Protein AF-A0A8H7D2I1-F1 (afdb_monomer)

Mean predicted aligned error: 14.26 Å

Secondary structure (DSSP, 8-state):
--GGGHHHHHHH-GGG----SEEEEE-SB-SHHHHTTHHHHHH-TT---SEEEEEESTTHHHHHHHGGGT---TT-EEEEEEPP-S---SSSPPPSEE-SSEEEEEEEE---SS----------THHHHHHHHHHHHHHHHHHHHS-SS--SS--S--TTT-GGG----PPP--S-GGG--EEEEEEEEPPP-GGGGT-S----TT-TTSPPPPEEEEEEEEE-SGGGHHHHHHHHHH-HHHHHHTSSS-SEEEEEEEEEE-TTSTT-HHHHHHHHTS-TT-EEEEE-TTTS-B--SS--HHHHHHHHH-TTTSPPPP-BSS-SS-GGGSTT--TTEEE--TT---------------------TT-------HHHHHHHHHHHHHHHHHHHHHHHHHHHHHTT----TTGGGTGGGSTT-

Solvent-accessible surface area (backbone atoms only — not comparable to full-atom values): 25273 Å² total; per-residue (Å²): 132,66,22,65,53,48,36,61,56,46,69,73,35,67,90,73,67,67,78,39,62,66,44,78,46,78,42,40,36,74,44,62,52,57,45,52,13,50,61,55,52,70,58,38,81,89,64,55,45,46,33,36,40,41,37,24,37,72,58,42,58,58,55,56,42,67,39,50,72,84,40,70,41,54,70,29,49,68,46,74,45,66,45,72,81,60,78,63,63,46,75,74,60,77,62,74,44,72,62,90,51,41,37,32,35,73,41,44,29,41,53,64,74,84,63,73,74,78,73,83,69,86,71,67,76,66,56,58,54,51,56,48,51,53,47,54,53,41,54,53,42,43,43,68,26,25,28,95,60,68,67,91,62,78,62,94,58,49,63,86,66,40,75,90,65,69,81,91,73,88,73,77,77,87,52,62,90,92,53,58,64,27,29,25,41,42,37,39,41,48,73,79,69,59,68,79,70,73,56,92,74,67,77,72,94,75,60,94,84,62,81,82,77,48,36,38,27,40,36,40,41,55,37,72,34,58,51,26,49,66,33,41,53,52,49,48,68,60,17,49,61,52,50,45,46,57,45,98,81,30,69,37,41,59,53,37,37,39,38,43,33,27,70,64,27,78,76,32,65,70,48,35,53,56,58,54,63,49,61,86,82,30,35,36,35,35,39,30,83,46,54,40,57,43,61,79,86,72,88,50,69,63,55,62,53,44,22,72,76,37,51,82,86,30,60,76,86,87,64,36,81,66,35,84,40,61,74,86,72,57,78,72,65,49,92,46,58,42,75,62,53,92,87,73,79,84,88,84,69,68,77,68,74,83,77,81,73,71,72,72,80,78,80,56,90,77,72,62,79,84,75,64,50,76,67,55,48,52,52,52,53,50,50,51,52,52,50,56,55,51,53,54,51,52,54,52,53,52,60,58,48,69,75,63,77,73,84,81,86,79,61,81,73,66,68,74,72,67,81,78,116

pLDDT: mean 75.69, std 18.7, range [36.44, 97.88]

InterPro domains:
  IPR047151 Zinc phosphodiesterase ELAC protein 2-like [PTHR12553] (209-351)

Sequence (421 aa):
MEGGRDHRAFTAAPHLNENKTHLNFFITQTSLKRVAGLGGMISDPQRVFETLNVVGPPGISHYMASMRFHLFRDSVQADVKETKMVPNLTRNPTPCFQDDNITVYGIPILPMNGLAVPDQSEGTSTKKDIAWRDRVIILRRLGIMFPEKRQTHWPLDHPFNNPDHSFNQQLPSLYPPDSLPTMAYVAVLHPFDLKSLGEREALTYGDNTTPPLNLTVVIILDVPSPSYVASLLDSFTRSPLYRDGQSQSPKYTIHSIFHLCGDGVLDDARYVEFMNNFPRGTNHIISSPEHDRDLVTFENVHQSTMNRLDPVVFPGPKFSPEPKKGWSEISGLPANSFPLEPGLALHIRPSLRPAVFFPPPVKDPTVTQFDLSPSALKEFEKVQEEARTTDWGYQRMLLRRSKEGRDSSKYGRLRGRIMSI

Organism: NCBI:txid2733690

Foldseek 3Di:
DFLLCVLVLCVVPVVNLDADQEAEAEFFFPANSGCNCVQVNQQPPSHDYQEYEYEYAPCVLVVLLVCLQPAADARYHYDYFHDDLDQPLDQDDDFSDDDPWKTKRKGKFWQQPPDPPPPVPPDDDPVVVVVVVVVVLSVVSVCSRYPPHRDPDPPPDRSVNPPSSDDDDDDPPPDDSQGTMTIKMKMWTDADQCVVVPPPDDPPPPDPPDDAFQIEIEIEDAAADLSRLVRVCVSQVSHNQNVLCLDPDHSHPYAEYEANYEPCQLVDPSNLVVQVSHDLNYAYEYEYQQADWFDDSDDDPVLVVVCVVPCVVRPDDDTGRGGNDHPVVRPRHRPNYDYHDPPDDDDDDRPDDPPPPPPDPPPPVPPDDPPQDPVNVVVVVVVVVVVVVVVVVVVVVVVVVVVVDDDDPPPPPPVVPPVPD

Nearest PDB structures (foldseek):
  9ey2-assembly1_E  TM=6.232E-01  e=5.007E-11  Homo sapiens
  9ey1-assembly1_E  TM=5.873E-01  e=2.870E-11  Homo sapiens
  9ey0-assembly1_E  TM=5.910E-01  e=3.675E-11  Homo sapiens
  8z1g-assembly1_A  TM=6.704E-01  e=4.359E-10  Homo sapiens
  8cbl-assembly1_E  TM=6.801E-01  e=5.095E-08  Homo sapiens

Structure (mmCIF, N/CA/C/O backbone):
data_AF-A0A8H7D2I1-F1
#
_entry.id   AF-A0A8H7D2I1-F1
#
loop_
_atom_site.group_PDB
_atom_site.id
_atom_site.type_symbol
_atom_site.label_atom_id
_atom_site.label_alt_id
_atom_site.label_comp_id
_atom_site.label_asym_id
_atom_site.label_entity_id
_atom_site.label_seq_id
_atom_site.pdbx_PDB_ins_code
_atom_site.Cartn_x
_atom_site.Cartn_y
_atom_site.Cartn_z
_atom_site.occupancy
_atom_site.B_iso_or_equiv
_atom_site.auth_seq_id
_atom_site.auth_comp_id
_atom_site.auth_asym_id
_atom_site.auth_atom_id
_atom_site.pdbx_PDB_model_num
ATOM 1 N N . MET A 1 1 ? 2.030 -7.736 -5.797 1.00 50.31 1 MET A N 1
ATOM 2 C CA . MET A 1 1 ? 2.135 -6.601 -6.744 1.00 50.31 1 MET A CA 1
ATOM 3 C C . MET A 1 1 ? 3.553 -6.064 -6.809 1.00 50.31 1 MET A C 1
ATOM 5 O O . MET A 1 1 ? 4.154 -5.809 -5.768 1.00 50.31 1 MET A O 1
ATOM 9 N N . GLU A 1 2 ? 4.076 -5.904 -8.022 1.00 65.88 2 GLU A N 1
ATOM 10 C CA . GLU A 1 2 ? 5.319 -5.177 -8.286 1.00 65.88 2 GLU A CA 1
ATOM 11 C C . GLU A 1 2 ? 4.978 -3.781 -8.814 1.00 65.88 2 GLU A C 1
ATOM 13 O O . GLU A 1 2 ? 4.411 -3.649 -9.893 1.00 65.88 2 GLU A O 1
ATOM 18 N N . GLY A 1 3 ? 5.348 -2.739 -8.078 1.00 61.47 3 GLY A N 1
ATOM 19 C CA . GLY A 1 3 ? 4.965 -1.360 -8.354 1.00 61.47 3 GLY A CA 1
ATOM 20 C C . GLY A 1 3 ? 5.636 -0.738 -9.578 1.00 61.47 3 GLY A C 1
ATOM 21 O O . GLY A 1 3 ? 5.312 0.374 -9.969 1.00 61.47 3 GLY A O 1
ATOM 22 N N . GLY A 1 4 ? 6.586 -1.422 -10.226 1.00 64.06 4 GLY A N 1
ATOM 23 C CA . GLY A 1 4 ? 7.369 -0.864 -11.337 1.00 64.06 4 GLY A CA 1
ATOM 24 C C . GLY A 1 4 ? 6.561 -0.473 -12.581 1.00 64.06 4 GLY A C 1
ATOM 25 O O . GLY A 1 4 ? 7.099 0.191 -13.465 1.00 64.06 4 GLY A O 1
ATOM 26 N N . ARG A 1 5 ? 5.286 -0.874 -12.681 1.00 76.38 5 ARG A N 1
ATOM 27 C CA . ARG A 1 5 ? 4.415 -0.587 -13.837 1.00 76.38 5 ARG A CA 1
ATOM 28 C C . ARG A 1 5 ? 3.108 0.119 -13.474 1.00 76.38 5 ARG A C 1
ATOM 30 O O . ARG A 1 5 ? 2.267 0.289 -14.358 1.00 76.38 5 ARG A O 1
ATOM 37 N N . ASP A 1 6 ? 2.958 0.577 -12.235 1.00 79.62 6 ASP A N 1
ATOM 38 C CA . ASP A 1 6 ? 1.697 1.136 -11.730 1.00 79.62 6 ASP A CA 1
ATOM 39 C C . ASP A 1 6 ? 1.230 2.343 -12.546 1.00 79.62 6 ASP A C 1
ATOM 41 O O . ASP A 1 6 ? 0.076 2.396 -12.964 1.00 79.62 6 ASP A O 1
ATOM 45 N N . HIS A 1 7 ? 2.143 3.261 -12.885 1.00 78.94 7 HIS A N 1
ATOM 46 C CA . HIS A 1 7 ? 1.849 4.405 -13.757 1.00 78.94 7 HIS A CA 1
ATOM 47 C C . HIS A 1 7 ? 1.148 3.983 -15.057 1.00 78.94 7 HIS A C 1
ATOM 49 O O . HIS A 1 7 ? 0.118 4.543 -15.421 1.00 78.94 7 HIS A O 1
ATOM 55 N N . ARG A 1 8 ? 1.661 2.947 -15.731 1.00 79.50 8 ARG A N 1
ATOM 56 C CA . ARG A 1 8 ? 1.090 2.482 -16.999 1.00 79.50 8 ARG A CA 1
ATOM 57 C C . ARG A 1 8 ? -0.308 1.894 -16.800 1.00 79.50 8 ARG A C 1
ATOM 59 O O . ARG A 1 8 ? -1.158 2.076 -17.669 1.00 79.50 8 ARG A O 1
ATOM 66 N N . ALA A 1 9 ? -0.542 1.196 -15.686 1.00 77.62 9 ALA A N 1
ATOM 67 C CA . ALA A 1 9 ? -1.858 0.649 -15.348 1.00 77.62 9 ALA A CA 1
ATOM 68 C C . ALA A 1 9 ? -2.888 1.769 -15.175 1.00 77.62 9 ALA A C 1
ATOM 70 O O . ALA A 1 9 ? -3.995 1.672 -15.697 1.00 77.62 9 ALA A O 1
ATOM 71 N N . PHE A 1 10 ? -2.491 2.873 -14.543 1.00 73.06 10 PHE A N 1
ATOM 72 C CA . PHE A 1 10 ? -3.337 4.054 -14.425 1.00 73.06 10 PHE A CA 1
ATOM 73 C C . PHE A 1 10 ? -3.638 4.721 -15.769 1.00 73.06 10 PHE A C 1
ATOM 75 O O . PHE A 1 10 ? -4.794 5.038 -16.026 1.00 73.06 10 PHE A O 1
ATOM 82 N N . THR A 1 11 ? -2.646 4.901 -16.647 1.00 73.06 11 THR A N 1
ATOM 83 C CA . THR A 1 11 ? -2.887 5.482 -17.982 1.00 73.06 11 THR A CA 1
ATOM 84 C C . THR A 1 11 ? -3.822 4.607 -18.826 1.00 73.06 11 THR A C 1
ATOM 86 O O . THR A 1 11 ? -4.611 5.120 -19.615 1.00 73.06 11 THR A O 1
ATOM 89 N N . ALA A 1 12 ? -3.762 3.282 -18.656 1.00 70.69 12 ALA A N 1
ATOM 90 C CA . ALA A 1 12 ? -4.646 2.341 -19.344 1.00 70.69 12 ALA A CA 1
ATOM 91 C C . ALA A 1 12 ? -6.095 2.353 -18.813 1.00 70.69 12 ALA A C 1
ATOM 93 O O . ALA A 1 12 ? -6.993 1.848 -19.485 1.00 70.69 12 ALA A O 1
ATOM 94 N N . ALA A 1 13 ? -6.337 2.940 -17.637 1.00 69.88 13 ALA A N 1
ATOM 95 C CA . ALA A 1 13 ? -7.638 3.013 -16.981 1.00 69.88 13 ALA A CA 1
ATOM 96 C C . ALA A 1 13 ? -8.132 4.475 -16.913 1.00 69.88 13 ALA A C 1
ATOM 98 O O . ALA A 1 13 ? -8.027 5.116 -15.867 1.00 69.88 13 ALA A O 1
ATOM 99 N N . PRO A 1 14 ? -8.708 5.026 -18.001 1.00 67.12 14 PRO A N 1
ATOM 100 C CA . PRO A 1 14 ? -9.027 6.455 -18.103 1.00 67.12 14 PRO A CA 1
ATOM 101 C C . PRO A 1 14 ? -10.015 6.960 -17.040 1.00 67.12 14 PRO A C 1
ATOM 103 O O . PRO A 1 14 ? -9.955 8.125 -16.663 1.00 67.12 14 PRO A O 1
ATOM 106 N N . HIS A 1 15 ? -10.873 6.091 -16.498 1.00 64.75 15 HIS A N 1
ATOM 107 C CA . HIS A 1 15 ? -11.788 6.428 -15.399 1.00 64.75 15 HIS A CA 1
ATOM 108 C C . HIS A 1 15 ? -11.074 6.695 -14.059 1.00 64.75 15 HIS A C 1
ATOM 110 O O . HIS A 1 15 ? -11.678 7.242 -13.147 1.00 64.75 15 HIS A O 1
ATOM 116 N N . LEU A 1 16 ? -9.796 6.320 -13.926 1.00 64.75 16 LEU A N 1
ATOM 117 C CA . LEU A 1 16 ? -8.967 6.614 -12.753 1.00 64.75 16 LEU A CA 1
ATOM 118 C C . LEU A 1 16 ? -8.181 7.927 -12.898 1.00 64.75 16 LEU A C 1
ATOM 120 O O . LEU A 1 16 ? -7.466 8.309 -11.970 1.00 64.75 16 LEU A O 1
ATOM 124 N N . ASN A 1 17 ? -8.283 8.605 -14.047 1.00 61.97 17 ASN A N 1
ATOM 125 C CA . ASN A 1 17 ? -7.539 9.824 -14.364 1.00 61.97 17 ASN A CA 1
ATOM 126 C C . ASN A 1 17 ? -8.352 11.096 -14.070 1.00 61.97 17 ASN A C 1
ATOM 128 O O . ASN A 1 17 ? -8.437 12.012 -14.886 1.00 61.97 17 ASN A O 1
ATOM 132 N N . GLU A 1 18 ? -9.002 11.131 -12.910 1.00 60.94 18 GLU A N 1
ATOM 133 C CA . GLU A 1 18 ? -9.699 12.328 -12.448 1.00 60.94 18 GLU A CA 1
ATOM 134 C C . GLU A 1 18 ? -8.683 13.344 -11.913 1.00 60.94 18 GLU A C 1
ATOM 136 O O . GLU A 1 18 ? -7.830 13.010 -11.086 1.00 60.94 18 GLU A O 1
ATOM 141 N N . ASN A 1 19 ? -8.787 14.595 -12.367 1.00 68.12 19 ASN A N 1
ATOM 142 C CA . ASN A 1 19 ? -7.998 15.698 -11.829 1.00 68.12 19 ASN A CA 1
ATOM 143 C C . ASN A 1 19 ? -8.382 15.920 -10.363 1.00 68.12 19 ASN A C 1
ATOM 145 O O . ASN A 1 19 ? -9.497 16.347 -10.063 1.00 68.12 19 ASN A O 1
ATOM 149 N N . LYS A 1 20 ? -7.453 15.627 -9.452 1.00 74.19 20 LYS A N 1
ATOM 150 C CA . LYS A 1 20 ? -7.622 15.829 -8.010 1.00 74.19 20 LYS A CA 1
ATOM 151 C C . LYS A 1 20 ? -6.663 16.911 -7.545 1.00 74.19 20 LYS A C 1
ATOM 153 O O . LYS A 1 20 ? -5.489 16.885 -7.888 1.00 74.19 20 LYS A O 1
ATOM 158 N N . THR A 1 21 ? -7.146 17.830 -6.715 1.00 76.00 21 THR A N 1
ATOM 159 C CA . THR A 1 21 ? -6.316 18.883 -6.103 1.00 76.00 21 THR A CA 1
ATOM 160 C C . THR A 1 21 ? -5.246 18.303 -5.171 1.00 76.00 21 THR A C 1
ATOM 162 O O . THR A 1 21 ? -4.128 18.820 -5.101 1.00 76.00 21 THR A O 1
ATOM 165 N N . HIS A 1 22 ? -5.561 17.183 -4.511 1.00 86.06 22 HIS A N 1
ATOM 166 C CA . HIS A 1 22 ? -4.688 16.492 -3.566 1.00 86.06 22 HIS A CA 1
ATOM 167 C C . HIS A 1 22 ? -4.409 15.054 -4.011 1.00 86.06 22 HIS A C 1
ATOM 169 O O . HIS A 1 22 ? -5.337 14.275 -4.249 1.00 86.06 22 HIS A O 1
ATOM 175 N N . LEU A 1 23 ? -3.128 14.686 -4.068 1.00 90.25 23 LEU A N 1
ATOM 176 C CA . LEU A 1 23 ? -2.680 13.322 -4.322 1.00 90.25 23 LEU A CA 1
ATOM 177 C C . LEU A 1 23 ? -1.945 12.780 -3.092 1.00 90.25 23 LEU A C 1
ATOM 179 O O . LEU A 1 23 ? -0.873 13.262 -2.735 1.00 90.25 23 LEU A O 1
ATOM 183 N N . ASN A 1 24 ? -2.518 11.759 -2.454 1.00 93.56 24 ASN A N 1
ATOM 184 C CA . ASN A 1 24 ? -1.982 11.155 -1.234 1.00 93.56 24 ASN A CA 1
ATOM 185 C C . ASN A 1 24 ? -1.526 9.715 -1.514 1.00 93.56 24 ASN A C 1
ATOM 187 O O . ASN A 1 24 ? -2.342 8.867 -1.876 1.00 93.56 24 ASN A O 1
ATOM 191 N N . PHE A 1 25 ? -0.238 9.430 -1.327 1.00 95.12 25 PHE A N 1
ATOM 192 C CA . PHE A 1 25 ? 0.340 8.089 -1.398 1.00 95.12 25 PHE A CA 1
ATOM 193 C C . PHE A 1 25 ? 0.629 7.552 0.001 1.00 95.12 25 PHE A C 1
ATOM 195 O O . PHE A 1 25 ? 1.348 8.183 0.775 1.00 95.12 25 PHE A O 1
ATOM 202 N N . PHE A 1 26 ? 0.126 6.353 0.290 1.00 96.69 26 PHE A N 1
ATOM 203 C CA . PHE A 1 26 ? 0.407 5.609 1.518 1.00 96.69 26 PHE A CA 1
ATOM 204 C C . PHE A 1 26 ? 1.222 4.364 1.165 1.00 96.69 26 PHE A C 1
ATOM 206 O O . PHE A 1 26 ? 0.695 3.389 0.634 1.00 96.69 26 PHE A O 1
ATOM 213 N N . ILE A 1 27 ? 2.527 4.427 1.404 1.00 96.38 27 ILE A N 1
ATOM 214 C CA . ILE A 1 27 ? 3.495 3.407 1.008 1.00 96.38 27 ILE A CA 1
ATOM 215 C C . ILE A 1 27 ? 3.672 2.403 2.142 1.00 96.38 27 ILE A C 1
ATOM 217 O O . ILE A 1 27 ? 4.159 2.750 3.212 1.00 96.38 27 ILE A O 1
ATOM 221 N N . THR A 1 28 ? 3.342 1.138 1.903 1.00 95.56 28 THR A N 1
ATOM 222 C CA . THR A 1 28 ? 3.469 0.076 2.914 1.00 95.56 28 THR A CA 1
ATOM 223 C C . THR A 1 28 ? 4.922 -0.338 3.162 1.00 95.56 28 THR A C 1
ATOM 225 O O . THR A 1 28 ? 5.276 -0.700 4.277 1.00 95.56 28 THR A O 1
ATOM 228 N N . GLN A 1 29 ? 5.802 -0.254 2.161 1.00 93.81 29 GLN A N 1
ATOM 229 C CA . GLN A 1 29 ? 7.207 -0.662 2.267 1.00 93.81 29 GLN A CA 1
ATOM 230 C C . GLN A 1 29 ? 8.078 0.149 1.296 1.00 93.81 29 GLN A C 1
ATOM 232 O O . GLN A 1 29 ? 7.663 0.436 0.178 1.00 93.81 29 GLN A O 1
ATOM 237 N N . THR A 1 30 ? 9.317 0.471 1.672 1.00 91.94 30 THR A N 1
ATOM 238 C CA . THR A 1 30 ? 10.285 1.217 0.834 1.00 91.94 30 THR A CA 1
ATOM 239 C C . THR A 1 30 ? 11.087 0.333 -0.130 1.00 91.94 30 THR A C 1
ATOM 241 O O . THR A 1 30 ? 12.133 0.736 -0.637 1.00 91.94 30 THR A O 1
ATOM 244 N N . SER A 1 31 ? 10.612 -0.884 -0.409 1.00 90.69 31 SER A N 1
ATOM 245 C CA . SER A 1 31 ? 11.265 -1.793 -1.353 1.00 90.69 31 SER A CA 1
ATOM 246 C C . SER A 1 31 ? 11.047 -1.329 -2.794 1.00 90.69 31 SER A C 1
ATOM 248 O O . SER A 1 31 ? 9.973 -0.840 -3.142 1.00 90.69 31 SER A O 1
ATOM 250 N N . LEU A 1 32 ? 12.029 -1.536 -3.680 1.00 88.81 32 LEU A N 1
ATOM 251 C CA . LEU A 1 32 ? 11.876 -1.189 -5.103 1.00 88.81 32 LEU A CA 1
ATOM 252 C C . LEU A 1 32 ? 10.644 -1.860 -5.727 1.00 88.81 32 LEU A C 1
ATOM 254 O O . LEU A 1 32 ? 9.951 -1.247 -6.532 1.00 88.81 32 LEU A O 1
ATOM 258 N N . LYS A 1 33 ? 10.306 -3.077 -5.281 1.00 87.81 33 LYS A N 1
ATOM 259 C CA . LYS A 1 33 ? 9.082 -3.782 -5.680 1.00 87.81 33 LYS A CA 1
ATOM 260 C C . LYS A 1 33 ? 7.794 -3.046 -5.313 1.00 87.81 33 LYS A C 1
ATOM 262 O O . LYS A 1 33 ? 6.770 -3.383 -5.880 1.00 87.81 33 LYS A O 1
ATOM 267 N N . ARG A 1 34 ? 7.793 -2.100 -4.377 1.00 90.19 34 ARG A N 1
ATOM 268 C CA . ARG A 1 34 ? 6.597 -1.349 -3.960 1.00 90.19 34 ARG A CA 1
ATOM 269 C C . ARG A 1 34 ? 6.617 0.099 -4.432 1.00 90.19 34 ARG A C 1
ATOM 271 O O . ARG A 1 34 ? 5.559 0.650 -4.693 1.00 90.19 34 ARG A O 1
ATOM 278 N N . VAL A 1 35 ? 7.798 0.702 -4.578 1.00 93.31 35 VAL A N 1
ATOM 279 C CA . VAL A 1 35 ? 7.905 2.138 -4.879 1.00 93.31 35 VAL A CA 1
ATOM 280 C C . VAL A 1 35 ? 8.389 2.475 -6.289 1.00 93.31 35 VAL A C 1
ATOM 282 O O . VAL A 1 35 ? 8.266 3.628 -6.687 1.00 93.31 35 VAL A O 1
ATOM 285 N N . ALA A 1 36 ? 8.884 1.514 -7.082 1.00 91.00 36 ALA A N 1
ATOM 286 C CA . ALA A 1 36 ? 9.513 1.798 -8.382 1.00 91.00 36 ALA A CA 1
ATOM 287 C C . ALA A 1 36 ? 8.640 2.587 -9.380 1.00 91.00 36 ALA A C 1
ATOM 289 O O . ALA A 1 36 ? 9.185 3.346 -10.178 1.00 91.00 36 ALA A O 1
ATOM 290 N N . GLY A 1 37 ? 7.312 2.443 -9.345 1.00 90.88 37 GLY A N 1
ATOM 291 C CA . GLY A 1 37 ? 6.401 3.190 -10.222 1.00 90.88 37 GLY A CA 1
ATOM 292 C C . GLY A 1 37 ? 6.083 4.607 -9.757 1.00 90.88 37 GLY A C 1
ATOM 293 O O . GLY A 1 37 ? 5.556 5.391 -10.547 1.00 90.88 37 GLY A O 1
ATOM 294 N N . LEU A 1 38 ? 6.418 4.960 -8.512 1.00 92.56 38 LEU A N 1
ATOM 295 C CA . LEU A 1 38 ? 6.028 6.226 -7.892 1.00 92.56 38 LEU A CA 1
ATOM 296 C C . LEU A 1 38 ? 6.565 7.432 -8.671 1.00 92.56 38 LEU A C 1
ATOM 298 O O . LEU A 1 38 ? 5.822 8.374 -8.931 1.00 92.56 38 LEU A O 1
ATOM 302 N N . GLY A 1 39 ? 7.826 7.379 -9.111 1.00 93.00 39 GLY A N 1
ATOM 303 C CA . GLY A 1 39 ? 8.431 8.459 -9.894 1.00 93.00 39 GLY A CA 1
ATOM 304 C C . GLY A 1 39 ? 7.689 8.725 -11.205 1.00 93.00 39 GLY A C 1
ATOM 305 O O . GLY A 1 39 ? 7.416 9.878 -11.524 1.00 93.00 39 GLY A O 1
ATOM 306 N N . GLY A 1 40 ? 7.291 7.663 -11.916 1.00 90.81 40 GLY A N 1
ATOM 307 C CA . GLY A 1 40 ? 6.482 7.769 -13.134 1.00 90.81 40 GLY A CA 1
ATOM 308 C C . GLY A 1 40 ? 5.077 8.310 -12.866 1.00 90.81 40 GLY A C 1
ATOM 309 O O . GLY A 1 40 ? 4.573 9.124 -13.628 1.00 90.81 40 GLY A O 1
ATOM 310 N N . MET A 1 41 ? 4.455 7.909 -11.753 1.00 89.44 41 MET A N 1
ATOM 311 C CA . MET A 1 41 ? 3.133 8.415 -11.368 1.00 89.44 41 MET A CA 1
ATOM 312 C C . MET A 1 41 ? 3.135 9.909 -11.034 1.00 89.44 41 MET A C 1
ATOM 314 O O . MET A 1 41 ? 2.146 10.587 -11.299 1.00 89.44 41 MET A O 1
ATOM 318 N N . ILE A 1 42 ? 4.216 10.415 -10.435 1.00 91.56 42 ILE A N 1
ATOM 319 C CA . ILE A 1 42 ? 4.344 11.834 -10.081 1.00 91.56 42 ILE A CA 1
ATOM 320 C C . ILE A 1 42 ? 4.738 12.672 -11.304 1.00 91.56 42 ILE A C 1
ATOM 322 O O . ILE A 1 42 ? 4.297 13.814 -11.435 1.00 91.56 42 ILE A O 1
ATOM 326 N N . SER A 1 43 ? 5.576 12.132 -12.193 1.00 90.00 43 SER A N 1
ATOM 327 C CA . SER A 1 43 ? 6.038 12.861 -13.377 1.00 90.00 43 SER A CA 1
ATOM 328 C C . SER A 1 43 ? 4.997 12.943 -14.493 1.00 90.00 43 SER A C 1
ATOM 330 O O . SER A 1 43 ? 5.156 13.795 -15.367 1.00 90.00 43 SER A O 1
ATOM 332 N N . ASP A 1 44 ? 3.941 12.122 -14.451 1.00 87.88 44 ASP A N 1
ATOM 333 C CA . ASP A 1 44 ? 2.889 12.084 -15.467 1.00 87.88 44 ASP A CA 1
ATOM 334 C C . ASP A 1 44 ? 2.318 13.495 -15.742 1.00 87.88 44 ASP A C 1
ATOM 336 O O . ASP A 1 44 ? 1.702 14.112 -14.862 1.00 87.88 44 ASP A O 1
ATOM 340 N N . PRO A 1 45 ? 2.527 14.054 -16.948 1.00 81.19 45 PRO A N 1
ATOM 341 C CA . PRO A 1 45 ? 2.028 15.379 -17.295 1.00 81.19 45 PRO A CA 1
ATOM 342 C C . PRO A 1 45 ? 0.503 15.419 -17.434 1.00 81.19 45 PRO A C 1
ATOM 344 O O . PRO A 1 45 ? -0.072 16.502 -17.359 1.00 81.19 45 PRO A O 1
ATOM 347 N N . GLN A 1 46 ? -0.160 14.273 -17.631 1.00 80.81 46 GLN A N 1
ATOM 348 C CA . GLN A 1 46 ? -1.620 14.216 -17.727 1.00 80.81 46 GLN A CA 1
ATOM 349 C C . GLN A 1 46 ? -2.295 14.379 -16.365 1.00 80.81 46 GLN A C 1
ATOM 351 O O . GLN A 1 46 ? -3.468 14.737 -16.304 1.00 80.81 46 GLN A O 1
ATOM 356 N N . ARG A 1 47 ? -1.555 14.150 -15.275 1.00 79.75 47 ARG A N 1
ATOM 357 C CA . ARG A 1 47 ? -2.048 14.332 -13.914 1.00 79.75 47 ARG A CA 1
ATOM 358 C C . ARG A 1 47 ? -1.773 15.747 -13.439 1.00 79.75 47 ARG A C 1
ATOM 360 O O . ARG A 1 47 ? -0.620 16.155 -13.258 1.00 79.75 47 ARG A O 1
ATOM 367 N N . VAL A 1 48 ? -2.853 16.473 -13.184 1.00 82.44 48 VAL A N 1
ATOM 368 C CA . VAL A 1 48 ? -2.812 17.804 -12.583 1.00 82.44 48 VAL A CA 1
ATOM 369 C C . VAL A 1 48 ? -3.254 17.686 -11.128 1.00 82.44 48 VAL A C 1
ATOM 371 O O . VAL A 1 48 ? -4.398 17.338 -10.850 1.00 82.44 48 VAL A O 1
ATOM 374 N N . PHE A 1 49 ? -2.325 17.950 -10.213 1.00 88.62 49 PHE A N 1
ATOM 375 C CA . PHE A 1 49 ? -2.554 18.047 -8.774 1.00 88.62 49 PHE A CA 1
ATOM 376 C C . PHE A 1 49 ? -1.681 19.169 -8.215 1.00 88.62 49 PHE A C 1
ATOM 378 O O . PHE A 1 49 ? -0.585 19.411 -8.719 1.00 88.62 49 PHE A O 1
ATOM 385 N N . GLU A 1 50 ? -2.173 19.855 -7.188 1.00 90.19 50 GLU A N 1
ATOM 386 C CA . GLU A 1 50 ? -1.479 20.991 -6.566 1.00 90.19 50 GLU A CA 1
ATOM 387 C C . GLU A 1 50 ? -0.615 20.534 -5.395 1.00 90.19 50 GLU A C 1
ATOM 389 O O . GLU A 1 50 ? 0.451 21.089 -5.136 1.00 90.19 50 GLU A O 1
ATOM 394 N N . THR A 1 51 ? -1.063 19.490 -4.696 1.00 92.38 51 THR A N 1
ATOM 395 C CA . THR A 1 51 ? -0.389 18.970 -3.507 1.00 92.38 51 THR A CA 1
ATOM 396 C C . THR A 1 51 ? -0.155 17.469 -3.620 1.00 92.38 51 THR A C 1
ATOM 398 O O . THR A 1 51 ? -1.013 16.711 -4.083 1.00 92.38 51 THR A O 1
ATOM 401 N N . LEU A 1 52 ? 1.027 17.046 -3.188 1.00 94.50 52 LEU A N 1
ATOM 402 C CA . LEU A 1 52 ? 1.475 15.664 -3.156 1.00 94.50 52 LEU A CA 1
ATOM 403 C C . LEU A 1 52 ? 1.874 15.313 -1.727 1.00 94.50 52 LEU A C 1
ATOM 405 O O . LEU A 1 52 ? 2.883 15.809 -1.240 1.00 94.50 52 LEU A O 1
ATOM 409 N N . ASN A 1 53 ? 1.143 14.415 -1.076 1.00 95.94 53 ASN A N 1
ATOM 410 C CA . ASN A 1 53 ? 1.551 13.861 0.211 1.00 95.94 53 ASN A CA 1
ATOM 411 C C . ASN A 1 53 ? 2.049 12.431 0.010 1.00 95.94 53 ASN A C 1
ATOM 413 O O . ASN A 1 53 ? 1.317 11.587 -0.502 1.00 95.94 53 ASN A O 1
ATOM 417 N N . VAL A 1 54 ? 3.274 12.133 0.433 1.00 96.38 54 VAL A N 1
ATOM 418 C CA . VAL A 1 54 ? 3.821 10.770 0.435 1.00 96.38 54 VAL A CA 1
ATOM 419 C C . VAL A 1 54 ? 4.094 10.362 1.874 1.00 96.38 54 VAL A C 1
ATOM 421 O O . VAL A 1 54 ? 4.998 10.888 2.519 1.00 96.38 54 VAL A O 1
ATOM 424 N N . VAL A 1 55 ? 3.316 9.412 2.380 1.00 96.94 55 VAL A N 1
ATOM 425 C CA . VAL A 1 55 ? 3.433 8.872 3.736 1.00 96.94 55 VAL A CA 1
ATOM 426 C C . VAL A 1 55 ? 3.931 7.436 3.644 1.00 96.94 55 VAL A C 1
ATOM 428 O O . VAL A 1 55 ? 3.370 6.637 2.902 1.00 96.94 55 VAL A O 1
ATOM 431 N N . GLY A 1 56 ? 4.977 7.077 4.386 1.00 95.75 56 GLY A N 1
ATOM 432 C CA . GLY A 1 56 ? 5.554 5.728 4.315 1.00 95.75 56 GLY A CA 1
ATOM 433 C C . GLY A 1 56 ? 6.442 5.372 5.506 1.00 95.75 56 GLY A C 1
ATOM 434 O O . GLY A 1 56 ? 6.574 6.184 6.425 1.00 95.75 56 GLY A O 1
ATOM 435 N N . PRO A 1 57 ? 7.058 4.177 5.527 1.00 94.62 57 PRO A N 1
ATOM 436 C CA . PRO A 1 57 ? 8.073 3.822 6.514 1.00 94.62 57 PRO A CA 1
ATOM 437 C C . PRO A 1 57 ? 9.360 4.648 6.334 1.00 94.62 57 PRO A C 1
ATOM 439 O O . PRO A 1 57 ? 9.538 5.320 5.312 1.00 94.62 57 PRO A O 1
ATOM 442 N N . PRO A 1 58 ? 10.293 4.588 7.302 1.00 91.12 58 PRO A N 1
ATOM 443 C CA . PRO A 1 58 ? 11.590 5.243 7.194 1.00 91.12 58 PRO A CA 1
ATOM 444 C C . PRO A 1 58 ? 12.339 4.856 5.916 1.00 91.12 58 PRO A C 1
ATOM 446 O O . PRO A 1 58 ? 12.348 3.694 5.502 1.00 91.12 58 PRO A O 1
ATOM 449 N N . GLY A 1 59 ? 12.984 5.846 5.301 1.00 90.19 59 GLY A N 1
ATOM 450 C CA . GLY A 1 59 ? 13.700 5.706 4.036 1.00 90.19 59 GLY A CA 1
ATOM 451 C C . GLY A 1 59 ? 12.912 6.194 2.819 1.00 90.19 59 GLY A C 1
ATOM 452 O O . GLY A 1 59 ? 13.514 6.371 1.760 1.00 90.19 59 GLY A O 1
ATOM 453 N N . ILE A 1 60 ? 11.606 6.474 2.941 1.00 93.88 60 ILE A N 1
ATOM 454 C CA . ILE A 1 60 ? 10.815 7.005 1.819 1.00 93.88 60 ILE A CA 1
ATOM 455 C C . ILE A 1 60 ? 11.284 8.402 1.398 1.00 93.88 60 ILE A C 1
ATOM 457 O O . ILE A 1 60 ? 11.336 8.698 0.206 1.00 93.88 60 ILE A O 1
ATOM 461 N N . SER A 1 61 ? 11.720 9.239 2.346 1.00 92.69 61 SER A N 1
ATOM 462 C CA . SER A 1 61 ? 12.270 10.567 2.040 1.00 92.69 61 SER A CA 1
ATOM 463 C C . SER A 1 61 ? 13.573 10.470 1.245 1.00 92.69 61 SER A C 1
ATOM 465 O O . SER A 1 61 ? 13.776 11.181 0.259 1.00 92.69 61 SER A O 1
ATOM 467 N N . HIS A 1 62 ? 14.430 9.522 1.622 1.00 89.69 62 HIS A N 1
ATOM 468 C CA . HIS A 1 62 ? 15.669 9.232 0.920 1.00 89.69 62 HIS A CA 1
ATOM 469 C C . HIS A 1 62 ? 15.403 8.663 -0.481 1.00 89.69 62 HIS A C 1
ATOM 471 O O . HIS A 1 62 ? 16.037 9.079 -1.452 1.00 89.69 62 HIS A O 1
ATOM 477 N N . TYR A 1 63 ? 14.438 7.748 -0.604 1.00 92.75 63 TYR A N 1
ATOM 478 C CA . TYR A 1 63 ? 14.003 7.220 -1.894 1.00 92.75 63 TYR A CA 1
ATOM 479 C C . TYR A 1 63 ? 13.508 8.340 -2.820 1.00 92.75 63 TYR A C 1
ATOM 481 O O . TYR A 1 63 ? 13.992 8.456 -3.944 1.00 92.75 63 TYR A O 1
ATOM 489 N N . MET A 1 64 ? 12.647 9.235 -2.329 1.00 93.94 64 MET A N 1
ATOM 490 C CA . MET A 1 64 ? 12.195 10.410 -3.082 1.00 93.94 64 MET A CA 1
ATOM 491 C C . MET A 1 64 ? 13.371 11.307 -3.502 1.00 93.94 64 MET A C 1
ATOM 493 O O . MET A 1 64 ? 13.501 11.648 -4.674 1.00 93.94 64 MET A O 1
ATOM 497 N N . ALA A 1 65 ? 14.302 11.611 -2.592 1.00 89.81 65 ALA A N 1
ATOM 498 C CA . ALA A 1 65 ? 15.488 12.419 -2.897 1.00 89.81 65 ALA A CA 1
ATOM 499 C C . ALA A 1 65 ? 16.457 11.758 -3.903 1.00 89.81 65 ALA A C 1
ATOM 501 O O . ALA A 1 65 ? 17.285 12.442 -4.522 1.00 89.81 65 ALA A O 1
ATOM 502 N N . SER A 1 66 ? 16.386 10.435 -4.081 1.00 90.75 66 SER A N 1
ATOM 503 C CA . SER A 1 66 ? 17.143 9.723 -5.118 1.00 90.75 66 SER A CA 1
ATOM 504 C C . SER A 1 66 ? 16.603 9.999 -6.528 1.00 90.75 66 SER A C 1
ATOM 506 O O . SER A 1 66 ? 17.368 9.953 -7.491 1.00 90.75 66 SER A O 1
ATOM 508 N N . MET A 1 67 ? 15.329 10.395 -6.649 1.00 92.56 67 MET A N 1
ATOM 509 C CA . MET A 1 67 ? 14.701 10.724 -7.931 1.00 92.56 67 MET A CA 1
ATOM 510 C C . MET A 1 67 ? 15.054 12.111 -8.470 1.00 92.56 67 MET A C 1
ATOM 512 O O . MET A 1 67 ? 14.678 12.440 -9.591 1.00 92.56 67 MET A O 1
ATOM 516 N N . ARG A 1 68 ? 15.809 12.923 -7.720 1.00 88.31 68 ARG A N 1
ATOM 517 C CA . ARG A 1 68 ? 16.114 14.332 -8.045 1.00 88.31 68 ARG A CA 1
ATOM 518 C C . ARG A 1 68 ? 16.702 14.597 -9.434 1.00 88.31 68 ARG A C 1
ATOM 520 O O . ARG A 1 68 ? 16.714 15.734 -9.883 1.00 88.31 68 ARG A O 1
ATOM 527 N N . PHE A 1 69 ? 17.249 13.574 -10.083 1.00 87.06 69 PHE A N 1
ATOM 528 C CA . PHE A 1 69 ? 17.836 13.690 -11.417 1.00 87.06 69 PHE A CA 1
ATOM 529 C C . PHE A 1 69 ? 16.831 13.512 -12.556 1.00 87.06 69 PHE A C 1
ATOM 531 O O . PHE A 1 69 ? 17.127 13.889 -13.684 1.00 87.06 69 PHE A O 1
ATOM 538 N N . HIS A 1 70 ? 15.671 12.916 -12.283 1.00 88.19 70 HIS A N 1
ATOM 539 C CA . HIS A 1 70 ? 14.678 12.566 -13.301 1.00 88.19 70 HIS A CA 1
ATOM 540 C C . HIS A 1 70 ? 13.239 12.923 -12.906 1.00 88.19 70 HIS A C 1
ATOM 542 O O . HIS A 1 70 ? 12.326 12.713 -13.699 1.00 88.19 70 HIS A O 1
ATOM 548 N N . LEU A 1 71 ? 13.025 13.462 -11.705 1.00 91.06 71 LEU A N 1
ATOM 549 C CA . LEU A 1 71 ? 11.731 13.931 -11.232 1.00 91.06 71 LEU A CA 1
ATOM 550 C C . LEU A 1 71 ? 11.823 15.408 -10.840 1.00 91.06 71 LEU A C 1
ATOM 552 O O . LEU A 1 71 ? 12.574 15.771 -9.936 1.00 91.06 71 LEU A O 1
ATOM 556 N N . PHE A 1 72 ? 11.035 16.240 -11.520 1.00 90.81 72 PHE A N 1
ATOM 557 C CA . PHE A 1 72 ? 10.888 17.665 -11.244 1.00 90.81 72 PHE A CA 1
ATOM 558 C C . PHE A 1 72 ? 9.462 18.116 -11.584 1.00 90.81 72 PHE A C 1
ATOM 560 O O . PHE A 1 72 ? 8.949 17.775 -12.655 1.00 90.81 72 PHE A O 1
ATOM 567 N N . ARG A 1 73 ? 8.825 18.880 -10.688 1.00 90.06 73 ARG A N 1
ATOM 568 C CA . ARG A 1 73 ? 7.497 19.482 -10.889 1.00 90.06 73 ARG A CA 1
ATOM 569 C C . ARG A 1 73 ? 7.466 20.870 -10.240 1.00 90.06 73 ARG A C 1
ATOM 571 O O . ARG A 1 73 ? 7.529 20.981 -9.025 1.00 90.06 73 ARG A O 1
ATOM 578 N N . ASP A 1 74 ? 7.321 21.918 -11.047 1.00 87.38 74 ASP A N 1
ATOM 579 C CA . ASP A 1 74 ? 7.344 23.330 -10.613 1.00 87.38 74 ASP A CA 1
ATOM 580 C C . ASP A 1 74 ? 6.040 23.836 -9.972 1.00 87.38 74 ASP A C 1
ATOM 582 O O . ASP A 1 74 ? 5.990 24.945 -9.447 1.00 87.38 74 ASP A O 1
ATOM 586 N N . SER A 1 75 ? 4.976 23.049 -10.082 1.00 87.00 75 SER A N 1
ATOM 587 C CA . SER A 1 75 ? 3.591 23.415 -9.762 1.00 87.00 75 SER A CA 1
ATOM 588 C C . SER A 1 75 ? 2.983 22.533 -8.672 1.00 87.00 75 SER A C 1
ATOM 590 O O . SER A 1 75 ? 1.793 22.629 -8.392 1.00 87.00 75 SER A O 1
ATOM 592 N N . VAL A 1 76 ? 3.797 21.670 -8.059 1.00 91.25 76 VAL A N 1
ATOM 593 C CA . VAL A 1 76 ? 3.367 20.698 -7.052 1.00 91.25 76 VAL A CA 1
ATOM 594 C C . VAL A 1 76 ? 4.039 21.025 -5.727 1.00 91.25 76 VAL A C 1
ATOM 596 O O . VAL A 1 76 ? 5.264 21.047 -5.644 1.00 91.25 76 VAL A O 1
ATOM 599 N N . GLN A 1 77 ? 3.244 21.194 -4.675 1.00 91.62 77 GLN A N 1
ATOM 600 C CA . GLN A 1 77 ? 3.730 21.239 -3.299 1.00 91.62 77 GLN A CA 1
ATOM 601 C C . GLN A 1 77 ? 3.817 19.813 -2.756 1.00 91.62 77 GLN A C 1
ATOM 603 O O . GLN A 1 77 ? 2.793 19.157 -2.559 1.00 91.62 77 GLN A O 1
ATOM 608 N N . ALA A 1 78 ? 5.033 19.315 -2.543 1.00 93.12 78 ALA A N 1
ATOM 609 C CA . ALA A 1 78 ? 5.250 17.964 -2.040 1.00 93.12 78 ALA A CA 1
ATOM 610 C C . ALA A 1 78 ? 5.579 17.954 -0.542 1.00 93.12 78 ALA A C 1
ATOM 612 O O . ALA A 1 78 ? 6.507 18.625 -0.098 1.00 93.12 78 ALA A O 1
ATOM 613 N N . ASP A 1 79 ? 4.870 17.120 0.211 1.00 94.56 79 ASP A N 1
ATOM 614 C CA . ASP A 1 79 ? 5.143 16.802 1.608 1.00 94.56 79 ASP A CA 1
ATOM 615 C C . ASP A 1 79 ? 5.429 15.302 1.744 1.00 94.56 79 ASP A C 1
ATOM 617 O O . ASP A 1 79 ? 4.622 14.448 1.369 1.00 94.56 79 ASP A O 1
ATOM 621 N N . VAL A 1 80 ? 6.611 14.963 2.259 1.00 95.25 80 VAL A N 1
ATOM 622 C CA . VAL A 1 80 ? 7.055 13.575 2.422 1.00 95.25 80 VAL A CA 1
ATOM 623 C C . VAL A 1 80 ? 7.225 13.282 3.907 1.00 95.25 80 VAL A C 1
ATOM 625 O O . VAL A 1 80 ? 8.134 13.799 4.558 1.00 95.25 80 VAL A O 1
ATOM 628 N N . LYS A 1 81 ? 6.362 12.416 4.442 1.00 95.12 81 LYS A N 1
ATOM 629 C CA . LYS A 1 81 ? 6.281 12.082 5.867 1.00 95.12 81 LYS A CA 1
ATOM 630 C C . LYS A 1 81 ? 6.705 10.640 6.122 1.00 95.12 81 LYS A C 1
ATOM 632 O O . LYS A 1 81 ? 6.090 9.686 5.646 1.00 95.12 81 LYS A O 1
ATOM 637 N N . GLU A 1 82 ? 7.732 10.475 6.949 1.00 94.06 82 GLU A N 1
ATOM 638 C CA . GLU A 1 82 ? 8.139 9.159 7.442 1.00 94.06 82 GLU A CA 1
ATOM 639 C C . GLU A 1 82 ? 7.396 8.818 8.736 1.00 94.06 82 GLU A C 1
ATOM 641 O O . GLU A 1 82 ? 7.411 9.574 9.711 1.00 94.06 82 GLU A O 1
ATOM 646 N N . THR A 1 83 ? 6.762 7.653 8.758 1.00 92.06 83 THR A N 1
ATOM 647 C CA . THR A 1 83 ? 6.043 7.143 9.922 1.00 92.06 83 THR A CA 1
ATOM 648 C C . THR A 1 83 ? 7.019 6.474 10.884 1.00 92.06 83 THR A C 1
ATOM 650 O O . THR A 1 83 ? 7.965 5.798 10.480 1.00 92.06 83 THR A O 1
ATOM 653 N N . LYS A 1 84 ? 6.800 6.657 12.188 1.00 88.50 84 LYS A N 1
ATOM 654 C CA . LYS A 1 84 ? 7.642 6.050 13.226 1.00 88.50 84 LYS A CA 1
ATOM 655 C C . LYS A 1 84 ? 7.457 4.528 13.238 1.00 88.50 84 LYS A C 1
ATOM 657 O O . LYS A 1 84 ? 6.333 4.052 13.341 1.00 88.50 84 LYS A O 1
ATOM 662 N N . MET A 1 85 ? 8.561 3.777 13.252 1.00 85.88 85 MET A N 1
ATOM 663 C CA . MET A 1 85 ? 8.566 2.303 13.348 1.00 85.88 85 MET A CA 1
ATOM 664 C C . MET A 1 85 ? 8.438 1.781 14.785 1.00 85.88 85 MET A C 1
ATOM 666 O O . MET A 1 85 ? 8.946 0.714 15.119 1.00 85.88 85 MET A O 1
ATOM 670 N N . VAL A 1 86 ? 7.796 2.551 15.660 1.00 82.50 86 VAL A N 1
ATOM 671 C CA . VAL A 1 86 ? 7.589 2.171 17.058 1.00 82.50 86 VAL A CA 1
ATOM 672 C C . VAL A 1 86 ? 6.107 1.857 17.228 1.00 82.50 86 VAL A C 1
ATOM 674 O O . VAL A 1 86 ? 5.288 2.720 16.897 1.00 82.50 86 VAL A O 1
ATOM 677 N N . PRO A 1 87 ? 5.738 0.655 17.713 1.00 73.81 87 PRO A N 1
ATOM 678 C CA . PRO A 1 87 ? 4.345 0.318 17.970 1.00 73.81 87 PRO A CA 1
ATOM 679 C C . PRO A 1 87 ? 3.717 1.369 18.886 1.00 73.81 87 PRO A C 1
ATOM 681 O O . PRO A 1 87 ? 4.191 1.603 19.999 1.00 73.81 87 PRO A O 1
ATOM 684 N N . ASN A 1 88 ? 2.659 2.033 18.420 1.00 66.88 88 ASN A N 1
ATOM 685 C CA . ASN A 1 88 ? 1.948 2.991 19.251 1.00 66.88 88 ASN A CA 1
ATOM 686 C C . ASN A 1 88 ? 0.975 2.235 20.163 1.00 66.88 88 ASN A C 1
ATOM 688 O O . ASN A 1 88 ? -0.139 1.895 19.769 1.00 66.88 88 ASN A O 1
ATOM 692 N N . LEU A 1 89 ? 1.434 1.943 21.380 1.00 70.94 89 LEU A N 1
ATOM 693 C CA . LEU A 1 89 ? 0.669 1.209 22.394 1.00 70.94 89 LEU A CA 1
ATOM 694 C C . LEU A 1 89 ? -0.293 2.104 23.191 1.00 70.94 89 LEU A C 1
ATOM 696 O O . LEU A 1 89 ? -0.922 1.654 24.148 1.00 70.94 89 LEU A O 1
ATOM 700 N N . THR A 1 90 ? -0.399 3.387 22.841 1.00 72.38 90 THR A N 1
ATOM 701 C CA . THR A 1 90 ? -1.296 4.309 23.543 1.00 72.38 90 THR A CA 1
ATOM 702 C C . THR A 1 90 ? -2.748 4.105 23.104 1.00 72.38 90 THR A C 1
ATOM 704 O O . THR A 1 90 ? -3.023 3.670 21.988 1.00 72.38 90 THR A O 1
ATOM 707 N N . ARG A 1 91 ? -3.705 4.445 23.982 1.00 69.06 91 ARG A N 1
ATOM 708 C CA . ARG A 1 91 ? -5.145 4.403 23.650 1.00 69.06 91 ARG A CA 1
ATOM 709 C C . ARG A 1 91 ? -5.523 5.352 22.508 1.00 69.06 91 ARG A C 1
ATOM 711 O O . ARG A 1 91 ? -6.484 5.084 21.802 1.00 69.06 91 ARG A O 1
ATOM 718 N N . ASN A 1 92 ? -4.763 6.433 22.334 1.00 75.69 92 ASN A N 1
ATOM 719 C CA . ASN A 1 92 ? -4.998 7.464 21.328 1.00 75.69 92 ASN A CA 1
ATOM 720 C C . ASN A 1 92 ? -3.752 7.591 20.445 1.00 75.69 92 ASN A C 1
ATOM 722 O O . ASN A 1 92 ? -2.942 8.498 20.666 1.00 75.69 92 ASN A O 1
ATOM 726 N N . PRO A 1 93 ? -3.551 6.674 19.483 1.00 84.88 93 PRO A N 1
ATOM 727 C CA . PRO A 1 93 ? -2.385 6.742 18.626 1.00 84.88 93 PRO A CA 1
ATOM 728 C C . PRO A 1 93 ? -2.392 8.038 17.814 1.00 84.88 93 PRO A C 1
ATOM 730 O O . PRO A 1 93 ? -3.438 8.527 17.392 1.00 84.88 93 PRO A O 1
ATOM 733 N N . THR A 1 94 ? -1.212 8.610 17.591 1.00 88.75 94 THR A N 1
ATOM 734 C CA . THR A 1 94 ? -1.065 9.788 16.733 1.00 88.75 94 THR A CA 1
ATOM 735 C C . THR A 1 94 ? -1.273 9.368 15.276 1.00 88.75 94 THR A C 1
ATOM 737 O O . THR A 1 94 ? -0.594 8.434 14.834 1.00 88.75 94 THR A O 1
ATOM 740 N N . PRO A 1 95 ? -2.176 10.017 14.523 1.00 92.50 95 PRO A N 1
ATOM 741 C CA . PRO A 1 95 ? -2.357 9.710 13.111 1.00 92.50 95 PRO A CA 1
ATOM 742 C C . PRO A 1 95 ? -1.099 10.065 12.312 1.00 92.50 95 PRO A C 1
ATOM 744 O O . PRO A 1 95 ? -0.407 11.038 12.614 1.00 92.50 95 PRO A O 1
ATOM 747 N N . CYS A 1 96 ? -0.797 9.268 11.286 1.00 93.12 96 CYS A N 1
ATOM 748 C CA . CYS A 1 96 ? 0.273 9.579 10.330 1.00 93.12 96 CYS A CA 1
ATOM 749 C C . CYS A 1 96 ? -0.200 10.558 9.245 1.00 93.12 96 CYS A C 1
ATOM 751 O O . CYS A 1 96 ? 0.611 11.260 8.643 1.00 93.12 96 CYS A O 1
ATOM 753 N N . PHE A 1 97 ? -1.516 10.633 9.042 1.00 95.12 97 PHE A N 1
ATOM 754 C CA . PHE A 1 97 ? -2.178 11.580 8.163 1.00 95.12 97 PHE A CA 1
ATOM 755 C C . PHE A 1 97 ? -3.605 11.821 8.652 1.00 95.12 97 PHE A C 1
ATOM 757 O O . PHE A 1 97 ? -4.268 10.896 9.128 1.00 95.12 97 PHE A O 1
ATOM 764 N N . GLN A 1 98 ? -4.077 13.053 8.525 1.00 94.06 98 GLN A N 1
ATOM 765 C CA . GLN A 1 98 ? -5.445 13.429 8.841 1.00 94.06 98 GLN A CA 1
ATOM 766 C C . GLN A 1 98 ? -5.856 14.590 7.942 1.00 94.06 98 GLN A C 1
ATOM 768 O O . GLN A 1 98 ? -5.121 15.571 7.838 1.00 94.06 98 GLN A O 1
ATOM 773 N N . ASP A 1 99 ? -7.029 14.463 7.336 1.00 91.88 99 ASP A N 1
ATOM 774 C CA . ASP A 1 99 ? -7.756 15.548 6.689 1.00 91.88 99 ASP A CA 1
ATOM 775 C C . ASP A 1 99 ? -9.215 15.557 7.187 1.00 91.88 99 ASP A C 1
ATOM 777 O O . ASP A 1 99 ? -9.550 14.899 8.181 1.00 91.88 99 ASP A O 1
ATOM 781 N N . ASP A 1 100 ? -10.075 16.318 6.512 1.00 88.12 100 ASP A N 1
ATOM 782 C CA . ASP A 1 100 ? -11.487 16.467 6.875 1.00 88.12 100 ASP A CA 1
ATOM 783 C C . ASP A 1 100 ? -12.307 15.175 6.685 1.00 88.12 100 ASP A C 1
ATOM 785 O O . ASP A 1 100 ? -13.327 14.982 7.344 1.00 88.12 100 ASP A O 1
ATOM 789 N N . ASN A 1 101 ? -11.865 14.268 5.809 1.00 86.94 101 ASN A N 1
ATOM 790 C CA . ASN A 1 101 ? -12.624 13.096 5.363 1.00 86.94 101 ASN A CA 1
ATOM 791 C C . ASN A 1 101 ? -12.048 11.770 5.870 1.00 86.94 101 ASN A C 1
ATOM 793 O O . ASN A 1 101 ? -12.774 10.782 6.005 1.00 86.94 101 ASN A O 1
ATOM 797 N N . ILE A 1 102 ? -10.745 11.713 6.128 1.00 91.12 102 ILE A N 1
ATOM 798 C CA . ILE A 1 102 ? -10.037 10.497 6.501 1.00 91.12 102 ILE A CA 1
ATOM 799 C C . ILE A 1 102 ? -8.998 10.772 7.588 1.00 91.12 102 ILE A C 1
ATOM 801 O O . ILE A 1 102 ? -8.298 11.783 7.629 1.00 91.12 102 ILE A O 1
ATOM 805 N N . THR A 1 103 ? -8.853 9.814 8.495 1.00 93.12 103 THR A N 1
ATOM 806 C CA . THR A 1 103 ? -7.718 9.753 9.417 1.00 93.12 103 THR A CA 1
ATOM 807 C C . THR A 1 103 ? -7.022 8.418 9.269 1.00 93.12 103 THR A C 1
ATOM 809 O O . THR A 1 103 ? -7.651 7.368 9.381 1.00 93.12 103 THR A O 1
ATOM 812 N N . VAL A 1 104 ? -5.717 8.459 9.012 1.00 94.19 104 VAL A N 1
ATOM 813 C CA . VAL A 1 104 ? -4.906 7.276 8.738 1.00 94.19 104 VAL A CA 1
ATOM 814 C C . VAL A 1 104 ? -3.903 7.061 9.861 1.00 94.19 104 VAL A C 1
ATOM 816 O O . VAL A 1 104 ? -3.090 7.931 10.188 1.00 94.19 104 VAL A O 1
ATOM 819 N N . TYR A 1 105 ? -3.923 5.858 10.421 1.00 93.38 105 TYR A N 1
ATOM 820 C CA . TYR A 1 105 ? -2.977 5.384 11.420 1.00 93.38 105 TYR A CA 1
ATOM 821 C C . TYR A 1 105 ? -2.038 4.362 10.789 1.00 93.38 105 TYR A C 1
ATOM 823 O O . TYR A 1 105 ? -2.485 3.453 10.091 1.00 93.38 105 TYR A O 1
ATOM 831 N N . GLY A 1 106 ? -0.739 4.509 11.038 1.00 92.62 106 GLY A N 1
ATOM 832 C CA . GLY A 1 106 ? 0.269 3.542 10.619 1.00 92.62 106 GLY A CA 1
ATOM 833 C C . GLY A 1 106 ? 0.569 2.538 11.730 1.00 92.62 106 GLY A C 1
ATOM 834 O O . GLY A 1 106 ? 0.748 2.923 12.887 1.00 92.62 106 GLY A O 1
ATOM 835 N N . ILE A 1 107 ? 0.665 1.260 11.372 1.00 91.44 107 ILE A N 1
ATOM 836 C CA . ILE A 1 107 ? 1.053 0.162 12.256 1.00 91.44 107 ILE A CA 1
ATOM 837 C C . ILE A 1 107 ? 2.367 -0.428 11.741 1.00 91.44 107 ILE A C 1
ATOM 839 O O . ILE A 1 107 ? 2.375 -1.000 10.650 1.00 91.44 107 ILE A O 1
ATOM 843 N N . PRO A 1 108 ? 3.468 -0.334 12.501 1.00 92.19 108 PRO A N 1
ATOM 844 C CA . PRO A 1 108 ? 4.704 -0.992 12.116 1.00 92.19 108 PRO A CA 1
ATOM 845 C C . PRO A 1 108 ? 4.579 -2.512 12.253 1.00 92.19 108 PRO A C 1
ATOM 847 O O . PRO A 1 108 ? 4.117 -3.026 13.276 1.00 92.19 108 PRO A O 1
ATOM 850 N N . ILE A 1 109 ? 5.033 -3.220 11.223 1.00 91.94 109 ILE A N 1
ATOM 851 C CA . ILE A 1 109 ? 5.152 -4.674 11.178 1.00 91.94 109 ILE A CA 1
ATOM 852 C C . ILE A 1 109 ? 6.602 -5.004 10.820 1.00 91.94 109 ILE A C 1
ATOM 854 O O . ILE A 1 109 ? 7.132 -4.578 9.788 1.00 91.94 109 ILE A O 1
ATOM 858 N N . LEU A 1 110 ? 7.256 -5.754 11.700 1.00 91.06 110 LEU A N 1
ATOM 859 C CA . LEU A 1 110 ? 8.659 -6.125 11.565 1.00 91.06 110 LEU A CA 1
ATOM 860 C C . LEU A 1 110 ? 8.788 -7.640 11.358 1.00 91.06 110 LEU A C 1
ATOM 862 O O . LEU A 1 110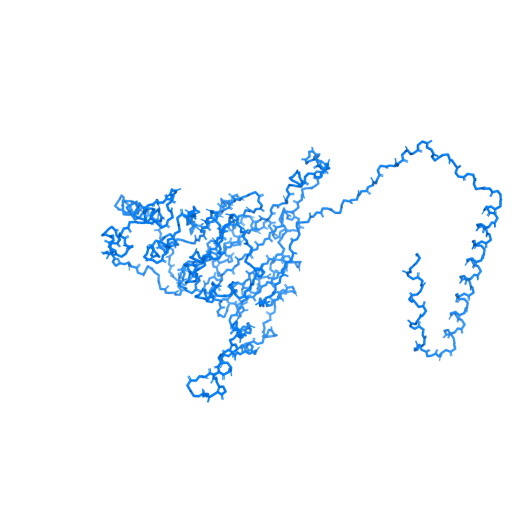 ? 8.003 -8.407 11.919 1.00 91.06 110 LEU A O 1
ATOM 866 N N . PRO A 1 111 ? 9.780 -8.103 10.586 1.00 90.44 111 PRO A N 1
ATOM 867 C CA . PRO A 1 111 ? 10.075 -9.525 10.504 1.00 90.44 111 PRO A CA 1
ATOM 868 C C . PRO A 1 111 ? 10.657 -9.990 11.846 1.00 90.44 111 PRO A C 1
ATOM 870 O O . PRO A 1 111 ? 11.655 -9.448 12.312 1.00 90.44 111 PRO A O 1
ATOM 873 N N . MET A 1 112 ? 10.078 -11.019 12.465 1.00 82.88 112 MET A N 1
ATOM 874 C CA . MET A 1 112 ? 10.571 -11.576 13.736 1.00 82.88 112 MET A CA 1
ATOM 875 C C . MET A 1 112 ? 11.645 -12.659 13.549 1.00 82.88 112 MET A C 1
ATOM 877 O O . MET A 1 112 ? 11.859 -13.481 14.439 1.00 82.88 112 MET A O 1
ATOM 881 N N . ASN A 1 113 ? 12.347 -12.665 12.412 1.00 65.94 113 ASN A N 1
ATOM 882 C CA . ASN A 1 113 ? 13.448 -13.593 12.149 1.00 65.94 113 ASN A CA 1
ATOM 883 C C . ASN A 1 113 ? 14.669 -13.251 13.019 1.00 65.94 113 ASN A C 1
ATOM 885 O O . ASN A 1 113 ? 15.632 -12.681 12.522 1.00 65.94 113 ASN A O 1
ATOM 889 N N . GLY A 1 114 ? 14.617 -13.564 14.317 1.00 49.75 114 GLY A N 1
ATOM 890 C CA . GLY A 1 114 ? 15.759 -13.704 15.233 1.00 49.75 114 GLY A CA 1
ATOM 891 C C . GLY A 1 114 ? 16.678 -12.495 15.461 1.00 49.75 114 GLY A C 1
ATOM 892 O O . GLY A 1 114 ? 17.552 -12.572 16.318 1.00 49.75 114 GLY A O 1
ATOM 893 N N . LEU A 1 115 ? 16.516 -11.386 14.743 1.00 47.00 115 LEU A N 1
ATOM 894 C CA . LEU A 1 115 ? 17.330 -10.192 14.917 1.00 47.00 115 LEU A CA 1
ATOM 895 C C . LEU A 1 115 ? 16.634 -9.280 15.917 1.00 47.00 115 LEU A C 1
ATOM 897 O O . LEU A 1 115 ? 15.558 -8.743 15.654 1.00 47.00 115 LEU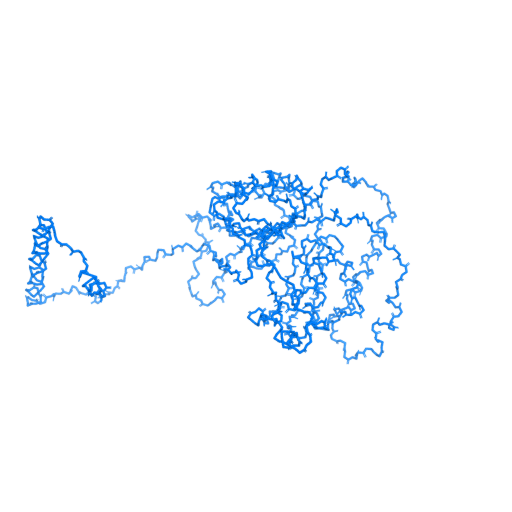 A O 1
ATOM 901 N N . ALA A 1 116 ? 17.260 -9.153 17.088 1.00 41.69 116 ALA A N 1
ATOM 902 C CA . ALA A 1 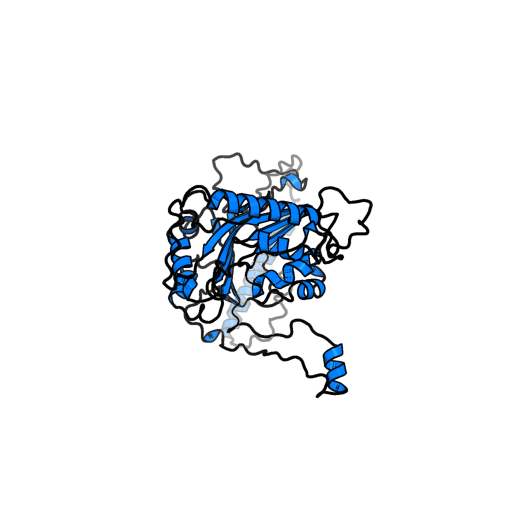116 ? 16.897 -8.182 18.101 1.00 41.69 116 ALA A CA 1
ATOM 903 C C . ALA A 1 116 ? 16.624 -6.833 17.429 1.00 41.69 116 ALA A C 1
ATOM 905 O O . ALA A 1 116 ? 17.443 -6.356 16.638 1.00 41.69 116 ALA A O 1
ATOM 906 N N . VAL A 1 117 ? 15.476 -6.227 17.749 1.00 49.19 117 VAL A N 1
ATOM 907 C CA . VAL A 1 117 ? 15.249 -4.802 17.498 1.00 49.19 117 VAL A CA 1
ATOM 908 C C . VAL A 1 117 ? 16.511 -4.102 17.998 1.00 49.19 117 VAL A C 1
ATOM 910 O O . VAL A 1 117 ? 16.817 -4.280 19.180 1.00 49.19 117 VAL A O 1
ATOM 913 N N . PRO A 1 118 ? 17.294 -3.412 17.144 1.00 47.97 118 PRO A N 1
ATOM 914 C CA . PRO A 1 118 ? 18.477 -2.723 17.619 1.00 47.97 118 PRO A CA 1
ATOM 915 C C . PRO A 1 118 ? 18.009 -1.774 18.712 1.00 47.97 118 PRO A C 1
ATOM 917 O O . PRO A 1 118 ? 17.218 -0.863 18.458 1.00 47.97 118 PRO A O 1
ATOM 920 N N . ASP A 1 119 ? 18.421 -2.096 19.935 1.00 41.22 119 ASP A N 1
ATOM 921 C CA . ASP A 1 119 ? 18.056 -1.377 21.137 1.00 41.22 119 ASP A CA 1
ATOM 922 C C . ASP A 1 119 ? 18.350 0.101 20.883 1.00 41.22 119 ASP A C 1
ATOM 924 O O . ASP A 1 119 ? 19.477 0.474 20.546 1.00 41.22 119 ASP A O 1
ATOM 928 N N . GLN A 1 120 ? 17.324 0.948 20.976 1.00 49.31 120 GLN A N 1
ATOM 929 C CA . GLN A 1 120 ? 17.497 2.396 20.878 1.00 49.31 120 GLN A CA 1
ATOM 930 C C . GLN A 1 120 ? 18.103 2.952 22.175 1.00 49.31 120 GLN A C 1
ATOM 932 O O . GLN A 1 120 ? 17.759 4.058 22.592 1.00 49.31 120 GLN A O 1
ATOM 937 N N . SER A 1 121 ? 19.006 2.205 22.822 1.00 42.28 121 SER A N 1
ATOM 938 C CA . SER A 1 121 ? 19.804 2.734 23.914 1.00 42.28 121 SER A CA 1
ATOM 939 C C . SER A 1 121 ? 20.651 3.891 23.387 1.00 42.28 121 SER A C 1
ATOM 941 O O . SER A 1 121 ? 21.299 3.843 22.337 1.00 42.28 121 SER A O 1
ATOM 943 N N . GLU A 1 122 ? 20.531 5.001 24.105 1.00 45.19 122 GLU A N 1
ATOM 944 C CA . GLU A 1 122 ? 20.991 6.332 23.748 1.00 45.19 122 GLU A CA 1
ATOM 945 C C . GLU A 1 122 ? 22.513 6.381 23.519 1.00 45.19 122 GLU A C 1
ATOM 947 O O . GLU A 1 122 ? 23.310 6.596 24.428 1.00 45.19 122 GLU A O 1
ATOM 952 N N . GLY A 1 123 ? 22.936 6.217 22.265 1.00 39.78 123 GLY A N 1
ATOM 953 C CA . GLY A 1 123 ? 24.311 6.456 21.825 1.00 39.78 123 GLY A CA 1
ATOM 954 C C . GLY A 1 123 ? 24.574 7.940 21.550 1.00 39.78 123 GLY A C 1
ATOM 955 O O . GLY A 1 123 ? 24.246 8.437 20.473 1.00 39.78 123 GLY A O 1
ATOM 956 N N . THR A 1 124 ? 25.128 8.616 22.557 1.00 41.56 124 THR A N 1
ATOM 957 C CA . THR A 1 124 ? 25.947 9.850 22.572 1.00 41.56 124 THR A CA 1
ATOM 958 C C . THR A 1 124 ? 26.086 10.683 21.276 1.00 41.56 124 THR A C 1
ATOM 960 O O . THR A 1 124 ? 26.607 10.238 20.262 1.00 41.56 124 THR A O 1
ATOM 963 N N . SER A 1 125 ? 25.678 11.958 21.376 1.00 47.66 125 SER A N 1
ATOM 964 C CA . SER A 1 125 ? 26.021 13.183 20.609 1.00 47.66 125 SER A CA 1
ATOM 965 C C . SER A 1 125 ? 26.348 13.125 19.100 1.00 47.66 125 SER A C 1
ATOM 967 O O . SER A 1 125 ? 25.738 13.864 18.336 1.00 47.66 125 SER A O 1
ATOM 969 N N . THR A 1 126 ? 27.262 12.279 18.625 1.00 53.19 126 THR A N 1
ATOM 970 C CA . THR A 1 126 ? 27.744 12.260 17.228 1.00 53.19 126 THR A CA 1
ATOM 971 C C . THR A 1 126 ? 26.740 11.678 16.228 1.00 53.19 126 THR A C 1
ATOM 973 O O . THR A 1 126 ? 26.729 12.081 15.066 1.00 53.19 126 THR A O 1
ATOM 976 N N . LYS A 1 127 ? 25.833 10.785 16.654 1.00 53.00 127 LYS A N 1
ATOM 977 C CA . LYS A 1 127 ? 24.753 10.269 15.784 1.00 53.00 127 LYS A CA 1
ATOM 978 C C . LYS A 1 127 ? 23.660 11.303 15.499 1.00 53.00 127 LYS A C 1
ATOM 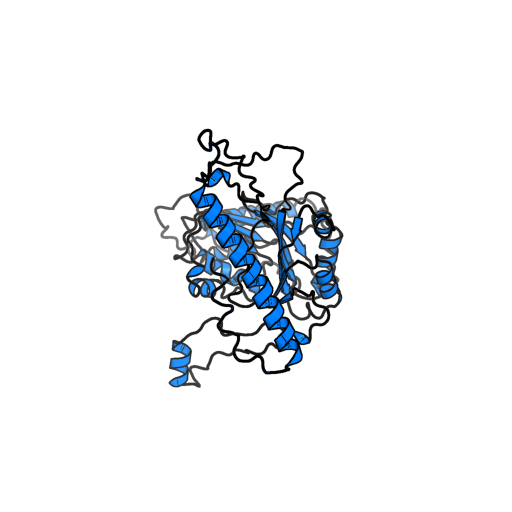980 O O . LYS A 1 127 ? 23.066 11.275 14.422 1.00 53.00 127 LYS A O 1
ATOM 985 N N . LYS A 1 128 ? 23.398 12.222 16.439 1.00 58.72 128 LYS A N 1
ATOM 986 C CA . LYS A 1 128 ? 22.399 13.289 16.255 1.00 58.72 128 LYS A CA 1
ATOM 987 C C . LYS A 1 128 ? 22.842 14.285 15.180 1.00 58.72 128 LYS A C 1
ATOM 989 O O . LYS A 1 128 ? 22.014 14.685 14.365 1.00 58.72 128 LYS A O 1
ATOM 994 N N . ASP A 1 129 ? 24.136 14.595 15.120 1.00 55.78 129 ASP A N 1
ATOM 995 C CA . ASP A 1 129 ? 24.693 15.516 14.122 1.00 55.78 129 ASP A CA 1
ATOM 996 C C . ASP A 1 129 ? 24.663 14.939 12.699 1.00 55.78 129 ASP A C 1
ATOM 998 O O . ASP A 1 129 ? 24.342 15.655 11.748 1.00 55.78 129 ASP A O 1
ATOM 1002 N N . ILE A 1 130 ? 24.934 13.636 12.542 1.00 59.66 130 ILE A N 1
ATOM 1003 C CA . ILE A 1 130 ? 24.824 12.939 11.247 1.00 59.66 130 ILE A CA 1
ATOM 1004 C C . ILE A 1 130 ? 23.360 12.903 10.790 1.00 59.66 130 ILE A C 1
ATOM 1006 O O . ILE A 1 130 ? 23.050 13.329 9.680 1.00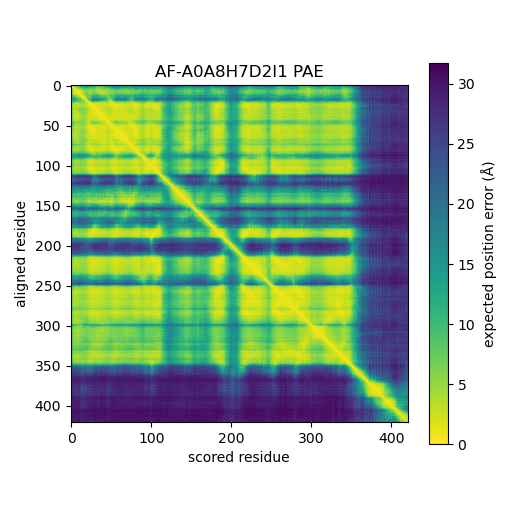 59.66 130 ILE A O 1
ATOM 1010 N N . ALA A 1 131 ? 22.440 12.512 11.678 1.00 64.06 131 ALA A N 1
ATOM 1011 C CA . ALA A 1 131 ? 21.012 12.466 11.365 1.00 64.06 131 ALA A CA 1
ATOM 1012 C C . ALA A 1 131 ? 20.431 13.846 10.998 1.00 64.06 131 ALA A C 1
ATOM 1014 O O . ALA A 1 131 ? 19.546 13.945 10.144 1.00 64.06 131 ALA A O 1
ATOM 1015 N N . TRP A 1 132 ? 20.921 14.922 11.624 1.00 63.44 132 TRP A N 1
ATOM 1016 C CA . TRP A 1 132 ? 20.524 16.287 11.279 1.00 63.44 132 TRP A CA 1
ATOM 1017 C C . TRP A 1 132 ? 21.057 16.710 9.906 1.00 63.44 132 TRP A C 1
ATOM 1019 O O . TRP A 1 132 ? 20.288 17.222 9.090 1.00 63.44 132 TRP A O 1
ATOM 1029 N N . ARG A 1 133 ? 22.341 16.453 9.615 1.00 64.69 133 ARG A N 1
ATOM 1030 C CA . ARG A 1 133 ? 22.947 16.762 8.308 1.00 64.69 133 ARG A CA 1
ATOM 1031 C C . ARG A 1 133 ? 22.227 16.050 7.168 1.00 64.69 133 ARG A C 1
ATOM 1033 O O . ARG A 1 133 ? 21.874 16.698 6.183 1.00 64.69 133 ARG A O 1
ATOM 1040 N N . ASP A 1 134 ? 21.941 14.764 7.337 1.00 70.75 134 ASP A N 1
ATOM 1041 C CA . ASP A 1 134 ? 21.239 13.968 6.329 1.00 70.75 134 ASP A CA 1
ATOM 1042 C C . ASP A 1 134 ? 19.826 14.506 6.084 1.00 70.75 134 ASP A C 1
ATOM 1044 O O . ASP A 1 134 ? 19.416 14.670 4.933 1.00 70.75 134 ASP A O 1
ATOM 1048 N N . ARG A 1 135 ? 19.102 14.892 7.144 1.00 70.88 135 ARG A N 1
ATOM 1049 C CA . ARG A 1 135 ? 17.780 15.526 7.011 1.00 70.88 135 ARG A CA 1
ATOM 1050 C C . ARG A 1 135 ? 17.827 16.847 6.256 1.00 70.88 135 ARG A C 1
ATOM 1052 O O . ARG A 1 135 ? 16.996 17.059 5.379 1.00 70.88 135 ARG A O 1
ATOM 1059 N N . VAL A 1 136 ? 18.777 17.730 6.563 1.00 72.44 136 VAL A N 1
ATOM 1060 C CA . VAL A 1 136 ? 18.899 19.026 5.870 1.00 72.44 136 VAL A CA 1
ATOM 1061 C C . VAL A 1 136 ? 19.199 18.825 4.386 1.00 72.44 136 VAL A C 1
ATOM 1063 O O . VAL A 1 136 ? 18.610 19.499 3.540 1.00 72.44 136 VAL A O 1
ATOM 1066 N N . ILE A 1 137 ? 20.073 17.871 4.058 1.00 76.12 137 ILE A N 1
ATOM 1067 C CA . ILE A 1 137 ? 20.402 17.529 2.672 1.00 76.12 137 ILE A CA 1
ATOM 1068 C C . ILE A 1 137 ? 19.173 16.967 1.947 1.00 76.12 137 ILE A C 1
ATOM 1070 O O . ILE A 1 137 ? 18.886 17.382 0.825 1.00 76.12 137 ILE A O 1
ATOM 1074 N N . ILE A 1 138 ? 18.425 16.057 2.577 1.00 77.62 138 ILE A N 1
ATOM 1075 C CA . ILE A 1 138 ? 17.206 15.474 1.999 1.00 77.62 138 ILE A CA 1
ATOM 1076 C C . ILE A 1 138 ? 16.145 16.554 1.759 1.00 77.62 138 ILE A C 1
ATOM 1078 O O . ILE A 1 138 ? 15.620 16.642 0.653 1.00 77.62 138 ILE A O 1
ATOM 1082 N N . LEU A 1 139 ? 15.873 17.413 2.745 1.00 75.75 139 LEU A N 1
ATOM 1083 C CA . LEU A 1 139 ? 14.876 18.482 2.618 1.00 75.75 139 LEU A CA 1
ATOM 1084 C C . LEU A 1 139 ? 15.253 19.495 1.535 1.00 75.75 139 LEU A C 1
ATOM 1086 O O . LEU A 1 139 ? 14.404 19.861 0.725 1.00 75.75 139 LEU A O 1
ATOM 1090 N N . ARG A 1 140 ? 16.532 19.894 1.454 1.00 76.00 140 ARG A N 1
ATOM 1091 C CA . ARG A 1 140 ? 17.010 20.735 0.344 1.00 76.00 140 ARG A CA 1
ATOM 1092 C C . ARG A 1 140 ? 16.775 20.068 -1.008 1.00 76.00 140 ARG A C 1
ATOM 1094 O O . ARG A 1 140 ? 16.312 20.726 -1.929 1.00 76.00 140 ARG A O 1
ATOM 1101 N N . ARG A 1 141 ? 17.063 18.769 -1.130 1.00 78.06 141 ARG A N 1
ATOM 1102 C CA . ARG A 1 141 ? 16.871 18.021 -2.384 1.00 78.06 141 ARG A CA 1
ATOM 1103 C C . ARG A 1 141 ? 15.402 17.939 -2.788 1.00 78.06 141 ARG A C 1
ATOM 1105 O O . ARG A 1 141 ? 15.103 18.141 -3.958 1.00 78.06 141 ARG A O 1
ATOM 1112 N N . LEU A 1 142 ? 14.499 17.696 -1.840 1.00 81.12 142 LEU A N 1
ATOM 1113 C CA . LEU A 1 142 ? 13.061 17.698 -2.113 1.00 81.12 142 LEU A CA 1
ATOM 1114 C C . LEU A 1 142 ? 12.571 19.089 -2.543 1.00 81.12 142 LEU A C 1
ATOM 1116 O O . LEU A 1 142 ? 11.836 19.185 -3.520 1.00 81.12 142 LEU A O 1
ATOM 1120 N N . GLY A 1 143 ? 13.048 20.160 -1.901 1.00 80.75 143 GLY A N 1
ATOM 1121 C CA . GLY A 1 143 ? 12.715 21.535 -2.294 1.00 80.75 143 GLY A CA 1
ATOM 1122 C C . GLY A 1 143 ? 13.217 21.929 -3.689 1.00 80.75 143 GLY A C 1
ATOM 1123 O O . GLY A 1 143 ? 12.598 22.759 -4.346 1.00 80.75 143 GLY A O 1
ATOM 1124 N N . ILE A 1 144 ? 14.304 21.316 -4.177 1.00 84.06 144 ILE A N 1
ATOM 1125 C CA . ILE A 1 144 ? 14.769 21.495 -5.565 1.00 84.06 144 ILE A CA 1
ATOM 1126 C C . ILE A 1 144 ? 13.818 20.807 -6.554 1.00 84.06 144 ILE A C 1
ATOM 1128 O O . ILE A 1 144 ? 13.557 21.340 -7.627 1.00 84.06 144 ILE A O 1
ATOM 1132 N N . MET A 1 145 ? 13.302 19.626 -6.207 1.00 86.75 145 MET A N 1
ATOM 1133 C CA . MET A 1 145 ? 12.394 18.858 -7.069 1.00 86.75 145 MET A CA 1
ATOM 1134 C C . MET A 1 145 ? 10.993 19.476 -7.157 1.00 86.75 145 MET A C 1
ATOM 1136 O O . MET A 1 145 ? 10.330 19.336 -8.186 1.00 86.75 145 MET A O 1
ATOM 1140 N N . PHE A 1 146 ? 10.565 20.130 -6.075 1.00 89.31 146 PHE A N 1
ATOM 1141 C CA . PHE A 1 146 ? 9.230 20.691 -5.875 1.00 89.31 146 PHE A CA 1
ATOM 1142 C C . PHE A 1 146 ? 9.334 22.123 -5.318 1.00 89.31 146 PHE A C 1
ATOM 1144 O O . PHE A 1 146 ? 9.123 22.340 -4.121 1.00 89.31 146 PHE A O 1
ATOM 1151 N N . PRO A 1 147 ? 9.738 23.108 -6.138 1.00 85.38 147 PRO A N 1
ATOM 1152 C CA . PRO A 1 147 ? 9.932 24.473 -5.664 1.00 85.38 147 PRO A CA 1
ATOM 1153 C C . PRO A 1 147 ? 8.596 25.152 -5.320 1.00 85.38 147 PRO A C 1
ATOM 1155 O O . PRO A 1 147 ? 7.642 25.086 -6.087 1.00 85.38 147 PRO A O 1
ATOM 1158 N N . GLU A 1 148 ? 8.544 25.888 -4.202 1.00 80.69 148 GLU A N 1
ATOM 1159 C CA . GLU A 1 148 ? 7.342 26.638 -3.776 1.00 80.69 148 GLU A CA 1
ATOM 1160 C C . GLU A 1 148 ? 6.922 27.736 -4.762 1.00 80.69 148 GLU A C 1
ATOM 1162 O O . GLU A 1 148 ? 5.751 28.106 -4.844 1.00 80.69 148 GLU A O 1
ATOM 1167 N N . LYS A 1 149 ? 7.889 28.300 -5.493 1.00 79.31 149 LYS A N 1
ATOM 1168 C CA . LYS A 1 149 ? 7.652 29.316 -6.516 1.00 79.31 149 LYS A CA 1
ATOM 1169 C C . LYS A 1 149 ? 8.098 28.781 -7.859 1.00 79.31 149 LYS A C 1
ATOM 1171 O O . LYS A 1 149 ? 9.229 28.314 -8.001 1.00 79.31 149 LYS A O 1
ATOM 1176 N N . ARG A 1 150 ? 7.228 28.946 -8.853 1.00 70.50 150 ARG A N 1
ATOM 1177 C CA . ARG A 1 150 ? 7.533 28.630 -10.243 1.00 70.50 150 ARG A CA 1
ATOM 1178 C C . ARG A 1 150 ? 8.790 29.385 -10.670 1.00 70.50 150 ARG A C 1
ATOM 1180 O O . ARG A 1 150 ? 8.807 30.617 -10.671 1.00 70.50 150 ARG A O 1
ATOM 1187 N N . GLN A 1 151 ? 9.846 28.655 -11.009 1.00 65.62 151 GLN A N 1
ATOM 1188 C CA . GLN A 1 151 ? 11.067 29.264 -11.522 1.00 65.62 151 GLN A CA 1
ATOM 1189 C C . GLN A 1 151 ? 10.797 29.723 -12.960 1.00 65.62 151 GLN A C 1
ATOM 1191 O O . GLN A 1 151 ? 10.520 28.913 -13.839 1.00 65.62 151 GLN A O 1
ATOM 1196 N N . THR A 1 152 ? 10.806 31.038 -13.194 1.00 57.69 152 THR A N 1
ATOM 1197 C CA . THR A 1 152 ? 10.488 31.647 -14.502 1.00 57.69 152 THR A CA 1
ATOM 1198 C C . THR A 1 152 ? 11.590 31.452 -15.541 1.00 57.69 152 THR A C 1
ATOM 1200 O O . THR A 1 152 ? 11.339 31.578 -16.736 1.00 57.69 152 THR A O 1
ATOM 1203 N N . HIS A 1 153 ? 12.791 31.096 -15.092 1.00 57.75 153 HIS A N 1
ATOM 1204 C CA . HIS A 1 153 ? 13.879 30.623 -15.929 1.00 57.75 153 HIS A CA 1
ATOM 1205 C C . HIS A 1 153 ? 14.217 29.205 -15.491 1.00 57.75 153 HIS A C 1
ATOM 1207 O O . HIS A 1 153 ? 14.697 29.006 -14.377 1.00 57.75 153 HIS A O 1
ATOM 1213 N N . TRP A 1 154 ? 13.973 28.227 -16.369 1.00 51.09 154 TRP A N 1
ATOM 1214 C CA . TRP A 1 154 ? 14.666 26.949 -16.260 1.00 51.09 154 TRP A CA 1
ATOM 1215 C C . TRP A 1 154 ? 16.156 27.286 -16.279 1.00 51.09 154 TRP A C 1
ATOM 1217 O O . TRP A 1 154 ? 16.589 27.945 -17.235 1.00 51.09 154 TRP A O 1
ATOM 1227 N N . PRO A 1 155 ? 16.946 26.950 -15.251 1.00 48.28 155 PRO A N 1
ATOM 1228 C CA . PRO A 1 155 ? 18.365 27.183 -15.370 1.00 48.28 155 PRO A CA 1
ATOM 1229 C C . PRO A 1 155 ? 18.843 26.376 -16.583 1.00 48.28 155 PRO A C 1
ATOM 1231 O O . PRO A 1 155 ? 18.446 25.230 -16.787 1.00 48.28 155 PRO A O 1
ATOM 1234 N N . LEU A 1 156 ? 19.720 26.961 -17.398 1.00 52.91 156 LEU A N 1
ATOM 1235 C CA . LEU A 1 156 ? 20.520 26.201 -18.369 1.00 52.91 156 LEU A CA 1
ATOM 1236 C C . LEU A 1 156 ? 21.280 25.031 -17.688 1.00 52.91 156 LEU A C 1
ATOM 1238 O O . LEU A 1 156 ? 21.806 24.145 -18.361 1.00 52.91 156 LEU A O 1
ATOM 1242 N N . ASP A 1 157 ? 21.271 24.987 -16.355 1.00 51.00 157 ASP A N 1
ATOM 1243 C CA . ASP A 1 157 ? 21.654 23.875 -15.501 1.00 51.00 157 ASP A CA 1
ATOM 1244 C C . ASP A 1 157 ? 20.586 22.775 -15.501 1.00 51.00 157 ASP A C 1
ATOM 1246 O O . ASP A 1 157 ? 19.722 22.665 -14.630 1.00 51.00 157 ASP A O 1
ATOM 1250 N N . HIS A 1 158 ? 20.694 21.893 -16.491 1.00 63.91 158 HIS A N 1
ATOM 1251 C CA . HIS A 1 158 ? 20.140 20.544 -16.414 1.00 63.91 158 HIS A CA 1
ATOM 1252 C C . HIS A 1 158 ? 20.428 19.950 -15.012 1.00 63.91 158 HIS A C 1
ATOM 1254 O O . HIS A 1 158 ? 21.543 20.127 -14.522 1.00 63.91 158 HIS A O 1
ATOM 1260 N N . PRO A 1 159 ? 19.519 19.191 -14.367 1.00 64.75 15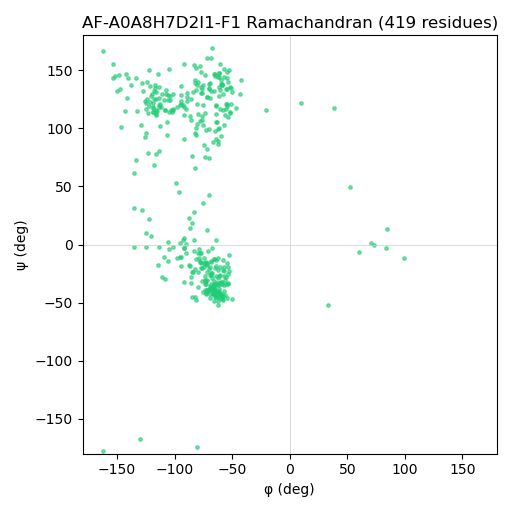9 PRO A N 1
ATOM 1261 C CA . PRO A 1 159 ? 19.767 18.593 -13.042 1.00 64.75 159 PRO A CA 1
ATOM 1262 C C . PRO A 1 159 ? 21.037 17.722 -12.952 1.00 64.75 159 PRO A C 1
ATOM 1264 O O . PRO A 1 159 ? 21.516 17.437 -11.858 1.00 64.75 159 PRO A O 1
ATOM 1267 N N . PHE A 1 160 ? 21.602 17.313 -14.093 1.00 64.38 160 PHE A N 1
ATOM 1268 C CA . PHE A 1 160 ? 22.890 16.621 -14.187 1.00 64.38 160 PHE A CA 1
ATOM 1269 C C . PHE A 1 160 ? 24.113 17.546 -14.085 1.00 64.38 160 PHE A C 1
ATOM 1271 O O . PHE A 1 160 ? 25.184 17.083 -13.709 1.00 64.38 160 PHE A O 1
ATOM 1278 N N . ASN A 1 161 ? 23.961 18.832 -14.395 1.00 66.75 161 ASN A N 1
ATOM 1279 C CA . ASN A 1 161 ? 25.041 19.818 -14.432 1.00 66.75 161 ASN A CA 1
ATOM 1280 C C . ASN A 1 161 ? 25.182 20.596 -13.121 1.00 66.75 161 ASN A C 1
ATOM 1282 O O . ASN A 1 161 ? 26.170 21.304 -12.946 1.00 66.75 161 ASN A O 1
ATOM 1286 N N . ASN A 1 162 ? 24.225 20.472 -12.198 1.00 67.00 162 ASN A N 1
ATOM 1287 C CA . ASN A 1 162 ? 24.303 21.155 -10.916 1.00 67.00 162 ASN A CA 1
ATOM 1288 C C . ASN A 1 162 ? 25.250 20.388 -9.957 1.00 67.00 162 ASN A C 1
ATOM 1290 O O . ASN A 1 162 ? 24.916 19.276 -9.527 1.00 67.00 162 ASN A O 1
ATOM 1294 N N . PRO A 1 163 ? 26.418 20.955 -9.587 1.00 66.94 163 PRO A N 1
ATOM 1295 C CA . PRO A 1 163 ? 27.405 20.290 -8.732 1.00 66.94 163 PRO A CA 1
ATOM 1296 C C . PRO A 1 163 ? 26.871 19.962 -7.328 1.00 66.94 163 PRO A C 1
ATOM 1298 O O . PRO A 1 163 ? 27.347 19.004 -6.706 1.00 66.94 163 PRO A O 1
ATOM 1301 N N . ASP A 1 164 ? 25.823 20.658 -6.869 1.00 66.38 164 ASP A N 1
ATOM 1302 C CA . ASP A 1 164 ? 25.138 20.377 -5.599 1.00 66.38 164 ASP A CA 1
ATOM 1303 C C . ASP A 1 164 ? 24.425 19.010 -5.592 1.00 66.38 164 ASP A C 1
ATOM 1305 O O . ASP A 1 164 ? 24.025 18.503 -4.538 1.00 66.38 164 ASP A O 1
ATOM 1309 N N . HIS A 1 165 ? 24.278 18.369 -6.757 1.00 61.12 165 HIS A N 1
ATOM 1310 C CA . HIS A 1 165 ? 23.676 17.044 -6.878 1.00 61.12 165 HIS A CA 1
ATOM 1311 C C . HIS A 1 165 ? 24.685 15.890 -6.759 1.00 61.12 165 HIS A C 1
ATOM 1313 O O . HIS A 1 165 ? 24.249 14.731 -6.681 1.00 61.12 165 HIS A O 1
ATOM 1319 N N . SER A 1 166 ? 25.994 16.173 -6.713 1.00 57.06 166 SER A N 1
ATOM 1320 C CA . SER A 1 166 ? 27.050 15.156 -6.633 1.00 57.06 166 SER A CA 1
ATOM 1321 C C . SER A 1 166 ? 26.914 14.269 -5.382 1.00 57.06 166 SER A C 1
ATOM 1323 O O . SER A 1 166 ? 26.548 14.707 -4.290 1.00 57.06 166 SER A O 1
ATOM 1325 N N . PHE A 1 167 ? 27.122 12.963 -5.568 1.00 54.22 167 PHE A N 1
ATOM 1326 C CA . PHE A 1 167 ? 26.840 11.922 -4.579 1.00 54.22 167 PHE A CA 1
ATOM 1327 C C . PHE A 1 167 ? 28.144 11.203 -4.230 1.00 54.22 167 PHE A C 1
ATOM 1329 O O . PHE A 1 167 ? 28.749 10.606 -5.112 1.00 54.22 167 PHE A O 1
ATOM 1336 N N . ASN A 1 168 ? 28.583 11.262 -2.970 1.00 46.44 168 ASN A N 1
ATOM 1337 C CA . ASN A 1 168 ? 29.840 10.631 -2.540 1.00 46.44 168 ASN A CA 1
ATOM 1338 C C . ASN A 1 168 ? 29.718 9.850 -1.218 1.00 46.44 168 ASN A C 1
ATOM 1340 O O . ASN A 1 168 ? 30.668 9.757 -0.448 1.00 46.44 168 ASN A O 1
ATOM 1344 N N . GLN A 1 169 ? 28.544 9.276 -0.940 1.00 52.81 169 GLN A N 1
ATOM 1345 C CA . GLN A 1 169 ? 28.365 8.361 0.191 1.00 52.81 169 GLN A CA 1
ATOM 1346 C C . GLN A 1 169 ? 27.801 7.025 -0.286 1.00 52.81 169 GLN A C 1
ATOM 1348 O O . GLN A 1 169 ? 26.682 6.949 -0.789 1.00 52.81 169 GLN A O 1
ATOM 1353 N N . GLN A 1 170 ? 28.585 5.960 -0.107 1.00 43.84 170 GLN A N 1
ATOM 1354 C CA . GLN A 1 170 ? 28.072 4.595 -0.139 1.00 43.84 170 GLN A CA 1
ATOM 1355 C C . GLN A 1 170 ? 27.101 4.425 1.028 1.00 43.84 170 GLN A C 1
ATOM 1357 O O . GLN A 1 170 ? 27.473 4.582 2.190 1.00 43.84 170 GLN A O 1
ATOM 1362 N N . LEU A 1 171 ? 25.846 4.123 0.711 1.00 48.62 171 LEU A N 1
ATOM 1363 C CA . LEU A 1 171 ? 24.849 3.800 1.719 1.00 48.62 171 LEU A CA 1
ATOM 1364 C C . LEU A 1 171 ? 25.106 2.378 2.223 1.00 48.62 171 LEU A C 1
ATOM 1366 O O . LEU A 1 171 ? 25.197 1.458 1.406 1.00 48.62 171 LEU A O 1
ATOM 1370 N N . PRO A 1 172 ? 25.164 2.152 3.543 1.00 41.72 172 PRO A N 1
ATOM 1371 C CA . PRO A 1 172 ? 25.001 0.812 4.060 1.00 41.72 172 PRO A CA 1
ATOM 1372 C C . PRO A 1 172 ? 23.581 0.355 3.716 1.00 41.72 172 PRO A C 1
ATOM 1374 O O . PRO A 1 172 ? 22.598 0.975 4.124 1.00 41.72 172 PRO A O 1
ATOM 1377 N N . SER A 1 173 ? 23.466 -0.735 2.961 1.00 46.97 173 SER A N 1
ATOM 1378 C CA . SER A 1 173 ? 22.236 -1.523 2.891 1.00 46.97 173 SER A CA 1
ATOM 1379 C C . SER A 1 173 ? 21.964 -2.068 4.294 1.00 46.97 173 SER A C 1
ATOM 1381 O O . SER A 1 173 ? 22.430 -3.148 4.640 1.00 46.97 173 SER A O 1
ATOM 1383 N N . LEU A 1 174 ? 21.280 -1.288 5.137 1.00 52.69 174 LEU A N 1
ATOM 1384 C CA . LEU A 1 174 ? 21.088 -1.613 6.556 1.00 52.69 174 LEU A CA 1
ATOM 1385 C C . LEU A 1 174 ? 20.225 -2.864 6.781 1.00 52.69 174 LEU A C 1
ATOM 1387 O O . LEU A 1 174 ? 20.212 -3.384 7.891 1.00 52.69 174 LEU A O 1
ATOM 1391 N N . TYR A 1 175 ? 19.539 -3.361 5.747 1.00 55.75 175 TYR A N 1
ATOM 1392 C CA . TYR A 1 175 ? 18.678 -4.534 5.837 1.00 55.75 175 TYR A CA 1
ATOM 1393 C C . TYR A 1 175 ? 18.863 -5.443 4.619 1.00 55.75 175 TYR A C 1
ATOM 1395 O O . TYR A 1 175 ? 18.931 -4.931 3.497 1.00 55.75 175 TYR A O 1
ATOM 1403 N N . PRO A 1 176 ? 18.926 -6.774 4.796 1.00 63.41 176 PRO A N 1
ATOM 1404 C CA . PRO A 1 176 ? 18.735 -7.692 3.685 1.00 63.41 176 PRO A CA 1
ATOM 1405 C C . PRO A 1 176 ? 17.365 -7.448 3.021 1.00 63.41 176 PRO A C 1
ATOM 1407 O O . PRO A 1 176 ? 16.423 -7.000 3.683 1.00 63.41 176 PRO A O 1
ATOM 1410 N N . PRO A 1 177 ? 17.235 -7.731 1.713 1.00 63.12 177 PRO A N 1
ATOM 1411 C CA . PRO A 1 177 ? 16.029 -7.422 0.939 1.00 63.12 177 PRO A CA 1
ATOM 1412 C C . PRO A 1 177 ? 14.745 -8.028 1.532 1.00 63.12 177 PRO A C 1
ATOM 1414 O O . PRO A 1 177 ? 13.678 -7.429 1.402 1.00 63.12 177 PRO A O 1
ATOM 1417 N N . ASP A 1 178 ? 14.863 -9.148 2.248 1.00 65.62 178 ASP A N 1
ATOM 1418 C CA . ASP A 1 178 ? 13.737 -9.895 2.820 1.00 65.62 178 ASP A CA 1
ATOM 1419 C C . ASP A 1 178 ? 13.352 -9.461 4.244 1.00 65.62 178 ASP A C 1
ATOM 1421 O O . ASP A 1 178 ? 12.435 -10.032 4.833 1.00 65.62 178 ASP A O 1
ATOM 1425 N N . SER A 1 179 ? 14.037 -8.467 4.823 1.00 76.62 179 SER A N 1
ATOM 1426 C CA . SER A 1 179 ? 13.796 -8.029 6.205 1.00 76.62 179 SER A CA 1
ATOM 1427 C C . SER A 1 179 ? 13.421 -6.552 6.329 1.00 76.62 179 SER A C 1
ATOM 1429 O O . SER A 1 179 ? 13.630 -5.931 7.375 1.00 76.62 179 SER A O 1
ATOM 1431 N N . LEU A 1 180 ? 12.924 -5.952 5.251 1.00 86.12 180 LEU A N 1
ATOM 1432 C CA . LEU A 1 180 ? 12.588 -4.537 5.253 1.00 86.12 180 LEU A CA 1
ATOM 1433 C C . LEU A 1 180 ? 11.361 -4.259 6.143 1.00 86.12 180 LEU A C 1
ATOM 1435 O O . LEU A 1 180 ? 10.383 -5.014 6.103 1.00 86.12 180 LEU A O 1
ATOM 1439 N N . PRO A 1 181 ? 11.374 -3.167 6.923 1.00 88.12 181 PRO A N 1
ATOM 1440 C CA . PRO A 1 181 ? 10.225 -2.761 7.721 1.00 88.12 181 PRO A CA 1
ATOM 1441 C C . PRO A 1 181 ? 8.999 -2.527 6.834 1.00 88.12 181 PRO A C 1
ATOM 1443 O O . PRO A 1 181 ? 9.109 -1.914 5.772 1.00 88.12 181 PRO A O 1
ATOM 1446 N N . THR A 1 182 ? 7.838 -3.006 7.281 1.00 92.38 182 THR A N 1
ATOM 1447 C CA . THR A 1 182 ? 6.564 -2.862 6.564 1.00 92.38 182 THR A CA 1
ATOM 1448 C C . THR A 1 182 ? 5.544 -2.147 7.448 1.00 92.38 182 THR A C 1
ATOM 1450 O O . THR A 1 182 ? 5.605 -2.217 8.674 1.00 92.38 182 THR A O 1
ATOM 1453 N N . MET A 1 183 ? 4.621 -1.423 6.827 1.00 92.94 183 MET A N 1
ATOM 1454 C CA . MET A 1 183 ? 3.540 -0.687 7.466 1.00 92.94 183 MET A CA 1
ATOM 1455 C C . MET A 1 183 ? 2.201 -1.278 7.041 1.00 92.94 183 MET A C 1
ATOM 1457 O O . MET A 1 183 ? 1.933 -1.434 5.851 1.00 92.94 183 MET A O 1
ATOM 1461 N N . ALA A 1 184 ? 1.343 -1.537 8.020 1.00 93.88 184 ALA A N 1
ATOM 1462 C CA . ALA A 1 184 ? -0.094 -1.610 7.805 1.00 93.88 184 ALA A CA 1
ATOM 1463 C C . ALA A 1 184 ? -0.727 -0.237 8.050 1.00 93.88 184 ALA A C 1
ATOM 1465 O O . ALA A 1 184 ? -0.202 0.578 8.814 1.00 93.88 184 ALA A O 1
ATOM 1466 N N . TYR A 1 185 ? -1.875 -0.000 7.428 1.00 94.81 185 TYR A N 1
ATOM 1467 C CA . TYR A 1 185 ? -2.637 1.231 7.577 1.00 94.81 185 TYR A CA 1
ATOM 1468 C C . TYR A 1 185 ? -4.058 0.947 8.037 1.00 94.81 185 TYR A C 1
ATOM 1470 O O . TYR A 1 185 ? -4.710 0.018 7.567 1.00 94.81 185 TYR A O 1
ATOM 1478 N N . VAL A 1 186 ? -4.547 1.789 8.938 1.00 93.00 186 VAL A N 1
ATOM 1479 C CA . VAL A 1 186 ? -5.944 1.813 9.366 1.00 93.00 186 VAL A CA 1
ATOM 1480 C C . VAL A 1 186 ? -6.505 3.179 9.023 1.00 93.00 186 VAL A C 1
ATOM 1482 O O . VAL A 1 186 ? -6.069 4.190 9.569 1.00 93.00 186 VAL A O 1
ATOM 1485 N N . ALA A 1 187 ? -7.453 3.198 8.098 1.00 93.06 187 ALA A N 1
ATOM 1486 C CA . ALA A 1 187 ? -8.143 4.383 7.629 1.00 93.06 187 ALA A CA 1
ATOM 1487 C C . ALA A 1 187 ? -9.524 4.462 8.282 1.00 93.06 187 ALA A C 1
ATOM 1489 O O . ALA A 1 187 ? -10.384 3.612 8.052 1.00 93.06 187 ALA A O 1
ATOM 1490 N N . VAL A 1 188 ? -9.735 5.496 9.088 1.00 90.94 188 VAL A N 1
ATOM 1491 C CA . VAL A 1 188 ? -11.043 5.858 9.631 1.00 90.94 188 VAL A CA 1
ATOM 1492 C C . VAL A 1 188 ? -11.668 6.877 8.692 1.00 90.94 188 VAL A C 1
ATOM 1494 O O . VAL A 1 188 ? -11.091 7.940 8.470 1.00 90.94 188 VAL A O 1
ATOM 1497 N N . LEU A 1 189 ? -12.829 6.539 8.137 1.00 89.81 189 LEU A N 1
ATOM 1498 C CA . LEU A 1 189 ? -13.598 7.412 7.261 1.00 89.81 189 LEU A CA 1
ATOM 1499 C C . LEU A 1 189 ? -14.550 8.254 8.107 1.00 89.81 189 LEU A C 1
ATOM 1501 O O . LEU A 1 189 ? -15.375 7.714 8.855 1.00 89.81 189 LEU A O 1
ATOM 1505 N N . HIS A 1 190 ? -14.435 9.571 7.977 1.00 86.00 190 HIS A N 1
ATOM 1506 C CA . HIS A 1 190 ? -15.328 10.510 8.637 1.00 86.00 190 HIS A CA 1
ATOM 1507 C C . HIS A 1 190 ? -16.616 10.659 7.827 1.00 86.00 190 HIS A C 1
ATOM 1509 O O . HIS A 1 190 ? -16.575 10.680 6.594 1.00 86.00 190 HIS A O 1
ATOM 1515 N N . PRO A 1 191 ? -17.784 10.726 8.487 1.00 77.38 191 PRO A N 1
ATOM 1516 C CA . PRO A 1 191 ? -19.016 11.062 7.797 1.00 77.38 191 PRO A CA 1
ATOM 1517 C C . PRO A 1 191 ? -18.877 12.459 7.188 1.00 77.38 191 PRO A C 1
ATOM 1519 O O . PRO A 1 191 ? -18.441 13.392 7.858 1.00 77.38 191 PRO A O 1
ATOM 1522 N N . PHE A 1 192 ? -19.260 12.588 5.920 1.00 67.75 192 PHE A N 1
ATOM 1523 C CA . PHE A 1 192 ? -19.282 13.873 5.232 1.00 67.75 192 PHE A CA 1
ATOM 1524 C C . PHE A 1 192 ? -20.196 14.847 5.985 1.00 67.75 192 PHE A C 1
ATOM 1526 O O . PHE A 1 192 ? -21.347 14.509 6.280 1.00 67.75 192 PHE A O 1
ATOM 1533 N N . ASP A 1 193 ? -19.712 16.058 6.274 1.00 57.56 193 ASP A N 1
ATOM 1534 C CA . ASP A 1 193 ? -20.577 17.116 6.790 1.00 57.56 193 ASP A CA 1
ATOM 1535 C C . ASP A 1 193 ? -21.478 17.613 5.649 1.00 57.56 193 ASP A C 1
ATOM 1537 O O . ASP A 1 193 ? -21.078 18.418 4.798 1.00 57.56 193 ASP A O 1
ATOM 1541 N N . LEU A 1 194 ? -22.714 17.104 5.618 1.00 50.91 194 LEU A N 1
ATOM 1542 C CA . LEU A 1 194 ? -23.749 17.472 4.645 1.00 50.91 194 LEU A CA 1
ATOM 1543 C C . LEU A 1 194 ? -24.078 18.975 4.663 1.00 50.91 194 LEU A C 1
ATOM 1545 O O . LEU A 1 194 ? -24.663 19.474 3.704 1.00 50.91 194 LEU A O 1
ATOM 1549 N N . LYS A 1 195 ? -23.641 19.733 5.684 1.00 46.50 195 LYS A N 1
ATOM 1550 C CA . LYS A 1 195 ? -23.746 21.202 5.691 1.00 46.50 195 LYS A CA 1
ATOM 1551 C C . LYS A 1 195 ? -23.052 21.860 4.496 1.00 46.50 195 LYS A C 1
ATOM 1553 O O . LYS A 1 195 ? -23.462 22.941 4.081 1.00 46.50 195 LYS A O 1
ATOM 1558 N N . SER A 1 196 ? -22.027 21.220 3.933 1.00 44.16 196 SER A N 1
ATOM 1559 C CA . SER A 1 196 ? -21.288 21.729 2.770 1.00 44.16 196 SER A CA 1
ATOM 1560 C C . SER A 1 196 ? -22.048 21.614 1.438 1.00 44.16 196 SER A C 1
ATOM 1562 O O . SER A 1 196 ? -21.700 22.302 0.483 1.00 44.16 196 SER A O 1
ATOM 1564 N N . LEU A 1 197 ? -23.111 20.801 1.372 1.00 46.47 197 LEU A N 1
ATOM 1565 C CA . LEU A 1 197 ? -23.896 20.543 0.154 1.00 46.47 197 LEU A CA 1
ATOM 1566 C C . LEU A 1 197 ? -25.104 21.479 -0.029 1.00 46.47 197 LEU A C 1
ATOM 1568 O O . LEU A 1 197 ? -25.881 21.305 -0.962 1.00 46.47 197 LEU A O 1
ATOM 1572 N N . GLY A 1 198 ? -25.273 22.492 0.826 1.00 42.12 198 GLY A N 1
ATOM 1573 C CA . GLY A 1 198 ? -26.342 23.489 0.678 1.00 42.12 198 GLY A CA 1
ATOM 1574 C C . GLY A 1 198 ? -27.760 22.973 0.962 1.00 42.12 198 GLY A C 1
ATOM 1575 O O . GLY A 1 198 ? -28.713 23.752 0.883 1.00 42.12 198 GLY A O 1
ATOM 1576 N N . GLU A 1 199 ? -27.923 21.702 1.341 1.00 44.03 199 GLU A N 1
ATOM 1577 C CA . GLU A 1 199 ? -29.198 21.169 1.816 1.00 44.03 199 GLU A CA 1
ATOM 1578 C C . GLU A 1 199 ? -29.473 21.658 3.244 1.00 44.03 199 GLU A C 1
ATOM 1580 O O . GLU A 1 199 ? -28.705 21.454 4.183 1.00 44.03 199 GLU A O 1
ATOM 1585 N N . ARG A 1 200 ? -30.592 22.371 3.390 1.00 38.81 200 ARG A N 1
ATOM 1586 C CA . ARG A 1 200 ? -30.985 23.159 4.567 1.00 38.81 200 ARG A CA 1
ATOM 1587 C C . ARG A 1 200 ? -31.411 22.358 5.804 1.00 38.81 200 ARG A C 1
ATOM 1589 O O . ARG A 1 200 ? -31.912 22.962 6.747 1.00 38.81 200 ARG A O 1
ATOM 1596 N N . GLU A 1 201 ? -31.179 21.055 5.867 1.00 44.88 201 GLU A N 1
ATOM 1597 C CA . GLU A 1 201 ? -31.526 20.248 7.042 1.00 44.88 201 GLU A CA 1
ATOM 1598 C C . GLU A 1 201 ? -30.279 19.635 7.673 1.00 44.88 201 GLU A C 1
ATOM 1600 O O . GLU A 1 201 ? -30.050 18.428 7.689 1.00 44.88 201 GLU A O 1
ATOM 1605 N N . ALA A 1 202 ? -29.457 20.513 8.245 1.00 40.72 202 ALA A N 1
ATOM 1606 C CA . ALA A 1 202 ? -28.489 20.107 9.244 1.00 40.72 202 ALA A CA 1
ATOM 1607 C C . ALA A 1 202 ? -29.253 19.548 10.453 1.00 40.72 202 ALA A C 1
ATOM 1609 O O . ALA A 1 202 ? -29.735 20.309 11.292 1.00 40.72 202 ALA A O 1
ATOM 1610 N N . LEU A 1 203 ? -29.347 18.221 10.559 1.00 44.38 203 LEU A N 1
ATOM 1611 C CA . LEU A 1 203 ? -29.627 17.567 11.833 1.00 44.38 203 LEU A CA 1
ATOM 1612 C C . LEU A 1 203 ? -28.530 18.005 12.805 1.00 44.38 203 LEU A C 1
ATOM 1614 O O . LEU A 1 203 ? -27.376 17.583 12.719 1.00 44.38 203 LEU A O 1
ATOM 1618 N N . THR A 1 204 ? -28.878 18.938 13.683 1.00 42.84 204 THR A N 1
ATOM 1619 C CA . THR A 1 204 ? -27.992 19.482 14.700 1.00 42.84 204 THR A CA 1
ATOM 1620 C C . THR A 1 204 ? -27.497 18.325 15.561 1.00 42.84 204 THR A C 1
ATOM 1622 O O . THR A 1 204 ? -28.275 17.661 16.241 1.00 42.84 204 THR A O 1
ATOM 1625 N N . TYR A 1 205 ? -26.187 18.088 15.522 1.00 44.03 205 TYR A N 1
ATOM 1626 C CA . TYR A 1 205 ? -25.443 17.062 16.263 1.00 44.03 205 TYR A CA 1
ATOM 1627 C C . TYR A 1 205 ? -25.383 17.368 17.780 1.00 44.03 205 TYR A C 1
ATOM 1629 O O . TYR A 1 205 ? -24.323 17.310 18.394 1.00 44.03 205 TYR A O 1
ATOM 1637 N N . GLY A 1 206 ? -26.496 17.813 18.372 1.00 39.50 206 GLY A N 1
ATOM 1638 C CA . GLY A 1 206 ? -26.532 18.485 19.673 1.00 39.50 206 GLY A CA 1
ATOM 1639 C C . GLY A 1 206 ? -27.458 17.875 20.720 1.00 39.50 206 GLY A C 1
ATOM 1640 O O . GLY A 1 206 ? -27.468 18.386 21.836 1.00 39.50 206 GLY A O 1
ATOM 1641 N N . ASP A 1 207 ? -28.215 16.817 20.413 1.00 43.38 207 ASP A N 1
ATOM 1642 C CA . ASP A 1 207 ? -29.057 16.177 21.426 1.00 43.38 207 ASP A CA 1
ATOM 1643 C C . ASP A 1 207 ? -28.364 14.937 22.021 1.00 43.38 207 ASP A C 1
ATOM 1645 O O . ASP A 1 207 ? -28.056 13.960 21.329 1.00 43.38 207 ASP A O 1
ATOM 1649 N N . ASN A 1 208 ? -28.112 14.985 23.333 1.00 49.25 208 ASN A N 1
ATOM 1650 C CA . ASN A 1 208 ? -27.430 13.955 24.136 1.00 49.25 208 ASN A CA 1
ATOM 1651 C C . ASN A 1 208 ? -28.197 12.616 24.206 1.00 49.25 208 ASN A C 1
ATOM 1653 O O . ASN A 1 208 ? -27.788 11.693 24.909 1.00 49.25 208 ASN A O 1
ATOM 1657 N N . THR A 1 209 ? -29.320 12.505 23.499 1.00 48.00 209 THR A N 1
ATOM 1658 C CA . THR A 1 209 ? -30.209 11.341 23.460 1.00 48.00 209 THR A CA 1
ATOM 1659 C C . THR A 1 209 ? -29.924 10.405 22.282 1.00 48.00 209 THR A C 1
ATOM 1661 O O . THR A 1 209 ? -30.422 9.279 22.250 1.00 48.00 209 THR A O 1
ATOM 1664 N N . THR A 1 210 ? -29.089 10.820 21.322 1.00 48.84 210 THR A N 1
ATOM 1665 C CA . THR A 1 210 ? -28.759 10.007 20.144 1.00 48.84 210 THR A CA 1
ATOM 1666 C C . THR A 1 210 ? -27.476 9.183 20.337 1.00 48.84 210 THR A C 1
ATOM 1668 O O . THR A 1 210 ? -26.418 9.766 20.560 1.00 48.84 210 THR A O 1
ATOM 1671 N N . PRO A 1 211 ? -27.505 7.836 20.193 1.00 52.50 211 PRO A N 1
ATOM 1672 C CA . PRO A 1 211 ? -26.292 7.016 20.289 1.00 52.50 211 PRO A CA 1
ATOM 1673 C C . PRO A 1 211 ? -25.281 7.408 19.196 1.00 52.50 211 PRO A C 1
ATOM 1675 O O . PRO A 1 211 ? -25.715 7.743 18.095 1.00 52.50 211 PRO A O 1
ATOM 1678 N N . PRO A 1 212 ? -23.964 7.390 19.450 1.00 57.47 212 PRO A N 1
ATOM 1679 C CA . PRO A 1 212 ? -22.960 7.822 18.476 1.00 57.47 212 PRO A CA 1
ATOM 1680 C C . PRO A 1 212 ? -23.022 6.994 17.181 1.00 57.47 212 PRO A C 1
ATOM 1682 O O . PRO A 1 212 ? -23.257 5.788 17.216 1.00 57.47 212 PRO A O 1
ATOM 1685 N N . LEU A 1 213 ? -22.823 7.647 16.030 1.00 65.88 213 LEU A N 1
ATOM 1686 C CA . LEU A 1 213 ? -22.642 6.964 14.744 1.00 65.88 213 LEU A CA 1
ATOM 1687 C C . LEU A 1 213 ? -21.333 6.167 14.779 1.00 65.88 213 LEU A C 1
ATOM 1689 O O . LEU A 1 213 ? -20.294 6.707 15.162 1.00 65.88 213 LEU A O 1
ATOM 1693 N N . ASN A 1 214 ? -21.376 4.904 14.356 1.00 74.06 214 ASN A N 1
ATOM 1694 C CA . ASN A 1 214 ? -20.161 4.108 14.227 1.00 74.06 214 ASN A CA 1
ATOM 1695 C C . ASN A 1 214 ? -19.356 4.607 13.025 1.00 74.06 214 ASN A C 1
ATOM 1697 O O . ASN A 1 214 ? -19.873 4.705 11.911 1.00 74.06 214 ASN A O 1
ATOM 1701 N N . LEU A 1 215 ? -18.079 4.912 13.242 1.00 82.94 215 LEU A N 1
ATOM 1702 C CA . LEU A 1 215 ? -17.190 5.339 12.166 1.00 82.94 215 LEU A CA 1
ATOM 1703 C C . LEU A 1 215 ? -16.800 4.135 11.311 1.00 82.94 215 LEU A C 1
ATOM 1705 O O . LEU A 1 215 ? -16.500 3.063 11.837 1.00 82.94 215 LEU A O 1
ATOM 1709 N N . THR A 1 216 ? -16.798 4.306 9.992 1.00 88.25 216 THR A N 1
ATOM 1710 C CA . THR A 1 216 ? -16.431 3.227 9.070 1.00 88.25 216 THR A CA 1
ATOM 1711 C C . THR A 1 216 ? -14.915 3.130 8.958 1.00 88.25 216 THR A C 1
ATOM 1713 O O . THR A 1 216 ? -14.238 4.143 8.794 1.00 88.25 216 THR A O 1
ATOM 1716 N N . VAL A 1 217 ? -14.378 1.915 9.050 1.00 91.00 217 VAL A N 1
ATOM 1717 C CA . VAL A 1 217 ? -12.935 1.660 9.016 1.00 91.00 217 VAL A CA 1
ATOM 1718 C C . VAL A 1 217 ? -12.570 0.730 7.868 1.00 91.00 217 VAL A C 1
ATOM 1720 O O . VAL A 1 217 ? -13.223 -0.294 7.646 1.00 91.00 217 VAL A O 1
ATOM 1723 N N . VAL A 1 218 ? -11.491 1.088 7.174 1.00 93.94 218 VAL A N 1
ATOM 1724 C CA . VAL A 1 218 ? -10.811 0.267 6.172 1.00 93.94 218 VAL A CA 1
ATOM 1725 C C . VAL A 1 218 ? -9.397 -0.017 6.656 1.00 93.94 218 VAL A C 1
ATOM 1727 O O . VAL A 1 218 ? -8.705 0.880 7.137 1.00 93.94 218 VAL A O 1
ATOM 1730 N N . ILE A 1 219 ? -8.958 -1.263 6.536 1.00 95.25 219 ILE A N 1
ATOM 1731 C CA . ILE A 1 219 ? -7.620 -1.686 6.952 1.00 95.25 219 ILE A CA 1
ATOM 1732 C C . ILE A 1 219 ? -6.856 -2.175 5.721 1.00 95.25 219 ILE A C 1
ATOM 1734 O O . ILE A 1 219 ? -7.409 -2.894 4.896 1.00 95.25 219 ILE A O 1
ATOM 1738 N N . ILE A 1 220 ? -5.586 -1.797 5.599 1.00 96.88 220 ILE A N 1
ATOM 1739 C CA . ILE A 1 220 ? -4.659 -2.301 4.583 1.00 96.88 220 ILE A CA 1
ATOM 1740 C C . ILE A 1 220 ? -3.502 -2.978 5.314 1.00 96.88 220 ILE A C 1
ATOM 1742 O O . ILE A 1 220 ? -2.782 -2.339 6.082 1.00 96.88 220 ILE A O 1
ATOM 1746 N N . LEU A 1 221 ? -3.329 -4.271 5.076 1.00 97.06 221 LEU A N 1
ATOM 1747 C CA . LEU A 1 221 ? -2.289 -5.105 5.661 1.00 97.06 221 LEU A CA 1
ATOM 1748 C C . LEU A 1 221 ? -1.337 -5.553 4.555 1.00 97.06 221 LEU A C 1
ATOM 1750 O O . LEU A 1 221 ? -1.766 -6.243 3.640 1.00 97.06 221 LEU A O 1
ATOM 1754 N N . ASP A 1 222 ? -0.056 -5.205 4.650 1.00 96.06 222 ASP A N 1
ATOM 1755 C CA . ASP A 1 222 ? 0.993 -5.758 3.785 1.00 96.06 222 ASP A CA 1
ATOM 1756 C C . ASP A 1 222 ? 1.855 -6.705 4.615 1.00 96.06 222 ASP A C 1
ATOM 1758 O O . ASP A 1 222 ? 2.472 -6.303 5.604 1.00 96.06 222 ASP A O 1
ATOM 1762 N N . VAL A 1 223 ? 1.826 -7.986 4.257 1.00 96.19 223 VAL A N 1
ATOM 1763 C CA . VAL A 1 223 ? 2.514 -9.066 4.966 1.00 96.19 223 VAL A CA 1
ATOM 1764 C C . VAL A 1 223 ? 3.376 -9.794 3.937 1.00 96.19 223 VAL A C 1
ATOM 1766 O O . VAL A 1 223 ? 2.885 -10.692 3.256 1.00 96.19 223 VAL A O 1
ATOM 1769 N N . PRO A 1 224 ? 4.655 -9.406 3.780 1.00 94.44 224 PRO A N 1
ATOM 1770 C CA . PRO A 1 224 ? 5.495 -9.920 2.698 1.00 94.44 224 PRO A CA 1
ATOM 1771 C C . PRO A 1 224 ? 5.858 -11.401 2.824 1.00 94.44 224 PRO A C 1
ATOM 1773 O O . PRO A 1 224 ? 6.162 -12.037 1.821 1.00 94.44 224 PRO A O 1
ATOM 1776 N N . SER A 1 225 ? 5.883 -11.939 4.042 1.00 94.75 225 SER A N 1
ATOM 1777 C CA . SER A 1 225 ? 6.220 -13.338 4.312 1.00 94.75 225 SER A CA 1
ATOM 1778 C C . SER A 1 225 ? 5.743 -13.760 5.712 1.00 94.75 225 SER A C 1
ATOM 1780 O O . SER A 1 225 ? 5.445 -12.896 6.551 1.00 94.75 225 SER A O 1
ATOM 1782 N N . PRO A 1 226 ? 5.716 -15.071 6.027 1.00 95.19 226 PRO A N 1
ATOM 1783 C CA . PRO A 1 226 ? 5.280 -15.575 7.333 1.00 95.19 226 PRO A CA 1
ATOM 1784 C C . PRO A 1 226 ? 6.070 -15.027 8.532 1.00 95.19 226 PRO A C 1
ATOM 1786 O O . PRO A 1 226 ? 5.555 -14.979 9.650 1.00 95.19 226 PRO A O 1
ATOM 1789 N N . SER A 1 227 ? 7.303 -14.542 8.328 1.00 93.88 227 SER A N 1
ATOM 1790 C CA . SER A 1 227 ? 8.112 -13.960 9.409 1.00 93.88 227 SER A CA 1
ATOM 1791 C C . SER A 1 227 ? 7.516 -12.687 10.014 1.00 93.88 227 SER A C 1
ATOM 1793 O O . SER A 1 227 ? 7.891 -12.303 11.120 1.00 93.88 227 SER A O 1
ATOM 1795 N N . TYR A 1 228 ? 6.597 -12.026 9.309 1.00 94.44 228 TYR A N 1
ATOM 1796 C CA . TYR A 1 228 ? 5.929 -10.806 9.767 1.00 94.44 228 TYR A CA 1
ATOM 1797 C C . TYR A 1 228 ? 4.667 -11.089 10.598 1.00 94.44 228 TYR A C 1
ATOM 1799 O O . TYR A 1 228 ? 4.214 -10.215 11.338 1.00 94.44 228 TYR A O 1
ATOM 1807 N N . VAL A 1 229 ? 4.111 -12.306 10.520 1.00 95.31 229 VAL A N 1
ATOM 1808 C CA . VAL A 1 229 ? 2.818 -12.664 11.136 1.00 95.31 229 VAL A CA 1
ATOM 1809 C C . VAL A 1 229 ? 2.848 -12.473 12.652 1.00 95.31 229 VAL A C 1
ATOM 1811 O O . VAL A 1 229 ? 1.929 -11.890 13.219 1.00 95.31 229 VAL A O 1
ATOM 1814 N N . ALA A 1 230 ? 3.929 -12.883 13.316 1.00 93.69 230 ALA A N 1
ATOM 1815 C CA . ALA A 1 230 ? 4.046 -12.741 14.766 1.00 93.69 230 ALA A CA 1
ATOM 1816 C C . ALA A 1 230 ? 4.063 -11.264 15.215 1.00 93.69 230 ALA A C 1
ATOM 1818 O O . ALA A 1 230 ? 3.354 -10.902 16.153 1.00 93.69 230 ALA A O 1
ATOM 1819 N N . SER A 1 231 ? 4.785 -10.388 14.503 1.00 91.81 231 SER A N 1
ATOM 1820 C CA . SER A 1 231 ? 4.784 -8.947 14.797 1.00 91.81 231 SER A CA 1
ATOM 1821 C C . SER A 1 231 ? 3.426 -8.308 14.523 1.00 91.81 231 SER A C 1
ATOM 1823 O O . SER A 1 231 ? 3.031 -7.399 15.249 1.00 91.81 231 SER A O 1
ATOM 1825 N N . LEU A 1 232 ? 2.721 -8.753 13.480 1.00 92.94 232 LEU A N 1
ATOM 1826 C CA . LEU A 1 232 ? 1.382 -8.267 13.162 1.00 92.94 232 LEU A CA 1
ATOM 1827 C C . LEU A 1 232 ? 0.405 -8.594 14.298 1.00 92.94 232 LEU A C 1
ATOM 1829 O O . LEU A 1 232 ? -0.264 -7.696 14.809 1.00 92.94 232 LEU A O 1
ATOM 1833 N N . LEU A 1 233 ? 0.363 -9.861 14.720 1.00 92.31 233 LEU A N 1
ATOM 1834 C CA . LEU A 1 233 ? -0.477 -10.329 15.824 1.00 92.31 233 LEU A CA 1
ATOM 1835 C C . LEU A 1 233 ? -0.226 -9.527 17.104 1.00 92.31 233 LEU A C 1
ATOM 1837 O O . LEU A 1 233 ? -1.162 -9.062 17.755 1.00 92.31 233 LEU A O 1
ATOM 1841 N N . ASP A 1 234 ? 1.045 -9.323 17.436 1.00 89.75 234 ASP A N 1
ATOM 1842 C CA . ASP A 1 234 ? 1.487 -8.580 18.613 1.00 89.75 234 ASP A CA 1
ATOM 1843 C C . ASP A 1 234 ? 1.090 -7.089 18.550 1.00 89.75 234 ASP A C 1
ATOM 1845 O O . ASP A 1 234 ? 0.658 -6.495 19.544 1.00 89.75 234 ASP A O 1
ATOM 1849 N N . SER A 1 235 ? 1.156 -6.473 17.366 1.00 87.25 235 SER A N 1
ATOM 1850 C CA . SER A 1 235 ? 0.684 -5.100 17.141 1.00 87.25 235 SER A CA 1
ATOM 1851 C C . SER A 1 235 ? -0.838 -4.963 17.295 1.00 87.25 235 SER A C 1
ATOM 1853 O O . SER A 1 235 ? -1.303 -4.002 17.916 1.00 87.25 235 SER A O 1
ATOM 1855 N N . PHE A 1 236 ? -1.618 -5.922 16.787 1.00 87.00 236 PHE A N 1
ATOM 1856 C CA . PHE A 1 236 ? -3.084 -5.902 16.887 1.00 87.00 236 PHE A CA 1
ATOM 1857 C C . PHE A 1 236 ? -3.602 -6.281 18.279 1.00 87.00 236 PHE A C 1
ATOM 1859 O O . PHE A 1 236 ? -4.612 -5.739 18.718 1.00 87.00 236 PHE A O 1
ATOM 1866 N N . THR A 1 237 ? -2.887 -7.143 19.005 1.00 84.88 237 THR A N 1
ATOM 1867 C CA . THR A 1 237 ? -3.277 -7.574 20.358 1.00 84.88 237 THR A CA 1
ATOM 1868 C C . THR A 1 237 ? -3.008 -6.492 21.403 1.00 84.88 237 THR A C 1
ATOM 1870 O O . THR A 1 237 ? -3.815 -6.279 22.309 1.00 84.88 237 THR A O 1
ATOM 1873 N N . ARG A 1 238 ? -1.868 -5.794 21.304 1.00 80.81 238 ARG A N 1
ATOM 1874 C CA . ARG A 1 238 ? -1.462 -4.819 22.329 1.00 80.81 238 ARG A CA 1
ATOM 1875 C C . ARG A 1 238 ? -2.082 -3.439 22.155 1.00 80.81 238 ARG A C 1
ATOM 1877 O O . ARG A 1 238 ? -2.152 -2.697 23.132 1.00 80.81 238 ARG A O 1
ATOM 1884 N N . SER A 1 239 ? -2.495 -3.060 20.947 1.00 76.69 239 SER A N 1
ATOM 1885 C CA . SER A 1 239 ? -3.059 -1.729 20.722 1.00 76.69 239 SER A CA 1
ATOM 1886 C C . SER A 1 239 ? -4.534 -1.674 21.147 1.00 76.69 239 SER A C 1
ATOM 1888 O O . SER A 1 239 ? -5.367 -2.388 20.579 1.00 76.69 239 SER A O 1
ATOM 1890 N N . PRO A 1 240 ? -4.902 -0.796 22.099 1.00 70.38 240 PRO A N 1
ATOM 1891 C CA . PRO A 1 240 ? -6.286 -0.674 22.556 1.00 70.38 240 PRO A CA 1
ATOM 1892 C C . PRO A 1 240 ? -7.256 -0.266 21.440 1.00 70.38 240 PRO A C 1
ATOM 1894 O O . PRO A 1 240 ? -8.390 -0.732 21.426 1.00 70.38 240 PRO A O 1
ATOM 1897 N N . LEU A 1 241 ? -6.792 0.545 20.478 1.00 69.75 241 LEU A N 1
ATOM 1898 C CA . LEU A 1 241 ? -7.595 1.007 19.342 1.00 69.75 241 LEU A CA 1
ATOM 1899 C C . LEU A 1 241 ? -8.175 -0.166 18.535 1.00 69.75 241 LEU A C 1
ATOM 1901 O O . LEU A 1 241 ? -9.322 -0.114 18.097 1.00 69.75 241 LEU A O 1
ATOM 1905 N N . TYR A 1 242 ? -7.386 -1.225 18.349 1.00 69.88 242 TYR A N 1
ATOM 1906 C CA . TYR A 1 242 ? -7.775 -2.369 17.522 1.00 69.88 242 TYR A CA 1
ATOM 1907 C C . TYR A 1 242 ? -8.595 -3.387 18.304 1.00 69.88 242 TYR A C 1
ATOM 1909 O O . TYR A 1 242 ? -9.535 -3.961 17.756 1.00 69.88 242 TYR A O 1
ATOM 1917 N N . ARG A 1 243 ? -8.315 -3.535 19.603 1.00 69.56 243 ARG A N 1
ATOM 1918 C CA . ARG A 1 243 ? -9.130 -4.363 20.496 1.00 69.56 243 ARG A CA 1
ATOM 1919 C C . ARG A 1 243 ? -10.565 -3.843 20.594 1.00 69.56 243 ARG A C 1
ATOM 1921 O O . ARG A 1 243 ? -11.507 -4.629 20.567 1.00 69.56 243 ARG A O 1
ATOM 1928 N N . ASP A 1 244 ? -10.737 -2.524 20.654 1.00 64.69 244 ASP A N 1
ATOM 1929 C CA . ASP A 1 244 ? -12.063 -1.909 20.733 1.00 64.69 244 ASP A CA 1
ATOM 1930 C C . ASP A 1 244 ? -12.870 -2.101 19.435 1.00 64.69 244 ASP A C 1
ATOM 1932 O O . ASP A 1 244 ? -14.092 -2.209 19.494 1.00 64.69 244 ASP A O 1
ATOM 1936 N N . GLY A 1 245 ? -12.205 -2.215 18.276 1.00 57.94 245 GLY A N 1
ATOM 1937 C CA . GLY A 1 245 ? -12.832 -2.532 16.984 1.00 57.94 245 GLY A CA 1
ATOM 1938 C C . GLY A 1 245 ? -13.313 -3.984 16.837 1.00 57.94 245 GLY A C 1
ATOM 1939 O O . GLY A 1 245 ? -14.141 -4.261 15.973 1.00 57.94 245 GLY A O 1
ATOM 1940 N N . GLN A 1 246 ? -12.832 -4.899 17.685 1.00 56.22 246 GLN A N 1
ATOM 1941 C CA . GLN A 1 246 ? -13.258 -6.307 17.741 1.00 56.22 246 GLN A CA 1
ATOM 1942 C C . GLN A 1 246 ? -14.412 -6.549 18.738 1.00 56.22 246 GLN A C 1
ATOM 1944 O O . GLN A 1 246 ? -14.911 -7.668 18.854 1.00 56.22 246 GLN A O 1
ATOM 1949 N N . SER A 1 247 ? -14.846 -5.517 19.471 1.00 55.34 247 SER A N 1
ATOM 1950 C CA . SER A 1 247 ? -15.948 -5.599 20.441 1.00 55.34 247 SER A CA 1
ATOM 1951 C C . SER A 1 247 ? -17.322 -5.743 19.765 1.00 55.34 247 SER A C 1
ATOM 1953 O O . SER A 1 247 ? -17.494 -5.390 18.603 1.00 55.34 247 SER A O 1
ATOM 1955 N N . GLN A 1 248 ? -18.329 -6.224 20.505 1.00 46.31 248 GLN A N 1
ATOM 1956 C CA . GLN A 1 248 ? -19.710 -6.408 20.022 1.00 46.31 248 GLN A CA 1
ATOM 1957 C C . GLN A 1 248 ? -20.484 -5.088 19.821 1.00 46.31 248 GLN A C 1
ATOM 1959 O O . GLN A 1 248 ? -21.501 -5.075 19.132 1.00 46.31 248 GLN A O 1
ATOM 1964 N N . SER A 1 249 ? -20.006 -3.975 20.387 1.00 51.03 249 SER A N 1
ATOM 1965 C CA . SER A 1 249 ? -20.578 -2.627 20.216 1.00 51.03 249 SER A CA 1
ATOM 1966 C C . SER A 1 249 ? -19.484 -1.574 19.969 1.00 51.03 249 SER A C 1
ATOM 1968 O O . SER A 1 249 ? -19.278 -0.663 20.775 1.00 51.03 249 SER A O 1
ATOM 1970 N N . PRO A 1 250 ? -18.718 -1.706 18.876 1.00 65.12 250 PRO A N 1
ATOM 1971 C CA . PRO A 1 250 ? -17.530 -0.905 18.672 1.00 65.12 250 PRO A CA 1
ATOM 1972 C C . PRO A 1 250 ? -17.910 0.490 18.164 1.00 65.12 250 PRO A C 1
ATOM 1974 O O . PRO A 1 250 ? -18.742 0.642 17.273 1.00 65.12 250 PRO A O 1
ATOM 1977 N N . LYS A 1 251 ? -17.216 1.518 18.666 1.00 74.56 251 LYS A N 1
ATOM 1978 C CA . LYS A 1 251 ? -17.227 2.880 18.089 1.00 74.56 251 LYS A CA 1
ATOM 1979 C C . LYS A 1 251 ? -16.890 2.877 16.585 1.00 74.56 251 LYS A C 1
ATOM 1981 O O . LYS A 1 251 ? -17.226 3.812 15.861 1.00 74.56 251 LYS A O 1
ATOM 1986 N N . TYR A 1 252 ? -16.206 1.832 16.130 1.00 82.69 252 TYR A N 1
ATOM 1987 C CA . TYR A 1 252 ? -15.696 1.656 14.781 1.00 82.69 252 TYR A CA 1
ATOM 1988 C C . TYR A 1 252 ? -16.298 0.406 14.146 1.00 82.69 252 TYR A C 1
ATOM 1990 O O . TYR A 1 252 ? -16.229 -0.673 14.719 1.00 82.69 252 TYR A O 1
ATOM 1998 N N . THR A 1 253 ? -16.845 0.517 12.942 1.00 86.69 253 THR A N 1
ATOM 1999 C CA . THR A 1 253 ? -17.288 -0.634 12.148 1.00 86.69 253 THR A CA 1
ATOM 2000 C C . THR A 1 253 ? -16.261 -0.923 11.059 1.00 86.69 253 THR A C 1
ATOM 2002 O O . THR A 1 253 ? -16.065 -0.112 10.153 1.00 86.69 253 THR A O 1
ATOM 2005 N N . ILE A 1 254 ? -15.597 -2.079 11.146 1.00 89.94 254 ILE A N 1
ATOM 2006 C CA . ILE A 1 254 ? -14.615 -2.524 10.149 1.00 89.94 254 ILE A CA 1
ATOM 2007 C C . ILE A 1 254 ? -15.365 -3.059 8.928 1.00 89.94 254 ILE A C 1
ATOM 2009 O O . ILE A 1 254 ? -15.943 -4.146 8.964 1.00 89.94 254 ILE A O 1
ATOM 2013 N N . HIS A 1 255 ? -15.353 -2.285 7.846 1.00 91.94 255 HIS A N 1
ATOM 2014 C CA . HIS A 1 255 ? -16.081 -2.609 6.621 1.00 91.94 255 HIS A CA 1
ATOM 2015 C C . HIS A 1 255 ? -15.285 -3.545 5.710 1.00 91.94 255 HIS A C 1
ATOM 2017 O O . HIS A 1 255 ? -15.823 -4.512 5.161 1.00 91.94 255 HIS A O 1
ATOM 2023 N N . SER A 1 256 ? -13.995 -3.254 5.526 1.00 95.19 256 SER A N 1
ATOM 2024 C CA . SER A 1 256 ? -13.134 -4.015 4.623 1.00 95.19 256 SER A CA 1
ATOM 2025 C C . SER A 1 256 ? -11.691 -4.052 5.096 1.00 95.19 256 SER A C 1
ATOM 2027 O O . SER A 1 256 ? -11.178 -3.070 5.637 1.00 95.19 256 SER A O 1
ATOM 2029 N N . ILE A 1 257 ? -11.036 -5.179 4.840 1.00 96.88 257 ILE A N 1
ATOM 2030 C CA . ILE A 1 257 ? -9.615 -5.390 5.079 1.00 96.88 257 ILE A CA 1
ATOM 2031 C C . ILE A 1 257 ? -8.985 -5.858 3.774 1.00 96.88 257 ILE A C 1
ATOM 2033 O O . ILE A 1 257 ? -9.411 -6.854 3.196 1.00 96.88 257 ILE A O 1
ATOM 2037 N N . PHE A 1 258 ? -7.973 -5.133 3.318 1.00 97.81 258 PHE A N 1
ATOM 2038 C CA . PHE A 1 258 ? -7.144 -5.511 2.185 1.00 97.81 258 PHE A CA 1
ATOM 2039 C C . PHE A 1 258 ? -5.902 -6.229 2.701 1.00 97.81 258 PHE A C 1
ATOM 2041 O O . PHE A 1 258 ? -5.132 -5.662 3.474 1.00 97.81 258 PHE A O 1
ATOM 2048 N N . HIS A 1 259 ? -5.714 -7.468 2.275 1.00 97.88 259 HIS A N 1
ATOM 2049 C CA . HIS A 1 259 ? -4.600 -8.329 2.634 1.00 97.88 259 HIS A CA 1
ATOM 2050 C C . HIS A 1 259 ? -3.664 -8.440 1.429 1.00 97.88 259 HIS A C 1
ATOM 2052 O O . HIS A 1 259 ? -3.982 -9.111 0.454 1.00 97.88 259 HIS A O 1
ATOM 2058 N N . LEU A 1 260 ? -2.521 -7.763 1.470 1.00 97.19 260 LEU A N 1
ATOM 2059 C CA . LEU A 1 260 ? -1.437 -7.919 0.504 1.00 97.19 260 LEU A CA 1
ATOM 2060 C C . LEU A 1 260 ? -0.484 -8.981 1.058 1.00 97.19 260 LEU A C 1
ATOM 2062 O O . LEU A 1 260 ? 0.416 -8.688 1.845 1.00 97.19 260 LEU A O 1
ATOM 2066 N N . CYS A 1 261 ? -0.736 -10.232 0.696 1.00 96.94 261 CYS A N 1
ATOM 2067 C CA . CYS A 1 261 ? -0.019 -11.397 1.191 1.00 96.94 261 CYS A CA 1
ATOM 2068 C C . CYS A 1 261 ? 1.112 -11.769 0.230 1.00 96.94 261 CYS A C 1
ATOM 2070 O O . CYS A 1 261 ? 0.898 -11.926 -0.971 1.00 96.94 261 CYS A O 1
ATOM 2072 N N . GLY A 1 262 ? 2.325 -11.925 0.752 1.00 95.00 262 GLY A N 1
ATOM 2073 C CA . GLY A 1 262 ? 3.386 -12.624 0.035 1.00 95.00 262 GLY A CA 1
ATOM 2074 C C . GLY A 1 262 ? 3.257 -14.143 0.141 1.00 95.00 262 GLY A C 1
ATOM 2075 O O . GLY A 1 262 ? 2.283 -14.669 0.687 1.00 95.00 262 GLY A O 1
ATOM 2076 N N . ASP A 1 263 ? 4.258 -14.835 -0.390 1.00 93.50 263 ASP A N 1
ATOM 2077 C CA . ASP A 1 263 ? 4.263 -16.293 -0.509 1.00 93.50 263 ASP A CA 1
ATOM 2078 C C . ASP A 1 263 ? 4.191 -16.970 0.875 1.00 93.50 263 ASP A C 1
ATOM 2080 O O . ASP A 1 263 ? 4.873 -16.565 1.824 1.00 93.50 263 ASP A O 1
ATOM 2084 N N . GLY A 1 264 ? 3.344 -17.996 0.999 1.00 94.25 264 GLY A N 1
ATOM 2085 C CA . GLY A 1 264 ? 3.161 -18.808 2.206 1.00 94.25 264 GLY A CA 1
ATOM 2086 C C . GLY A 1 264 ? 2.416 -18.136 3.366 1.00 94.25 264 GLY A C 1
ATOM 2087 O O . GLY A 1 264 ? 2.223 -18.762 4.405 1.00 94.25 264 GLY A O 1
ATOM 2088 N N . VAL A 1 265 ? 1.985 -16.875 3.237 1.00 96.50 265 VAL A N 1
ATOM 2089 C CA . VAL A 1 265 ? 1.285 -16.161 4.325 1.00 96.50 265 VAL A CA 1
ATOM 2090 C C . VAL A 1 265 ? -0.118 -16.714 4.571 1.00 96.50 265 VAL A C 1
ATOM 2092 O O . VAL A 1 265 ? -0.528 -16.823 5.722 1.00 96.50 265 VAL A O 1
ATOM 2095 N N . LEU A 1 266 ? -0.849 -17.074 3.513 1.00 96.00 266 LEU A N 1
ATOM 2096 C CA . LEU A 1 266 ? -2.202 -17.638 3.632 1.00 96.00 266 LEU A CA 1
ATOM 2097 C C . LEU A 1 266 ? -2.203 -19.107 4.071 1.00 96.00 266 LEU A C 1
ATOM 2099 O O . LEU A 1 266 ? -3.201 -19.570 4.613 1.00 96.00 266 LEU A O 1
ATOM 2103 N N . ASP A 1 267 ? -1.079 -19.804 3.900 1.00 94.75 267 ASP A N 1
ATOM 2104 C CA . ASP A 1 267 ? -0.882 -21.162 4.415 1.00 94.75 267 ASP A CA 1
ATOM 2105 C C . ASP A 1 267 ? -0.570 -21.164 5.927 1.00 94.75 267 ASP A C 1
ATOM 2107 O O . ASP A 1 267 ? -0.645 -22.202 6.590 1.00 94.75 267 ASP A O 1
ATOM 2111 N N . ASP A 1 268 ? -0.212 -20.009 6.504 1.00 95.88 268 ASP A N 1
ATOM 2112 C CA . ASP A 1 268 ? 0.076 -19.884 7.930 1.00 95.88 268 ASP A CA 1
ATOM 2113 C C . ASP A 1 268 ? -1.226 -19.879 8.743 1.00 95.88 268 ASP A C 1
ATOM 2115 O O . ASP A 1 268 ? -1.989 -18.909 8.751 1.00 95.88 268 ASP A O 1
ATOM 2119 N N . ALA A 1 269 ? -1.452 -20.959 9.495 1.00 96.19 269 ALA A N 1
ATOM 2120 C CA . ALA A 1 269 ? -2.640 -21.126 10.331 1.00 96.19 269 ALA A CA 1
ATOM 2121 C C . ALA A 1 269 ? -2.868 -19.955 11.306 1.00 96.19 269 ALA A C 1
ATOM 2123 O O . ALA A 1 269 ? -4.014 -19.588 11.566 1.00 96.19 269 ALA A O 1
ATOM 2124 N N . ARG A 1 270 ? -1.796 -19.320 11.804 1.00 96.06 270 ARG A N 1
ATOM 2125 C CA . ARG A 1 270 ? -1.896 -18.175 12.726 1.00 96.06 270 ARG A CA 1
ATOM 2126 C C . ARG A 1 270 ? -2.461 -16.945 12.023 1.00 96.06 270 ARG A C 1
ATOM 2128 O O . ARG A 1 270 ? -3.163 -16.144 12.636 1.00 96.06 270 ARG A O 1
ATOM 2135 N N . TYR A 1 271 ? -2.142 -16.780 10.739 1.00 96.94 271 TYR A N 1
ATOM 2136 C CA . TYR A 1 271 ? -2.670 -15.688 9.932 1.00 96.94 271 TYR A CA 1
ATOM 2137 C C . TYR A 1 271 ? -4.146 -15.911 9.594 1.00 96.94 271 TYR A C 1
ATOM 2139 O O . TYR A 1 271 ? -4.953 -14.991 9.713 1.00 96.94 271 TYR A O 1
ATOM 2147 N N . VAL A 1 272 ? -4.528 -17.145 9.259 1.00 96.31 272 VAL A N 1
ATOM 2148 C CA . VAL A 1 272 ? -5.936 -17.503 9.031 1.00 96.31 272 VAL A CA 1
ATOM 2149 C C . VAL A 1 272 ? -6.766 -17.313 10.305 1.00 96.31 272 VAL A C 1
ATOM 2151 O O . VAL A 1 272 ? -7.847 -16.724 10.261 1.00 96.31 272 VAL A O 1
ATOM 2154 N N . GLU A 1 273 ? -6.259 -17.731 11.466 1.00 95.75 273 GLU A N 1
ATOM 2155 C CA . GLU A 1 273 ? -6.908 -17.484 12.760 1.00 95.75 273 GLU A CA 1
ATOM 2156 C C . GLU A 1 273 ? -7.068 -15.981 13.032 1.00 95.75 273 GLU A C 1
ATOM 2158 O O . GLU A 1 273 ? -8.149 -15.522 13.401 1.00 95.75 273 GLU A O 1
ATOM 2163 N N . PHE A 1 274 ? -6.028 -15.188 12.758 1.00 95.06 274 PHE A N 1
ATOM 2164 C CA . PHE A 1 274 ? -6.095 -13.732 12.848 1.00 95.06 274 PHE A CA 1
ATOM 2165 C C . PHE A 1 274 ? -7.206 -13.131 11.987 1.00 95.06 274 PHE A C 1
ATOM 2167 O O . PHE A 1 274 ? -7.937 -12.259 12.458 1.00 95.06 274 PHE A O 1
ATOM 2174 N N . MET A 1 275 ? -7.371 -13.601 10.749 1.00 95.94 275 MET A N 1
ATOM 2175 C CA . MET A 1 275 ? -8.448 -13.138 9.875 1.00 95.94 275 MET A CA 1
ATOM 2176 C C . MET A 1 275 ? -9.835 -13.465 10.444 1.00 95.94 275 MET A C 1
ATOM 2178 O O . MET A 1 275 ? -10.750 -12.655 10.324 1.00 95.94 275 MET A O 1
ATOM 2182 N N . ASN A 1 276 ? -9.990 -14.605 11.119 1.00 94.62 276 ASN A N 1
ATOM 2183 C CA . ASN A 1 276 ? -11.255 -15.008 11.740 1.00 94.62 276 ASN A CA 1
ATOM 2184 C C . ASN A 1 276 ? -11.601 -14.240 13.027 1.00 94.62 276 ASN A C 1
ATOM 2186 O O . ASN A 1 276 ? -12.742 -14.311 13.483 1.00 94.62 276 ASN A O 1
ATOM 2190 N N . ASN A 1 277 ? -10.660 -13.477 13.594 1.00 92.00 277 ASN A N 1
ATOM 2191 C CA . ASN A 1 277 ? -10.912 -12.636 14.770 1.00 92.00 277 ASN A CA 1
ATOM 2192 C C . ASN A 1 277 ? -11.661 -11.334 14.439 1.00 92.00 277 ASN A C 1
ATOM 2194 O O . ASN A 1 277 ? -12.055 -10.599 15.347 1.00 92.00 277 ASN A O 1
ATOM 2198 N N . PHE A 1 278 ? -11.860 -11.024 13.156 1.00 90.94 278 PHE A N 1
ATOM 2199 C CA . PHE A 1 278 ? -12.658 -9.875 12.736 1.00 90.94 278 PHE A CA 1
ATOM 2200 C C . PHE A 1 278 ? -14.163 -10.202 12.720 1.00 90.94 278 PHE A C 1
ATOM 2202 O O . PHE A 1 278 ? -14.553 -11.364 12.578 1.00 90.94 278 PHE A O 1
ATOM 2209 N N . PRO A 1 279 ? -15.045 -9.194 12.876 1.00 89.00 279 PRO A N 1
ATOM 2210 C CA . PRO A 1 279 ? -16.488 -9.409 12.837 1.00 89.00 279 PRO A CA 1
ATOM 2211 C C . PRO A 1 279 ? -16.939 -10.123 11.556 1.00 89.00 279 PRO A C 1
ATOM 2213 O O . PRO A 1 279 ? -16.474 -9.820 10.463 1.00 89.00 279 PRO A O 1
ATOM 2216 N N . ARG A 1 280 ? -17.936 -11.012 11.663 1.00 87.50 280 ARG A N 1
ATOM 2217 C CA . ARG A 1 280 ? -18.433 -11.815 10.523 1.00 87.50 280 ARG A CA 1
ATOM 2218 C C . ARG A 1 280 ? -18.909 -10.993 9.317 1.00 87.50 280 ARG A C 1
ATOM 2220 O O . ARG A 1 280 ? -18.984 -11.529 8.221 1.00 87.50 280 ARG A O 1
ATOM 2227 N N . GLY A 1 281 ? -19.275 -9.726 9.519 1.00 89.19 281 GLY A N 1
ATOM 2228 C CA . GLY A 1 281 ? -19.705 -8.815 8.452 1.00 89.19 281 GLY A CA 1
ATOM 2229 C C . GLY A 1 281 ? -18.563 -8.128 7.697 1.00 89.19 281 GLY A C 1
ATOM 2230 O O . GLY A 1 281 ? -18.831 -7.413 6.737 1.00 89.19 281 GLY A O 1
ATOM 2231 N N . THR A 1 282 ? -17.310 -8.308 8.117 1.00 93.06 282 THR A N 1
ATOM 2232 C CA . THR A 1 282 ? -16.149 -7.671 7.492 1.00 93.06 282 THR A CA 1
ATOM 2233 C C . THR A 1 282 ? -15.795 -8.357 6.175 1.00 93.06 282 THR A C 1
ATOM 2235 O O . THR A 1 282 ? -15.740 -9.582 6.098 1.00 93.06 282 THR A O 1
ATOM 2238 N N . ASN A 1 283 ? -15.545 -7.562 5.133 1.00 96.25 283 ASN A N 1
ATOM 2239 C CA . ASN A 1 283 ? -15.076 -8.070 3.846 1.00 96.25 283 ASN A CA 1
ATOM 2240 C C . ASN A 1 283 ? -13.550 -8.207 3.860 1.00 96.25 283 ASN A C 1
ATOM 2242 O O . ASN A 1 283 ? -12.848 -7.227 4.111 1.00 96.25 283 ASN A O 1
ATOM 2246 N N . HIS A 1 284 ? -13.038 -9.391 3.547 1.00 97.38 284 HIS A N 1
ATOM 2247 C CA . HIS A 1 284 ? -11.612 -9.662 3.404 1.00 97.38 284 HIS A CA 1
ATOM 2248 C C . HIS A 1 284 ? -11.267 -9.733 1.917 1.00 97.38 284 HIS A C 1
ATOM 2250 O O . HIS A 1 284 ? -11.757 -10.601 1.202 1.00 97.38 284 HIS A O 1
ATOM 2256 N N . ILE A 1 285 ? -10.440 -8.808 1.442 1.00 97.81 285 ILE A N 1
ATOM 2257 C CA . ILE A 1 285 ? -10.011 -8.718 0.046 1.00 97.81 285 ILE A CA 1
ATOM 2258 C C . ILE A 1 285 ? -8.534 -9.059 -0.010 1.00 97.81 285 ILE A C 1
ATOM 2260 O O . ILE A 1 285 ? -7.723 -8.376 0.609 1.00 97.81 285 ILE A O 1
ATOM 2264 N N . ILE A 1 286 ? -8.179 -10.123 -0.716 1.00 97.69 286 ILE A N 1
ATOM 2265 C CA . ILE A 1 286 ? -6.880 -10.773 -0.559 1.00 97.69 286 ILE A CA 1
ATOM 2266 C C . ILE A 1 286 ? -6.147 -10.778 -1.893 1.00 97.69 286 ILE A C 1
ATOM 2268 O O . ILE A 1 286 ? -6.647 -11.329 -2.862 1.00 97.69 286 ILE A O 1
ATOM 2272 N N . SER A 1 287 ? -4.950 -10.201 -1.929 1.00 96.56 287 SER A N 1
ATOM 2273 C CA . SER A 1 287 ? -3.993 -10.397 -3.015 1.00 96.56 287 SER A CA 1
ATOM 2274 C C . SER A 1 287 ? -2.903 -11.338 -2.546 1.00 96.56 287 SER A C 1
ATOM 2276 O O . SER A 1 287 ? -2.239 -11.063 -1.544 1.00 96.56 287 SER A O 1
ATOM 2278 N N . SER A 1 288 ? -2.697 -12.423 -3.280 1.00 95.81 288 SER A N 1
ATOM 2279 C CA . SER A 1 288 ? -1.581 -13.336 -3.071 1.00 95.81 288 SER A CA 1
ATOM 2280 C C . SER A 1 288 ? -1.033 -13.831 -4.409 1.00 95.81 288 SER A C 1
ATOM 2282 O O . SER A 1 288 ? -1.780 -14.427 -5.178 1.00 95.81 288 SER A O 1
ATOM 2284 N N . PRO A 1 289 ? 0.277 -13.691 -4.687 1.00 92.19 289 PRO A N 1
ATOM 2285 C CA . PRO A 1 289 ? 0.882 -14.186 -5.926 1.00 92.19 289 PRO A CA 1
ATOM 2286 C C . PRO A 1 289 ? 0.697 -15.688 -6.198 1.00 92.19 289 PRO A C 1
ATOM 2288 O O . PRO A 1 289 ? 0.897 -16.130 -7.329 1.00 92.19 289 PRO A O 1
ATOM 2291 N N . GLU A 1 290 ? 0.385 -16.488 -5.177 1.00 93.81 290 GLU A N 1
ATOM 2292 C CA . GLU A 1 290 ? 0.149 -17.927 -5.323 1.00 93.81 290 GLU A CA 1
ATOM 2293 C C . GLU A 1 290 ? -1.298 -18.255 -5.715 1.00 93.81 290 GLU A C 1
ATOM 2295 O O . GLU A 1 290 ? -1.528 -19.264 -6.382 1.00 93.81 290 GLU A O 1
ATOM 2300 N N . HIS A 1 291 ? -2.251 -17.397 -5.344 1.00 93.62 291 HIS A N 1
ATOM 2301 C CA . HIS A 1 291 ? -3.691 -17.632 -5.510 1.00 93.62 291 HIS A CA 1
ATOM 2302 C C . HIS A 1 291 ? -4.364 -16.672 -6.501 1.00 93.62 291 HIS A C 1
ATOM 2304 O O . HIS A 1 291 ? -5.460 -16.957 -6.985 1.00 93.62 291 HIS A O 1
ATOM 2310 N N . ASP A 1 292 ? -3.716 -15.554 -6.823 1.00 92.50 292 ASP A N 1
ATOM 2311 C CA . ASP A 1 292 ? -4.168 -14.601 -7.829 1.00 92.50 292 ASP A CA 1
ATOM 2312 C C . ASP A 1 292 ? -3.876 -15.150 -9.234 1.00 92.50 292 ASP A C 1
ATOM 2314 O O . ASP A 1 292 ? -2.893 -15.858 -9.476 1.00 92.50 292 ASP A O 1
ATOM 2318 N N . ARG A 1 293 ? -4.730 -14.792 -10.195 1.00 91.75 293 ARG A N 1
ATOM 2319 C CA . ARG A 1 293 ? -4.510 -15.112 -11.610 1.00 91.75 293 ARG A CA 1
ATOM 2320 C C . ARG A 1 293 ? -3.461 -14.170 -12.196 1.00 91.75 293 ARG A C 1
ATOM 2322 O O . ARG A 1 293 ? -3.557 -12.954 -12.030 1.00 91.75 293 ARG A O 1
ATOM 2329 N N . ASP A 1 294 ? -2.519 -14.711 -12.960 1.00 89.94 294 ASP A N 1
ATOM 2330 C CA . ASP A 1 294 ? -1.565 -13.914 -13.735 1.00 89.94 294 ASP A CA 1
ATOM 2331 C C . ASP A 1 294 ? -2.204 -13.543 -15.076 1.00 89.94 294 ASP A C 1
ATOM 2333 O O . ASP A 1 294 ? -1.966 -14.174 -16.107 1.00 89.94 294 ASP A O 1
ATOM 2337 N N . LEU A 1 295 ? -3.115 -12.568 -15.036 1.00 88.88 295 LEU A N 1
ATOM 2338 C CA . LEU A 1 295 ? -3.809 -12.064 -16.218 1.00 88.88 295 LEU A CA 1
ATOM 2339 C C . LEU A 1 295 ? -2.947 -11.046 -16.969 1.00 88.88 295 LEU A C 1
ATOM 2341 O O . LEU A 1 295 ? -2.161 -10.296 -16.387 1.00 88.88 295 LEU A O 1
ATOM 2345 N N . VAL A 1 296 ? -3.164 -10.950 -18.281 1.00 86.50 296 VAL A N 1
ATOM 2346 C CA . VAL A 1 296 ? -2.534 -9.916 -19.106 1.00 86.50 296 VAL A CA 1
ATOM 2347 C C . VAL A 1 296 ? -3.003 -8.536 -18.636 1.00 86.50 296 VAL A C 1
ATOM 2349 O O . VAL A 1 296 ? -4.123 -8.123 -18.902 1.00 86.50 296 VAL A O 1
ATOM 2352 N N . THR A 1 297 ? -2.129 -7.801 -17.947 1.00 82.25 297 THR A N 1
ATOM 2353 C CA . THR A 1 297 ? -2.449 -6.459 -17.423 1.00 82.25 297 THR A CA 1
ATOM 2354 C C . THR A 1 297 ? -2.505 -5.395 -18.522 1.00 82.25 297 THR A C 1
ATOM 2356 O O . THR A 1 297 ? -3.234 -4.416 -18.415 1.00 82.25 297 THR A O 1
ATOM 2359 N N . PHE A 1 298 ? -1.707 -5.567 -19.579 1.00 82.06 298 PHE A N 1
ATOM 2360 C CA . PHE A 1 298 ? -1.615 -4.629 -20.695 1.00 82.06 298 PHE A CA 1
ATOM 2361 C C . PHE A 1 298 ? -1.887 -5.360 -21.997 1.00 82.06 298 PHE A C 1
ATOM 2363 O O . PHE A 1 298 ? -0.979 -5.948 -22.590 1.00 82.06 298 PHE A O 1
ATOM 2370 N N . GLU A 1 299 ? -3.133 -5.300 -22.453 1.00 76.88 299 GLU A N 1
ATOM 2371 C CA . GLU A 1 299 ? -3.495 -5.785 -23.777 1.00 76.88 299 GLU A CA 1
ATOM 2372 C C . GLU A 1 299 ? -2.777 -4.934 -24.832 1.00 76.88 299 GLU A C 1
ATOM 2374 O O . GLU A 1 299 ? -3.094 -3.768 -25.061 1.00 76.88 299 GLU A O 1
ATOM 2379 N N . ASN A 1 300 ? -1.742 -5.501 -25.453 1.00 76.00 300 ASN A N 1
ATOM 2380 C CA . ASN A 1 300 ? -1.027 -4.852 -26.542 1.00 76.00 300 ASN A CA 1
ATOM 2381 C C . ASN A 1 300 ? -1.399 -5.525 -27.860 1.00 76.00 300 ASN A C 1
ATOM 2383 O O . ASN A 1 300 ? -0.764 -6.499 -28.272 1.00 76.00 300 ASN A O 1
ATOM 2387 N N . VAL A 1 301 ? -2.400 -4.963 -28.541 1.00 76.25 301 VAL A N 1
ATOM 2388 C CA . VAL A 1 301 ? -2.853 -5.428 -29.862 1.00 76.25 301 VAL A CA 1
ATOM 2389 C C . VAL A 1 301 ? -1.684 -5.503 -30.852 1.00 76.25 301 VAL A C 1
ATOM 2391 O O . VAL A 1 301 ? -1.627 -6.423 -31.669 1.00 76.25 301 VAL A O 1
ATOM 2394 N N . HIS A 1 302 ? -0.703 -4.599 -30.753 1.00 84.31 302 HIS A N 1
ATOM 2395 C CA . HIS A 1 302 ? 0.472 -4.626 -31.621 1.00 84.31 302 HIS A CA 1
ATOM 2396 C C . HIS A 1 302 ? 1.369 -5.835 -31.355 1.00 84.31 302 HIS A C 1
ATOM 2398 O O . HIS A 1 302 ? 1.874 -6.405 -32.313 1.00 84.31 302 HIS A O 1
ATOM 2404 N N . GLN A 1 303 ? 1.528 -6.285 -30.104 1.00 88.56 303 GLN A N 1
ATOM 2405 C CA . GLN A 1 303 ? 2.327 -7.483 -29.810 1.00 88.56 303 GLN A CA 1
ATOM 2406 C C . GLN A 1 303 ? 1.700 -8.726 -30.446 1.00 88.56 303 GLN A C 1
ATOM 2408 O O . GLN A 1 303 ? 2.400 -9.501 -31.088 1.00 88.56 303 GLN A O 1
ATOM 2413 N N . SER A 1 304 ? 0.379 -8.894 -30.335 1.00 87.88 304 SER A N 1
ATOM 2414 C CA . SER A 1 304 ? -0.338 -10.007 -30.973 1.00 87.88 304 SER A CA 1
ATOM 2415 C C . SER A 1 304 ? -0.315 -9.925 -32.503 1.00 87.88 304 SER A C 1
ATOM 2417 O O . SER A 1 304 ? -0.332 -10.948 -33.184 1.00 87.88 304 SER A O 1
ATOM 2419 N N . THR A 1 305 ? -0.289 -8.718 -33.071 1.00 92.81 305 THR A N 1
ATOM 2420 C CA . THR A 1 305 ? -0.138 -8.519 -34.520 1.00 92.81 305 THR A CA 1
ATOM 2421 C C . THR A 1 305 ? 1.289 -8.817 -34.986 1.00 92.81 305 THR A C 1
ATOM 2423 O O . THR A 1 305 ? 1.460 -9.508 -35.983 1.00 92.81 305 THR A O 1
ATOM 2426 N N . MET A 1 306 ? 2.315 -8.382 -34.251 1.00 94.81 306 MET A N 1
ATOM 2427 C CA . MET A 1 306 ? 3.721 -8.655 -34.574 1.00 94.81 306 MET A CA 1
ATOM 2428 C C . MET A 1 306 ? 4.089 -10.130 -34.373 1.00 94.81 306 MET A C 1
ATOM 2430 O O . MET A 1 306 ? 4.789 -10.695 -35.205 1.00 94.81 306 MET A O 1
ATOM 2434 N N . ASN A 1 307 ? 3.547 -10.788 -33.343 1.00 95.50 307 ASN A N 1
ATOM 2435 C CA . ASN A 1 307 ? 3.696 -12.232 -33.137 1.00 95.50 307 ASN A CA 1
ATOM 2436 C C . ASN A 1 307 ? 3.157 -13.049 -34.324 1.00 95.50 307 ASN A C 1
ATOM 2438 O O . ASN A 1 307 ? 3.730 -14.077 -34.667 1.00 95.50 307 ASN A O 1
ATOM 2442 N N . ARG A 1 308 ? 2.091 -12.572 -34.987 1.00 94.69 308 ARG A N 1
ATOM 2443 C CA . ARG A 1 308 ? 1.569 -13.194 -36.214 1.00 94.69 308 ARG A CA 1
ATOM 2444 C C . ARG A 1 308 ? 2.502 -13.039 -37.418 1.00 94.69 308 ARG A C 1
ATOM 2446 O O . ARG A 1 308 ? 2.429 -13.867 -38.318 1.00 94.69 308 ARG A O 1
ATOM 2453 N N . LEU A 1 309 ? 3.339 -11.999 -37.450 1.00 96.62 309 LEU A N 1
ATOM 2454 C CA . LEU A 1 309 ? 4.325 -11.782 -38.514 1.00 96.62 309 LEU A CA 1
ATOM 2455 C C . LEU A 1 309 ? 5.586 -12.624 -38.290 1.00 96.62 309 LEU A C 1
ATOM 2457 O O . LEU A 1 309 ? 6.043 -13.287 -39.215 1.00 96.62 309 LEU A O 1
ATOM 2461 N N . ASP A 1 310 ? 6.125 -12.605 -37.069 1.00 96.75 310 ASP A N 1
ATOM 2462 C CA . ASP A 1 310 ? 7.283 -13.409 -36.673 1.00 96.75 310 ASP A CA 1
ATOM 2463 C C . ASP A 1 310 ? 7.166 -13.819 -35.190 1.00 96.75 310 ASP A C 1
ATOM 2465 O O . ASP A 1 310 ? 7.446 -13.015 -34.293 1.00 96.75 310 ASP A O 1
ATOM 2469 N N . PRO A 1 311 ? 6.753 -15.065 -34.896 1.00 96.44 311 PRO A N 1
ATOM 2470 C CA . PRO A 1 311 ? 6.535 -15.513 -33.524 1.00 96.44 311 PRO A CA 1
ATOM 2471 C C . PRO A 1 311 ? 7.832 -15.770 -32.747 1.00 96.44 311 PRO A C 1
ATOM 2473 O O . PRO A 1 311 ? 7.785 -15.864 -31.519 1.00 96.44 311 PRO A O 1
ATOM 2476 N N . VAL A 1 312 ? 8.973 -15.893 -33.434 1.00 96.75 312 VAL A N 1
ATOM 2477 C CA . VAL A 1 312 ? 10.281 -16.108 -32.801 1.00 96.75 312 VAL A CA 1
ATOM 2478 C C . VAL A 1 312 ? 10.851 -14.774 -32.331 1.00 96.75 312 VAL A C 1
ATOM 2480 O O . VAL A 1 312 ? 11.315 -14.671 -31.196 1.00 96.75 312 VAL A O 1
ATOM 2483 N N . VAL A 1 313 ? 10.771 -13.742 -33.176 1.00 97.00 313 VAL A N 1
ATOM 2484 C CA . VAL A 1 313 ? 11.227 -12.384 -32.842 1.00 97.00 313 VAL A CA 1
ATOM 2485 C C . VAL A 1 313 ? 10.267 -11.699 -31.867 1.00 97.00 313 VAL A C 1
ATOM 2487 O O . VAL A 1 313 ? 10.711 -11.021 -30.939 1.00 97.00 313 VAL A O 1
ATOM 2490 N N . PHE A 1 314 ? 8.957 -11.898 -32.036 1.00 95.62 314 PHE A N 1
ATOM 2491 C CA . PHE A 1 314 ? 7.923 -11.292 -31.198 1.00 95.62 314 PHE A CA 1
ATOM 2492 C C . PHE A 1 314 ? 7.152 -12.367 -30.433 1.00 95.62 314 PHE A C 1
ATOM 2494 O O . PHE A 1 314 ? 6.025 -12.694 -30.808 1.00 95.62 314 PHE A O 1
ATOM 2501 N N . PRO A 1 315 ? 7.709 -12.927 -29.348 1.00 93.38 315 PRO A N 1
ATOM 2502 C CA . PRO A 1 315 ? 7.012 -13.942 -28.574 1.00 93.38 315 PRO A CA 1
ATOM 2503 C C . PRO A 1 315 ? 5.707 -13.391 -27.989 1.00 93.38 315 PRO A C 1
ATOM 2505 O O . PRO A 1 315 ? 5.595 -12.208 -27.648 1.00 93.38 315 PRO A O 1
ATOM 2508 N N . GLY A 1 316 ? 4.708 -14.261 -27.864 1.00 89.81 316 GLY A N 1
ATOM 2509 C CA . GLY A 1 316 ? 3.455 -13.916 -27.203 1.00 89.81 316 GLY A CA 1
ATOM 2510 C C . GLY A 1 316 ? 3.676 -13.521 -25.733 1.00 89.81 316 GLY A C 1
ATOM 2511 O O . GLY A 1 316 ? 4.659 -13.949 -25.117 1.00 89.81 316 GLY A O 1
ATOM 2512 N N . PRO A 1 317 ? 2.774 -12.716 -25.145 1.00 89.81 317 PRO A N 1
ATOM 2513 C CA . PRO A 1 317 ? 2.811 -12.443 -23.716 1.00 89.81 317 PRO A CA 1
ATOM 2514 C C . PRO A 1 317 ? 2.682 -13.751 -22.932 1.00 89.81 317 PRO A C 1
ATOM 2516 O O . PRO A 1 317 ? 1.850 -14.596 -23.259 1.00 89.81 317 PRO A O 1
ATOM 2519 N N . LYS A 1 318 ? 3.489 -13.904 -21.882 1.00 90.31 318 LYS A N 1
ATOM 2520 C CA . LYS A 1 318 ? 3.315 -14.981 -20.905 1.00 90.31 318 LYS A CA 1
ATOM 2521 C C . LYS A 1 318 ? 2.277 -14.531 -19.884 1.00 90.31 318 LYS A C 1
ATOM 2523 O O . LYS A 1 318 ? 2.371 -13.410 -19.394 1.00 90.31 318 LYS A O 1
ATOM 2528 N N . PHE A 1 319 ? 1.306 -15.390 -19.617 1.00 90.81 319 PHE A N 1
ATOM 2529 C CA . PHE A 1 319 ? 0.264 -15.194 -18.618 1.00 90.81 319 PHE A CA 1
ATOM 2530 C C . PHE A 1 319 ? -0.208 -16.575 -18.148 1.00 90.81 319 PHE A C 1
ATOM 2532 O O . PHE A 1 319 ? -0.067 -17.557 -18.884 1.00 90.81 319 PHE A O 1
ATOM 2539 N N . SER A 1 320 ? -0.756 -16.655 -16.939 1.00 89.50 320 SER A N 1
ATOM 2540 C CA . SER A 1 320 ? -1.331 -17.877 -16.376 1.00 89.50 320 SER A CA 1
ATOM 2541 C C . SER A 1 320 ? -2.733 -17.569 -15.853 1.00 89.50 320 SER A C 1
ATOM 2543 O O . SER A 1 320 ? -2.870 -16.967 -14.786 1.00 89.50 320 SER A O 1
ATOM 2545 N N . PRO A 1 321 ? -3.796 -17.949 -16.588 1.00 88.94 321 PRO A N 1
ATOM 2546 C CA . PRO A 1 321 ? -5.163 -17.707 -16.136 1.00 88.94 321 PRO A CA 1
ATOM 2547 C C . PRO A 1 321 ? -5.517 -18.564 -14.917 1.00 88.94 321 PRO A C 1
ATOM 2549 O O . PRO A 1 321 ? -6.396 -18.194 -14.142 1.00 88.94 321 PRO A O 1
ATOM 2552 N N . GLU A 1 322 ? -4.835 -19.696 -14.747 1.00 92.88 322 GLU A N 1
ATOM 2553 C CA . GLU A 1 322 ? -4.949 -20.542 -13.568 1.00 92.88 322 GLU A CA 1
ATOM 2554 C C . GLU A 1 322 ? -3.930 -20.086 -12.513 1.00 92.88 322 GLU A C 1
ATOM 2556 O O . GLU A 1 322 ? -2.752 -19.885 -12.849 1.00 92.88 322 GLU A O 1
ATOM 2561 N N . PRO A 1 323 ? -4.364 -19.883 -11.255 1.00 93.38 323 PRO A N 1
ATOM 2562 C CA . PRO A 1 323 ? -3.452 -19.573 -10.164 1.00 93.38 323 PRO A CA 1
ATOM 2563 C C . PRO A 1 323 ? -2.569 -20.785 -9.843 1.00 93.38 323 PRO A C 1
ATOM 2565 O O . PRO A 1 323 ? -2.910 -21.921 -10.170 1.00 93.38 323 PRO A O 1
ATOM 2568 N N . LYS A 1 324 ? -1.434 -20.558 -9.170 1.00 93.25 324 LYS A N 1
ATOM 2569 C CA . LYS A 1 324 ? -0.513 -21.648 -8.793 1.00 93.25 324 LYS A CA 1
ATOM 2570 C C . LYS A 1 324 ? -1.145 -22.611 -7.786 1.00 93.25 324 LYS A C 1
ATOM 2572 O O . LYS A 1 324 ? -0.844 -23.800 -7.821 1.00 93.25 324 LYS A O 1
ATOM 2577 N N . LYS A 1 325 ? -1.983 -22.077 -6.895 1.00 94.50 325 LYS A N 1
ATOM 2578 C CA . LYS A 1 325 ? -2.764 -22.799 -5.890 1.00 94.50 325 LYS A CA 1
ATOM 2579 C C . LYS A 1 325 ? -4.229 -22.401 -6.016 1.00 94.50 325 LYS A C 1
ATOM 2581 O O . LYS A 1 325 ? -4.554 -21.211 -6.075 1.00 94.50 325 LYS A O 1
ATOM 2586 N N . GLY A 1 326 ? -5.126 -23.381 -6.036 1.00 91.38 326 GLY A N 1
ATOM 2587 C CA . GLY A 1 326 ? -6.560 -23.124 -6.089 1.00 91.38 326 GLY A CA 1
ATOM 2588 C C . GLY A 1 326 ? -7.062 -22.411 -4.830 1.00 91.38 326 GLY A C 1
ATOM 2589 O O . GLY A 1 326 ? -6.602 -22.672 -3.724 1.00 91.38 326 GLY A O 1
ATOM 2590 N N . TRP A 1 327 ? -8.066 -21.542 -4.970 1.00 91.88 327 TRP A N 1
ATOM 2591 C CA . TRP A 1 327 ? -8.693 -20.875 -3.818 1.00 91.88 327 TRP A CA 1
ATOM 2592 C C . TRP A 1 327 ? -9.299 -21.869 -2.815 1.00 91.88 327 TRP A C 1
ATOM 2594 O O . TRP A 1 327 ? -9.298 -21.638 -1.611 1.00 91.88 327 TRP A O 1
ATOM 2604 N N . SER A 1 328 ? -9.788 -23.009 -3.314 1.00 90.12 328 SER A N 1
ATOM 2605 C CA . SER A 1 328 ? -10.349 -24.094 -2.503 1.00 90.12 328 SER A CA 1
ATOM 2606 C C . SER A 1 328 ? -9.317 -24.830 -1.643 1.00 90.12 328 SER A C 1
ATOM 2608 O O . SER A 1 328 ? -9.716 -25.573 -0.750 1.00 90.12 328 SER A O 1
ATOM 2610 N N . GLU A 1 329 ? -8.018 -24.652 -1.901 1.00 91.62 329 GLU A N 1
ATOM 2611 C CA . GLU A 1 329 ? -6.943 -25.257 -1.103 1.00 91.62 329 GLU A CA 1
ATOM 2612 C C . GLU A 1 329 ? -6.729 -24.513 0.224 1.00 91.62 329 GLU A C 1
ATOM 2614 O O . GLU A 1 329 ? -6.206 -25.092 1.174 1.00 91.62 329 GLU A O 1
ATOM 2619 N N . ILE A 1 330 ? -7.177 -23.255 0.323 1.00 91.56 330 ILE A N 1
ATOM 2620 C CA . ILE A 1 330 ? -7.030 -22.447 1.534 1.00 91.56 330 ILE A CA 1
ATOM 2621 C C . ILE A 1 330 ? -8.126 -22.831 2.532 1.00 91.56 330 ILE A C 1
ATOM 2623 O O . ILE A 1 330 ? -9.294 -22.453 2.404 1.00 91.56 330 ILE A O 1
ATOM 2627 N N . SER A 1 331 ? -7.759 -23.589 3.562 1.00 92.31 331 SER A N 1
ATOM 2628 C CA . SER A 1 331 ? -8.697 -23.995 4.608 1.00 92.31 331 SER A CA 1
ATOM 2629 C C . SER A 1 331 ? -8.913 -22.892 5.646 1.00 92.31 331 SER A C 1
ATOM 2631 O O . SER A 1 331 ? -7.952 -22.308 6.140 1.00 92.31 331 SER A O 1
ATOM 2633 N N . GLY A 1 332 ? -10.165 -22.677 6.060 1.00 93.69 332 GLY A N 1
ATOM 2634 C CA . GLY A 1 332 ? -10.484 -21.873 7.245 1.00 93.69 332 GLY A CA 1
ATOM 2635 C C . GLY A 1 332 ? -10.573 -20.363 7.024 1.00 93.69 332 GLY A C 1
ATOM 2636 O O . GLY A 1 332 ? -10.605 -19.626 8.004 1.00 93.69 332 GLY A O 1
ATOM 2637 N N . LEU A 1 333 ? -10.636 -19.884 5.778 1.00 95.44 333 LEU A N 1
ATOM 2638 C CA . LEU A 1 333 ? -10.866 -18.462 5.512 1.00 95.44 333 LEU A CA 1
ATOM 2639 C C . LEU A 1 333 ? -12.222 -17.979 6.070 1.00 95.44 333 LEU A C 1
ATOM 2641 O O . LEU A 1 333 ? -13.199 -18.737 6.051 1.00 95.44 333 LEU A O 1
ATOM 2645 N N . PRO A 1 334 ? -12.319 -16.706 6.503 1.00 95.81 334 PRO A N 1
ATOM 2646 C CA . PRO A 1 334 ? -13.597 -16.090 6.842 1.00 95.81 334 PRO A CA 1
ATOM 2647 C C . PRO A 1 334 ? -14.601 -16.178 5.687 1.00 95.81 334 PRO A C 1
ATOM 2649 O O . PRO A 1 334 ? -14.223 -16.092 4.519 1.00 95.81 334 PRO A O 1
ATOM 2652 N N . ALA A 1 335 ? -15.895 -16.267 6.010 1.00 93.75 335 ALA A N 1
ATOM 2653 C CA . ALA A 1 335 ? -16.960 -16.455 5.017 1.00 93.75 335 ALA A CA 1
ATOM 2654 C C . ALA A 1 335 ? -16.993 -15.370 3.921 1.00 93.75 335 ALA A C 1
ATOM 2656 O O . ALA A 1 335 ? -17.282 -15.673 2.767 1.00 93.75 335 ALA A O 1
ATOM 2657 N N . ASN A 1 336 ? -16.662 -14.124 4.269 1.00 96.06 336 ASN A N 1
ATOM 2658 C CA . ASN A 1 336 ? -16.641 -12.985 3.348 1.00 96.06 336 ASN A CA 1
ATOM 2659 C C . ASN A 1 336 ? -15.216 -12.696 2.853 1.00 96.06 336 ASN A C 1
ATOM 2661 O O . ASN A 1 336 ? -14.728 -11.574 2.992 1.00 96.06 336 ASN A O 1
ATOM 2665 N N . SER A 1 337 ? -14.537 -13.715 2.322 1.00 96.62 337 SER A N 1
ATOM 2666 C CA . SER A 1 337 ? -13.192 -13.588 1.747 1.00 96.62 337 SER A CA 1
ATOM 2667 C C . SER A 1 337 ? -13.229 -13.686 0.228 1.00 96.62 337 SER A C 1
ATOM 2669 O O . SER A 1 337 ? -13.783 -14.638 -0.320 1.00 96.62 337 SER A O 1
ATOM 2671 N N . PHE A 1 338 ? -12.599 -12.727 -0.446 1.00 94.75 338 PHE A N 1
ATOM 2672 C CA . PHE A 1 338 ? -12.589 -12.607 -1.900 1.00 94.75 338 PHE A CA 1
ATOM 2673 C C . PHE A 1 338 ? -11.166 -12.344 -2.415 1.00 94.75 338 PHE A C 1
ATOM 2675 O O . PHE A 1 338 ? -10.418 -11.603 -1.766 1.00 94.75 338 PHE A O 1
ATOM 2682 N N . PRO A 1 339 ? -10.783 -12.900 -3.577 1.00 95.12 339 PRO A N 1
ATOM 2683 C CA . PRO A 1 339 ? -9.539 -12.521 -4.235 1.00 95.12 339 PRO A CA 1
ATOM 2684 C C . PRO A 1 339 ? -9.595 -11.058 -4.704 1.00 95.12 339 PRO A C 1
ATOM 2686 O O . PRO A 1 339 ? -10.650 -10.546 -5.090 1.00 95.12 339 PRO A O 1
ATOM 2689 N N . LEU A 1 340 ? -8.454 -10.372 -4.673 1.00 94.44 340 LEU A N 1
ATOM 2690 C CA . LEU A 1 340 ? -8.295 -9.028 -5.214 1.00 94.44 340 LEU A CA 1
ATOM 2691 C C . LEU A 1 340 ? -8.090 -9.125 -6.726 1.00 94.44 340 LEU A C 1
ATOM 2693 O O . LEU A 1 340 ? -6.989 -9.392 -7.201 1.00 94.44 340 LEU A O 1
ATOM 2697 N N . GLU A 1 341 ? -9.152 -8.874 -7.484 1.00 90.38 341 GLU A N 1
ATOM 2698 C CA . GLU A 1 341 ? -9.117 -8.922 -8.946 1.00 90.38 341 GLU A CA 1
ATOM 2699 C C . GLU A 1 341 ? -9.112 -7.516 -9.578 1.00 90.38 341 GLU A C 1
ATOM 2701 O O . GLU A 1 341 ? -9.675 -6.569 -9.011 1.00 90.38 341 GLU A O 1
ATOM 2706 N N . PRO A 1 342 ? -8.509 -7.344 -10.772 1.00 85.88 342 PRO A N 1
ATOM 2707 C CA . PRO A 1 342 ? -8.630 -6.107 -11.536 1.00 85.88 342 PRO A CA 1
ATOM 2708 C C . PRO A 1 342 ? -10.098 -5.737 -11.784 1.00 85.88 342 PRO A C 1
ATOM 2710 O O . PRO A 1 342 ? -10.901 -6.572 -12.191 1.00 85.88 342 PRO A O 1
ATOM 2713 N N . GLY A 1 343 ? -10.448 -4.470 -11.561 1.00 83.69 343 GLY A N 1
ATOM 2714 C CA . GLY A 1 343 ? -11.821 -3.979 -11.720 1.00 83.69 343 GLY A CA 1
ATOM 2715 C C . GLY A 1 343 ? -12.736 -4.219 -10.514 1.00 83.69 343 GLY A C 1
ATOM 2716 O O . GLY A 1 343 ? -13.870 -3.741 -10.530 1.00 83.69 343 GLY A O 1
ATOM 2717 N N . LEU A 1 344 ? -12.262 -4.885 -9.451 1.00 88.50 344 LEU A N 1
ATOM 2718 C CA . LEU A 1 344 ? -12.994 -4.955 -8.189 1.00 88.50 344 LEU A CA 1
ATOM 2719 C C . LEU A 1 344 ? -13.188 -3.540 -7.621 1.00 88.50 344 LEU A C 1
ATOM 2721 O O . LEU A 1 344 ? -12.227 -2.859 -7.264 1.00 88.50 344 LEU A O 1
ATOM 2725 N N . ALA A 1 345 ? -14.445 -3.116 -7.504 1.00 88.12 345 ALA A N 1
ATOM 2726 C CA . ALA A 1 345 ? -14.828 -1.840 -6.915 1.00 88.12 345 ALA A CA 1
ATOM 2727 C C . ALA A 1 345 ? -15.701 -2.076 -5.679 1.00 88.12 345 ALA A C 1
ATOM 2729 O O . ALA A 1 345 ? -16.733 -2.744 -5.747 1.00 88.12 345 ALA A O 1
ATOM 2730 N N . LEU A 1 346 ? -15.294 -1.505 -4.544 1.00 87.06 346 LEU A N 1
ATOM 2731 C CA . LEU A 1 346 ? -16.065 -1.538 -3.305 1.00 87.06 346 LEU A CA 1
ATOM 2732 C C . LEU A 1 346 ? -16.637 -0.157 -3.019 1.00 87.06 346 LEU A C 1
ATOM 2734 O O . LEU A 1 346 ? -15.908 0.798 -2.757 1.00 87.06 346 LEU A O 1
ATOM 2738 N N . HIS A 1 347 ? -17.962 -0.062 -3.039 1.00 84.81 347 HIS A N 1
ATOM 2739 C CA . HIS A 1 347 ? -18.662 1.154 -2.658 1.00 84.81 347 HIS A CA 1
ATOM 2740 C C . HIS A 1 347 ? -18.877 1.169 -1.152 1.00 84.81 347 HIS A C 1
ATOM 2742 O O . HIS A 1 347 ? -19.720 0.446 -0.625 1.00 84.81 347 HIS A O 1
ATOM 2748 N N . ILE A 1 348 ? -18.124 2.023 -0.466 1.00 82.88 348 ILE A N 1
ATOM 2749 C CA . ILE A 1 348 ? -18.274 2.231 0.969 1.00 82.88 348 ILE A CA 1
ATOM 2750 C C . ILE A 1 348 ? -19.181 3.435 1.169 1.00 82.88 348 ILE A C 1
ATOM 2752 O O . ILE A 1 348 ? -18.878 4.540 0.722 1.00 82.88 348 ILE A O 1
ATOM 2756 N N . ARG A 1 349 ? -20.307 3.219 1.844 1.00 72.50 349 ARG A N 1
ATOM 2757 C CA . ARG A 1 349 ? -21.154 4.306 2.329 1.00 72.50 349 ARG A CA 1
ATOM 2758 C C . ARG A 1 349 ? -20.961 4.402 3.835 1.00 72.50 349 ARG A C 1
ATOM 2760 O O . ARG A 1 349 ? -21.105 3.374 4.500 1.00 72.50 349 ARG A O 1
ATOM 2767 N N . PRO A 1 350 ? -20.672 5.593 4.388 1.00 64.75 350 PRO A N 1
ATOM 2768 C CA . PRO A 1 350 ? -20.819 5.800 5.818 1.00 64.75 350 PRO A CA 1
ATOM 2769 C C . PRO A 1 350 ? -22.226 5.352 6.211 1.00 64.75 350 PRO A C 1
ATOM 2771 O O . PRO A 1 350 ? -23.187 5.646 5.493 1.00 64.75 350 PRO A O 1
ATOM 2774 N N . SER A 1 351 ? -22.354 4.612 7.309 1.00 57.03 351 SER A N 1
ATOM 2775 C CA . SER A 1 351 ? -23.658 4.183 7.803 1.00 57.03 351 SER A CA 1
ATOM 2776 C C . SER A 1 351 ? -24.475 5.413 8.201 1.00 57.03 351 SER A C 1
ATOM 2778 O O . SER A 1 351 ? -24.384 5.895 9.327 1.00 57.03 351 SER A O 1
ATOM 2780 N N . LEU A 1 352 ? -25.255 5.950 7.268 1.00 52.28 352 LEU A N 1
ATOM 2781 C CA . LEU A 1 352 ? -26.312 6.904 7.562 1.00 52.28 352 LEU A CA 1
ATOM 2782 C C . LEU A 1 352 ? -27.416 6.131 8.280 1.00 52.28 352 LEU A C 1
ATOM 2784 O O . LEU A 1 352 ? -27.779 5.026 7.866 1.00 52.28 352 LEU A O 1
ATOM 2788 N N . ARG A 1 353 ? -27.954 6.690 9.369 1.00 54.75 353 ARG A N 1
ATOM 2789 C CA . ARG A 1 353 ? -29.188 6.133 9.931 1.00 54.75 353 ARG A CA 1
ATOM 2790 C C . ARG A 1 353 ? -30.247 6.148 8.830 1.00 54.75 353 ARG A C 1
ATOM 2792 O O . ARG A 1 353 ? -30.297 7.126 8.081 1.00 54.75 353 ARG A O 1
ATOM 2799 N N . PRO A 1 354 ? -31.135 5.145 8.762 1.00 46.94 354 PRO A N 1
ATOM 2800 C CA . PRO A 1 354 ? -32.415 5.354 8.114 1.00 46.94 354 PRO A CA 1
ATOM 2801 C C . PRO A 1 354 ? -33.028 6.579 8.789 1.00 46.94 354 PRO A C 1
ATOM 2803 O O . PRO A 1 354 ? -33.346 6.538 9.980 1.00 46.94 354 PRO A O 1
ATOM 2806 N N . ALA A 1 355 ? -33.109 7.697 8.072 1.00 47.66 355 ALA A N 1
ATOM 2807 C CA . ALA A 1 355 ? -33.926 8.801 8.519 1.00 47.66 355 ALA A CA 1
ATOM 2808 C C . ALA A 1 355 ? -35.355 8.265 8.479 1.00 47.66 355 ALA A C 1
ATOM 2810 O O . ALA A 1 355 ? -35.966 8.170 7.416 1.00 47.66 355 ALA A O 1
ATOM 2811 N N . VAL A 1 356 ? -35.870 7.824 9.628 1.00 46.28 356 VAL A N 1
ATOM 2812 C CA . VAL A 1 356 ? -37.306 7.623 9.781 1.00 46.28 356 VAL A CA 1
ATOM 2813 C C . VAL A 1 356 ? -37.883 9.027 9.825 1.00 46.28 356 VAL A C 1
ATOM 2815 O O . VAL A 1 356 ? -38.047 9.626 10.885 1.00 46.28 356 VAL A O 1
ATOM 2818 N N . PHE A 1 357 ? -38.075 9.595 8.640 1.00 44.56 357 PHE A N 1
ATOM 2819 C CA . PHE A 1 357 ? -38.793 10.837 8.482 1.00 44.56 357 PHE A CA 1
ATOM 2820 C C . PHE A 1 357 ? -40.246 10.510 8.793 1.00 44.56 357 PHE A C 1
ATOM 2822 O O . PHE A 1 357 ? -40.959 9.933 7.974 1.00 44.56 357 PHE A O 1
ATOM 2829 N N . PHE A 1 358 ? -40.671 10.817 10.012 1.00 56.25 358 PHE A N 1
ATOM 2830 C CA . PHE A 1 358 ? -42.077 11.074 10.245 1.00 56.25 358 PHE A CA 1
ATOM 2831 C C . PHE A 1 358 ? -42.302 12.472 9.676 1.00 56.25 358 PHE A C 1
ATOM 2833 O O . PHE A 1 358 ? -41.862 13.429 10.319 1.00 56.25 358 PHE A O 1
ATOM 2840 N N . PRO A 1 359 ? -42.896 12.628 8.473 1.00 52.75 359 PRO A N 1
ATOM 2841 C CA . PRO A 1 359 ? -43.320 13.952 8.054 1.00 52.75 359 PRO A CA 1
ATOM 2842 C C . PRO A 1 359 ? -44.133 14.540 9.210 1.00 52.75 359 PRO A C 1
ATOM 2844 O O . PRO A 1 359 ? -44.981 13.822 9.760 1.00 52.75 359 PRO A O 1
ATOM 2847 N N . PRO A 1 360 ? -43.866 15.790 9.640 1.00 55.91 360 PRO A N 1
ATOM 2848 C CA . PRO A 1 360 ? -44.742 16.427 10.607 1.00 55.91 360 PRO A CA 1
ATOM 2849 C C . PRO A 1 360 ? -46.163 16.281 10.062 1.00 55.91 360 PRO A C 1
ATOM 2851 O O . PRO A 1 360 ? -46.344 16.456 8.851 1.00 55.91 360 PRO A O 1
ATOM 2854 N N . PRO A 1 361 ? -47.150 15.894 10.893 1.00 56.69 361 PRO A N 1
ATOM 2855 C CA . PRO A 1 361 ? -48.518 15.765 10.426 1.00 56.69 361 PRO A CA 1
ATOM 2856 C C . PRO A 1 361 ? -48.850 17.078 9.739 1.00 56.69 361 PRO A C 1
ATOM 2858 O O . PRO A 1 361 ? -48.796 18.135 10.376 1.00 56.69 361 PRO A O 1
ATOM 2861 N N . VAL A 1 362 ? -49.070 17.016 8.425 1.00 52.03 362 VAL A N 1
ATOM 2862 C CA . VAL A 1 362 ? -49.410 18.191 7.641 1.00 52.03 362 VAL A CA 1
ATOM 2863 C C . VAL A 1 362 ? -50.723 18.662 8.238 1.00 52.03 362 VAL A C 1
ATOM 2865 O O . VAL A 1 362 ? -51.775 18.070 8.008 1.00 52.03 362 VAL A O 1
ATOM 2868 N N . LYS A 1 363 ? -50.657 19.680 9.098 1.00 51.56 363 LYS A N 1
ATOM 2869 C CA . LYS A 1 363 ? -51.830 20.428 9.521 1.00 51.56 363 LYS A CA 1
ATOM 2870 C C . LYS A 1 363 ? -52.191 21.274 8.321 1.00 51.56 363 LYS A C 1
ATOM 2872 O O . LYS A 1 363 ? -51.847 22.447 8.272 1.00 51.56 363 LYS A O 1
ATOM 2877 N N . ASP A 1 364 ? -52.779 20.636 7.323 1.00 49.16 364 ASP A N 1
ATOM 2878 C CA . ASP A 1 364 ? -53.432 21.336 6.246 1.00 49.16 364 ASP A CA 1
ATOM 2879 C C . ASP A 1 364 ? -54.773 21.830 6.810 1.00 49.16 364 ASP A C 1
ATOM 2881 O O . ASP A 1 364 ? -55.661 21.012 7.068 1.00 49.16 364 ASP A O 1
ATOM 2885 N N . PRO A 1 365 ? -54.941 23.137 7.080 1.00 54.19 365 PRO A N 1
ATOM 2886 C CA . PRO A 1 365 ? -56.207 23.667 7.570 1.00 54.19 365 PRO A CA 1
ATOM 2887 C C . PRO A 1 365 ? -57.327 23.577 6.519 1.00 54.19 365 PRO A C 1
ATOM 2889 O O . PRO A 1 365 ? -58.458 23.941 6.828 1.00 54.19 365 PRO A O 1
ATOM 2892 N N . THR A 1 366 ? -57.038 23.101 5.298 1.00 52.44 366 THR A N 1
ATOM 2893 C CA . THR A 1 366 ? -58.031 22.924 4.230 1.00 52.44 366 THR A CA 1
ATOM 2894 C C . THR A 1 366 ? -58.514 21.489 4.028 1.00 52.44 366 THR A C 1
ATOM 2896 O O . THR A 1 366 ? -59.455 21.284 3.264 1.00 52.44 366 THR A O 1
ATOM 2899 N N . VAL A 1 367 ? -58.003 20.502 4.777 1.00 50.19 367 VAL A N 1
ATOM 2900 C CA . VAL A 1 367 ? -58.641 19.173 4.838 1.00 50.19 367 VAL A CA 1
ATOM 2901 C C . VAL A 1 367 ? -59.792 19.224 5.848 1.00 50.19 367 VAL A C 1
ATOM 2903 O O . VAL A 1 367 ? -59.783 18.593 6.904 1.00 50.19 367 VAL A O 1
ATOM 2906 N N . THR A 1 368 ? -60.818 20.012 5.521 1.00 49.97 368 THR A N 1
ATOM 2907 C CA . THR A 1 368 ? -62.180 19.693 5.949 1.00 49.97 368 THR A CA 1
ATOM 2908 C C . THR A 1 368 ? -62.487 18.276 5.483 1.00 49.97 368 THR A C 1
ATOM 2910 O O . THR A 1 368 ? -62.173 17.935 4.342 1.00 49.97 368 THR A O 1
ATOM 2913 N N . GLN A 1 369 ? -63.057 17.467 6.382 1.00 55.38 369 GLN A N 1
ATOM 2914 C CA . GLN A 1 369 ? -63.692 16.178 6.101 1.00 55.38 369 GLN A CA 1
ATOM 2915 C C . GLN A 1 369 ? -64.092 16.058 4.628 1.00 55.38 369 GLN A C 1
ATOM 2917 O O . GLN A 1 369 ? -64.932 16.819 4.150 1.00 55.38 369 GLN A O 1
ATOM 2922 N N . PHE A 1 370 ? -63.483 15.112 3.912 1.00 49.81 370 PHE A N 1
ATOM 2923 C CA . PHE A 1 370 ? -64.043 14.642 2.654 1.00 49.81 370 PHE A CA 1
ATOM 2924 C C . PHE A 1 370 ? -65.407 14.026 2.984 1.00 49.81 370 PHE A C 1
ATOM 2926 O O . PHE A 1 370 ? -65.502 12.836 3.283 1.00 49.81 370 PHE A O 1
ATOM 2933 N N . ASP A 1 371 ? -66.457 14.846 2.967 1.00 53.25 371 ASP A N 1
ATOM 2934 C CA . ASP A 1 371 ? -67.833 14.382 2.874 1.00 53.25 371 ASP A CA 1
ATOM 2935 C C . ASP A 1 371 ? -67.970 13.754 1.489 1.00 53.25 371 ASP A C 1
ATOM 2937 O O . ASP A 1 371 ? -68.273 14.401 0.483 1.00 53.25 371 ASP A O 1
ATOM 2941 N N . LEU A 1 372 ? -67.647 12.463 1.422 1.00 56.47 372 LEU A N 1
ATOM 2942 C CA . LEU A 1 372 ? -67.967 11.644 0.272 1.00 56.47 372 LEU A CA 1
ATOM 2943 C C . LEU A 1 372 ? -69.471 11.781 0.046 1.00 56.47 372 LEU A C 1
ATOM 2945 O O . LEU A 1 372 ? -70.274 11.456 0.921 1.00 56.47 372 LEU A O 1
ATOM 2949 N N . SER A 1 373 ? -69.854 12.283 -1.129 1.00 69.31 373 SER A N 1
ATOM 2950 C CA . SER A 1 373 ? -71.268 12.366 -1.483 1.00 69.31 373 SER A CA 1
ATOM 2951 C C . SER A 1 373 ? -71.928 10.987 -1.306 1.00 69.31 373 SER A C 1
ATOM 2953 O O . SER A 1 373 ? -71.270 9.962 -1.525 1.00 69.31 373 SER A O 1
ATOM 2955 N N . PRO A 1 374 ? -73.230 10.909 -0.975 1.00 70.94 374 PRO A N 1
ATOM 2956 C CA . PRO A 1 374 ? -73.914 9.627 -0.786 1.00 70.94 374 PRO A CA 1
ATOM 2957 C C . PRO A 1 374 ? -73.781 8.667 -1.982 1.00 70.94 374 PRO A C 1
ATOM 2959 O O . PRO A 1 374 ? -73.853 7.450 -1.820 1.00 70.94 374 PRO A O 1
ATOM 2962 N N . SER A 1 375 ? -73.556 9.205 -3.187 1.00 66.50 375 SER A N 1
ATOM 2963 C CA . SER A 1 375 ? -73.291 8.416 -4.393 1.00 66.50 375 SER A CA 1
ATOM 2964 C C . SER A 1 375 ? -71.899 7.776 -4.385 1.00 66.50 375 SER A C 1
ATOM 2966 O O . SER A 1 375 ? -71.772 6.609 -4.741 1.00 66.50 375 SER A O 1
ATOM 2968 N N . ALA A 1 376 ? -70.872 8.505 -3.935 1.00 65.38 376 ALA A N 1
ATOM 2969 C CA . ALA A 1 376 ? -69.501 8.003 -3.845 1.00 65.38 376 ALA A CA 1
ATOM 2970 C C . ALA A 1 376 ? -69.351 6.936 -2.748 1.00 65.38 376 ALA A C 1
ATOM 2972 O O . ALA A 1 376 ? -68.640 5.954 -2.939 1.00 65.38 376 ALA A O 1
ATOM 2973 N N . LEU A 1 377 ? -70.079 7.077 -1.632 1.00 71.69 377 LEU A N 1
ATOM 2974 C CA . LEU A 1 377 ? -70.154 6.049 -0.586 1.00 71.69 377 LEU A CA 1
ATOM 2975 C C . LEU A 1 377 ? -70.763 4.744 -1.110 1.00 71.69 377 LEU A C 1
ATOM 2977 O O . LEU A 1 377 ? -70.189 3.680 -0.904 1.00 71.69 377 LEU A O 1
ATOM 2981 N N . LYS A 1 378 ? -71.864 4.825 -1.866 1.00 75.06 378 LYS A N 1
ATOM 2982 C CA . LYS A 1 378 ? -72.471 3.646 -2.505 1.00 75.06 378 LYS A CA 1
ATOM 2983 C C . LYS A 1 378 ? -71.542 2.966 -3.503 1.00 75.06 378 LYS A C 1
ATOM 2985 O O . LYS A 1 378 ? -71.541 1.742 -3.607 1.00 75.06 378 LYS A O 1
ATOM 2990 N N . GLU A 1 379 ? -70.778 3.745 -4.258 1.00 69.88 379 GLU A N 1
ATOM 2991 C CA . GLU A 1 379 ? -69.832 3.209 -5.234 1.00 69.88 379 GLU A CA 1
ATOM 2992 C C . GLU A 1 379 ? -68.644 2.533 -4.536 1.00 69.88 379 GLU A C 1
ATOM 2994 O O . GLU A 1 379 ? -68.244 1.436 -4.920 1.00 69.88 379 GLU A O 1
ATOM 2999 N N . PHE A 1 380 ? -68.162 3.115 -3.436 1.00 68.81 380 PHE A N 1
ATOM 3000 C CA . PHE A 1 380 ? -67.111 2.532 -2.607 1.00 68.81 380 PHE A CA 1
ATOM 3001 C C . PHE A 1 380 ? -67.561 1.243 -1.902 1.00 68.81 380 PHE A C 1
ATOM 3003 O O . PHE A 1 380 ? -66.828 0.254 -1.898 1.00 68.81 380 PHE A O 1
ATOM 3010 N N . GLU A 1 381 ? -68.784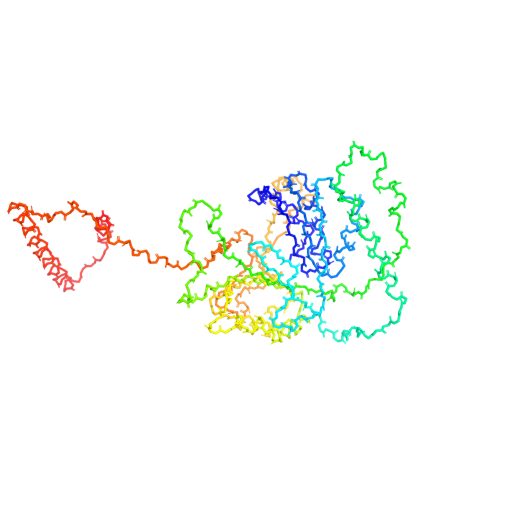 1.209 -1.365 1.00 76.12 381 GLU A N 1
ATOM 3011 C CA . GLU A 1 381 ? -69.380 0.000 -0.780 1.00 76.12 381 GLU A CA 1
ATOM 3012 C C . GLU A 1 381 ? -69.559 -1.102 -1.829 1.00 76.12 381 GLU A C 1
ATOM 3014 O O . GLU A 1 381 ? -69.231 -2.260 -1.570 1.00 76.12 381 GLU A O 1
ATOM 3019 N N . LYS A 1 382 ? -69.995 -0.747 -3.045 1.00 74.50 382 LYS A N 1
ATOM 3020 C CA . LYS A 1 382 ? -70.109 -1.692 -4.162 1.00 74.50 382 LYS A CA 1
ATOM 3021 C C . LYS A 1 382 ? -68.750 -2.288 -4.543 1.00 74.50 382 LYS A C 1
ATOM 3023 O O . LYS A 1 382 ? -68.659 -3.497 -4.740 1.00 74.50 382 LYS A O 1
ATOM 3028 N N . VAL A 1 383 ? -67.701 -1.465 -4.594 1.00 65.69 383 VAL A N 1
ATOM 3029 C CA . VAL A 1 383 ? -66.328 -1.913 -4.882 1.00 65.69 383 VAL A CA 1
ATOM 3030 C C . VAL A 1 383 ? -65.777 -2.793 -3.755 1.00 65.69 383 VAL A C 1
ATOM 3032 O O . VAL A 1 383 ? -65.120 -3.796 -4.033 1.00 65.69 383 VAL A O 1
ATOM 3035 N N . GLN A 1 384 ? -66.072 -2.489 -2.486 1.00 66.81 384 GLN A N 1
ATOM 3036 C CA . GLN A 1 384 ? -65.689 -3.362 -1.369 1.00 66.81 384 GLN A CA 1
ATOM 3037 C C . GLN A 1 384 ? -66.405 -4.717 -1.407 1.00 66.81 384 GLN A C 1
ATOM 3039 O O . GLN A 1 384 ? -65.788 -5.743 -1.110 1.00 66.81 384 GLN A O 1
ATOM 3044 N N . GLU A 1 385 ? -67.681 -4.743 -1.788 1.00 70.00 385 GLU A N 1
ATOM 3045 C CA . GLU A 1 385 ? -68.459 -5.978 -1.889 1.00 70.00 385 GLU A CA 1
ATOM 3046 C C . GLU A 1 385 ? -68.014 -6.834 -3.093 1.00 70.00 385 GLU A C 1
ATOM 3048 O O . GLU A 1 385 ? -67.859 -8.054 -2.975 1.00 70.00 385 GLU A O 1
ATOM 3053 N N . GLU A 1 386 ? -67.693 -6.206 -4.232 1.00 61.06 386 GLU A N 1
ATOM 3054 C CA . GLU A 1 386 ? -67.046 -6.871 -5.376 1.00 61.06 386 GLU A CA 1
ATOM 3055 C C . GLU A 1 386 ? -65.664 -7.426 -5.003 1.00 61.06 386 GLU A C 1
ATOM 3057 O O . GLU A 1 386 ? -65.342 -8.565 -5.346 1.00 61.06 386 GLU A O 1
ATOM 3062 N N . ALA A 1 387 ? -64.858 -6.687 -4.236 1.00 56.59 387 ALA A N 1
ATOM 3063 C CA . ALA A 1 387 ? -63.556 -7.168 -3.775 1.00 56.59 387 ALA A CA 1
ATOM 3064 C C . ALA A 1 387 ? -63.689 -8.381 -2.835 1.00 56.59 387 ALA A C 1
ATOM 3066 O O . ALA A 1 387 ? -62.987 -9.379 -3.009 1.00 56.59 387 ALA A O 1
ATOM 3067 N N . ARG A 1 388 ? -64.638 -8.348 -1.888 1.00 65.12 388 ARG A N 1
ATOM 3068 C CA . ARG A 1 388 ? -64.901 -9.464 -0.959 1.00 65.12 388 ARG A CA 1
ATOM 3069 C C . ARG A 1 388 ? -65.400 -10.718 -1.669 1.00 65.12 388 ARG A C 1
ATOM 3071 O O . ARG A 1 388 ? -64.978 -11.824 -1.330 1.00 65.12 388 ARG A O 1
ATOM 3078 N N . THR A 1 389 ? -66.275 -10.564 -2.659 1.00 66.31 389 THR A N 1
ATOM 3079 C CA . THR A 1 389 ? -66.815 -11.695 -3.432 1.00 66.31 389 THR A CA 1
ATOM 3080 C C . THR A 1 389 ? -65.785 -12.284 -4.399 1.00 66.31 389 THR A C 1
ATOM 3082 O O . THR A 1 389 ? -65.732 -13.507 -4.570 1.00 66.31 389 THR A O 1
ATOM 3085 N N . THR A 1 390 ? -64.907 -11.452 -4.965 1.00 60.50 390 THR A N 1
ATOM 3086 C CA . THR A 1 390 ? -63.835 -11.895 -5.871 1.00 60.50 390 THR A CA 1
ATOM 3087 C C . THR A 1 390 ? -62.729 -12.646 -5.123 1.00 60.50 390 THR A C 1
ATOM 3089 O O . THR A 1 390 ? -62.262 -13.682 -5.605 1.00 60.50 390 THR A O 1
ATOM 3092 N N . ASP A 1 391 ? -62.368 -12.205 -3.914 1.00 55.38 391 ASP A N 1
ATOM 3093 C CA . ASP A 1 391 ? -61.336 -12.858 -3.094 1.00 55.38 391 ASP A CA 1
ATOM 3094 C C . ASP A 1 391 ? -61.805 -14.233 -2.569 1.00 55.38 391 ASP A C 1
ATOM 3096 O O . ASP A 1 391 ? -61.084 -15.236 -2.639 1.00 55.38 391 ASP A O 1
ATOM 3100 N N . TRP A 1 392 ? -63.085 -14.342 -2.188 1.00 53.66 392 TRP A N 1
ATOM 3101 C CA . TRP A 1 392 ? -63.703 -15.624 -1.824 1.00 53.66 392 TRP A CA 1
ATOM 3102 C C . TRP A 1 392 ? -63.831 -16.590 -3.012 1.00 53.66 392 TRP A C 1
ATOM 3104 O O . TRP A 1 392 ? -63.630 -17.800 -2.860 1.00 53.66 392 TRP A O 1
ATOM 3114 N N . GLY A 1 393 ? -64.132 -16.077 -4.211 1.00 55.81 393 GLY A N 1
ATOM 3115 C CA . GLY A 1 393 ? -64.179 -16.865 -5.445 1.00 55.81 393 GLY A CA 1
ATOM 3116 C C . GLY A 1 393 ? -62.809 -17.422 -5.845 1.00 55.81 393 GLY A C 1
ATOM 3117 O O . GLY A 1 393 ? -62.700 -18.592 -6.231 1.00 55.81 393 GLY A O 1
ATOM 3118 N N . TYR A 1 394 ? -61.752 -16.623 -5.679 1.00 53.78 394 TYR A N 1
ATOM 3119 C CA . TYR A 1 394 ? -60.379 -17.013 -5.995 1.00 53.78 394 TYR A CA 1
ATOM 3120 C C . TYR A 1 394 ? -59.844 -18.074 -5.024 1.00 53.78 394 TYR A C 1
ATOM 3122 O O . TYR A 1 394 ? -59.290 -19.088 -5.462 1.00 53.78 394 TYR A O 1
ATOM 3130 N N . GLN A 1 395 ? -60.101 -17.925 -3.718 1.00 54.94 395 GLN A N 1
ATOM 3131 C CA . GLN A 1 395 ? -59.709 -18.936 -2.731 1.00 54.94 395 GLN A CA 1
ATOM 3132 C C . GLN A 1 395 ? -60.455 -20.267 -2.911 1.00 54.94 395 GLN A C 1
ATOM 3134 O O . GLN A 1 395 ? -59.833 -21.330 -2.838 1.00 54.94 395 GLN A O 1
ATOM 3139 N N . ARG A 1 396 ? -61.757 -20.250 -3.239 1.00 55.34 396 ARG A N 1
ATOM 3140 C CA . ARG A 1 396 ? -62.516 -21.483 -3.535 1.00 55.34 396 ARG A CA 1
ATOM 3141 C C . ARG A 1 396 ? -62.027 -22.182 -4.802 1.00 55.34 396 ARG A C 1
ATOM 3143 O O . ARG A 1 396 ? -61.972 -23.411 -4.838 1.00 55.34 396 ARG A O 1
ATOM 3150 N N . MET A 1 397 ? -61.660 -21.418 -5.831 1.00 53.31 397 MET A N 1
ATOM 3151 C CA . MET A 1 397 ? -61.111 -21.950 -7.080 1.00 53.31 397 MET A CA 1
ATOM 3152 C C . MET A 1 397 ? -59.729 -22.592 -6.869 1.00 53.31 397 MET A C 1
ATOM 3154 O O . MET A 1 397 ? -59.471 -23.670 -7.409 1.00 53.31 397 MET A O 1
ATOM 3158 N N . LEU A 1 398 ? -58.869 -21.986 -6.042 1.00 52.41 398 LEU A N 1
ATOM 3159 C CA . LEU A 1 398 ? -57.566 -22.551 -5.670 1.00 52.41 398 LEU A CA 1
ATOM 3160 C C . LEU A 1 398 ? -57.706 -23.825 -4.819 1.00 52.41 398 LEU A C 1
ATOM 3162 O O . LEU A 1 398 ? -57.041 -24.826 -5.093 1.00 52.41 398 LEU A O 1
AT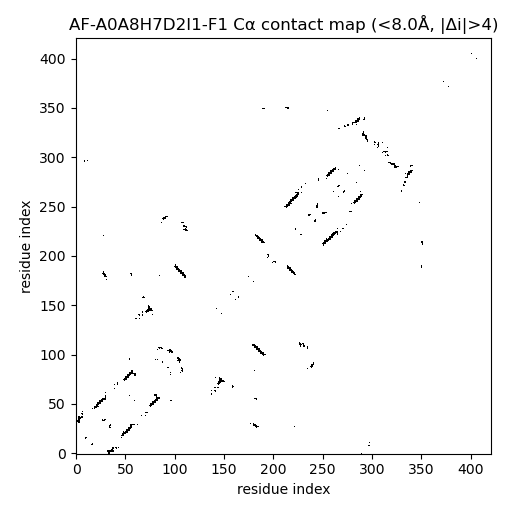OM 3166 N N . LEU A 1 399 ? -58.628 -23.836 -3.850 1.00 53.69 399 LEU A N 1
ATOM 3167 C CA . LEU A 1 399 ? -58.914 -25.011 -3.013 1.00 53.69 399 LEU A CA 1
ATOM 3168 C C . LEU A 1 399 ? -59.514 -26.181 -3.809 1.00 53.69 399 LEU A C 1
ATOM 3170 O O . LEU A 1 399 ? -59.202 -27.338 -3.527 1.00 53.69 399 LEU A O 1
ATOM 3174 N N . ARG A 1 400 ? -60.336 -25.904 -4.831 1.00 51.06 400 ARG A N 1
ATOM 3175 C CA . ARG A 1 400 ? -60.925 -26.945 -5.689 1.00 51.06 400 ARG A CA 1
ATOM 3176 C C . ARG A 1 400 ? -59.897 -27.564 -6.645 1.00 51.06 400 ARG A C 1
ATOM 3178 O O . ARG A 1 400 ? -59.948 -28.766 -6.874 1.00 51.06 400 ARG A O 1
ATOM 3185 N N . ARG A 1 401 ? -58.922 -26.784 -7.134 1.00 48.38 401 ARG A N 1
ATOM 3186 C CA . ARG A 1 401 ? -57.883 -27.264 -8.067 1.00 48.38 401 ARG A CA 1
ATOM 3187 C C . ARG A 1 401 ? -56.670 -27.920 -7.411 1.00 48.38 401 ARG A C 1
ATOM 3189 O O . ARG A 1 401 ? -56.057 -28.775 -8.042 1.00 48.38 401 ARG A O 1
ATOM 3196 N N . SER A 1 402 ? -56.379 -27.609 -6.146 1.00 50.59 402 SER A N 1
ATOM 3197 C CA . SER A 1 402 ? -55.398 -28.363 -5.344 1.00 50.59 402 SER A CA 1
ATOM 3198 C C . SER A 1 402 ? -55.794 -29.844 -5.202 1.00 50.59 402 SER A C 1
ATOM 3200 O O . SER A 1 402 ? -54.941 -30.727 -5.228 1.00 50.59 402 SER A O 1
ATOM 3202 N N . LYS A 1 403 ? -57.103 -30.141 -5.178 1.00 51.34 403 LYS A N 1
ATOM 3203 C CA . LYS A 1 403 ? -57.625 -31.518 -5.174 1.00 51.34 403 LYS A CA 1
ATOM 3204 C C . LYS A 1 403 ? -57.602 -32.223 -6.539 1.00 51.34 403 LYS A C 1
ATOM 3206 O O . LYS A 1 403 ? -57.766 -33.436 -6.568 1.00 51.34 403 LYS A O 1
ATOM 3211 N N . GLU A 1 404 ? -57.402 -31.510 -7.650 1.00 49.97 404 GLU A N 1
ATOM 3212 C CA . GLU A 1 404 ? -57.508 -32.074 -9.012 1.00 49.97 404 GLU A CA 1
ATOM 3213 C C . GLU A 1 404 ? -56.157 -32.294 -9.722 1.00 49.97 404 GLU A C 1
ATOM 3215 O O . GLU A 1 404 ? -56.140 -32.760 -10.861 1.00 49.97 404 GLU A O 1
ATOM 3220 N N . GLY A 1 405 ? -55.029 -32.013 -9.058 1.00 51.53 405 GLY A N 1
ATOM 3221 C CA . GLY A 1 405 ? -53.710 -32.543 -9.428 1.00 51.53 405 GLY A CA 1
ATOM 3222 C C . GLY A 1 405 ? -53.285 -32.350 -10.890 1.00 51.53 405 GLY A C 1
ATOM 3223 O O . GLY A 1 405 ? -52.861 -33.315 -11.522 1.00 51.53 405 GLY A O 1
ATOM 3224 N N . ARG A 1 406 ? -53.383 -31.133 -11.452 1.00 48.31 406 ARG A N 1
ATOM 3225 C CA . ARG A 1 406 ? -52.873 -30.850 -12.808 1.00 48.31 406 ARG A CA 1
ATOM 3226 C C . ARG A 1 406 ? -52.030 -29.574 -12.926 1.00 48.31 406 ARG A C 1
ATOM 3228 O O . ARG A 1 406 ? -52.528 -28.466 -12.764 1.00 48.31 406 ARG A O 1
ATOM 3235 N N . ASP A 1 407 ? -50.764 -29.837 -13.248 1.00 50.59 407 ASP A N 1
ATOM 3236 C CA . ASP A 1 407 ? -49.748 -29.136 -14.050 1.00 50.59 407 ASP A CA 1
ATOM 3237 C C . ASP A 1 407 ? -49.629 -27.592 -14.007 1.00 50.59 407 ASP A C 1
ATOM 3239 O O . ASP A 1 407 ? -50.508 -26.837 -14.428 1.00 50.59 407 ASP A O 1
ATOM 3243 N N . SER A 1 408 ? -48.465 -27.120 -13.545 1.00 51.56 408 SER A N 1
ATOM 3244 C CA . SER A 1 408 ? -48.160 -25.743 -13.122 1.00 51.56 408 SER A CA 1
ATOM 3245 C C . SER A 1 408 ? -47.564 -24.830 -14.209 1.00 51.56 408 SER A C 1
ATOM 3247 O O . SER A 1 408 ? -47.262 -23.665 -13.942 1.00 51.56 408 SER A O 1
ATOM 3249 N N . SER A 1 409 ? -47.425 -25.289 -15.454 1.00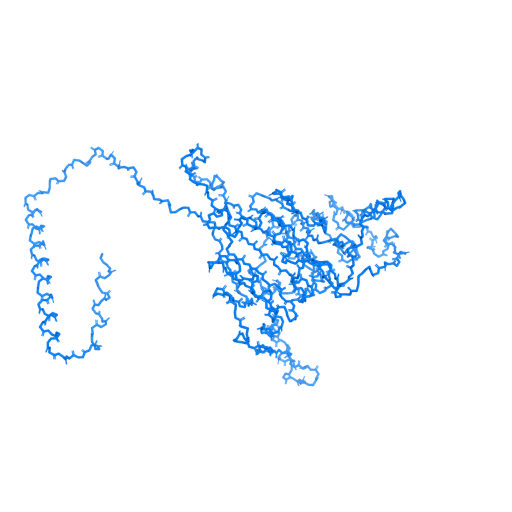 47.09 409 SER A N 1
ATOM 3250 C CA . SER A 1 409 ? -46.614 -24.588 -16.469 1.00 47.09 409 SER A CA 1
ATOM 3251 C C . SER A 1 409 ? -47.271 -23.379 -17.165 1.00 47.09 409 SER A C 1
ATOM 3253 O O . SER A 1 409 ? -46.590 -22.646 -17.882 1.00 47.09 409 SER A O 1
ATOM 3255 N N . LYS A 1 410 ? -48.566 -23.091 -16.950 1.00 47.62 410 LYS A N 1
ATOM 3256 C CA . LYS A 1 410 ? -49.278 -21.994 -17.656 1.00 47.62 410 LYS A CA 1
ATOM 3257 C C . LYS A 1 410 ? -49.552 -20.715 -16.852 1.00 47.62 410 LYS A C 1
ATOM 3259 O O . LYS A 1 410 ? -50.018 -19.739 -17.436 1.00 47.62 410 LYS A O 1
ATOM 3264 N N . TYR A 1 411 ? -49.225 -20.651 -15.558 1.00 47.34 411 TYR A N 1
ATOM 3265 C CA . TYR A 1 411 ? -49.623 -19.517 -14.697 1.00 47.34 411 TYR A CA 1
ATOM 3266 C C . TYR A 1 411 ? -48.579 -18.398 -14.523 1.00 47.34 411 TYR A C 1
ATOM 3268 O O . TYR A 1 411 ? -48.866 -17.380 -13.893 1.00 47.34 411 TYR A O 1
ATOM 3276 N N . GLY A 1 412 ? -47.411 -18.506 -15.165 1.00 44.12 412 GLY A N 1
ATOM 3277 C CA . GLY A 1 412 ? -46.356 -17.484 -15.110 1.00 44.12 412 GLY A CA 1
ATOM 3278 C C . GLY A 1 412 ? -46.714 -16.117 -15.718 1.00 44.12 412 GLY A C 1
ATOM 3279 O O . GLY A 1 412 ? -46.010 -15.148 -15.463 1.00 44.12 412 GLY A O 1
ATOM 3280 N N . ARG A 1 413 ? -47.809 -15.992 -16.488 1.00 44.47 413 ARG A N 1
ATOM 3281 C CA . ARG A 1 413 ? -48.163 -14.729 -17.173 1.00 44.47 413 ARG A CA 1
ATOM 3282 C C . ARG A 1 413 ? -49.199 -13.850 -16.470 1.00 44.47 413 ARG A C 1
ATOM 3284 O O . ARG A 1 413 ? -49.331 -12.695 -16.854 1.00 44.47 413 ARG A O 1
ATOM 3291 N N . LEU A 1 414 ? -49.901 -14.332 -15.439 1.00 39.69 414 LEU A N 1
ATOM 3292 C CA . LEU A 1 414 ? -50.912 -13.514 -14.741 1.00 39.69 414 LEU A CA 1
ATOM 3293 C C . LEU A 1 414 ? -50.359 -12.794 -13.498 1.00 39.69 414 LEU A C 1
ATOM 3295 O O . LEU A 1 414 ? -50.911 -11.788 -13.066 1.00 39.69 414 LEU A O 1
ATOM 3299 N N . ARG A 1 415 ? -49.217 -13.250 -12.966 1.00 40.28 415 ARG A N 1
ATOM 3300 C CA . ARG A 1 415 ? -48.549 -12.626 -11.810 1.00 40.28 415 ARG A CA 1
ATOM 3301 C C . ARG A 1 415 ? -47.931 -11.256 -12.130 1.00 40.28 415 ARG A C 1
ATOM 3303 O O . ARG A 1 415 ? -47.729 -10.459 -11.225 1.00 40.28 415 ARG A O 1
ATOM 3310 N N . GLY A 1 416 ? -47.675 -10.971 -13.409 1.00 38.19 416 GLY A N 1
ATOM 3311 C CA . GLY A 1 416 ? -47.042 -9.728 -13.860 1.00 38.19 416 GLY A CA 1
ATOM 3312 C C . GLY A 1 416 ? -47.956 -8.499 -13.912 1.00 38.19 416 GLY A C 1
ATOM 3313 O O . GLY A 1 416 ? -47.456 -7.413 -14.164 1.00 38.19 416 GLY A O 1
ATOM 3314 N N . ARG A 1 417 ? -49.273 -8.637 -13.692 1.00 39.25 417 ARG A N 1
ATOM 3315 C CA . ARG A 1 417 ? -50.236 -7.534 -13.897 1.00 39.25 417 ARG A CA 1
ATOM 3316 C C . ARG A 1 417 ? -50.916 -7.019 -12.620 1.00 39.25 417 ARG A C 1
ATOM 3318 O O . ARG A 1 417 ? -51.691 -6.080 -12.702 1.00 39.25 417 ARG A O 1
ATOM 3325 N N . ILE A 1 418 ? -50.620 -7.615 -11.460 1.00 38.72 418 ILE A N 1
ATOM 3326 C CA . ILE A 1 418 ? -51.149 -7.193 -10.144 1.00 38.72 418 ILE A CA 1
ATOM 3327 C C . ILE A 1 418 ? -50.083 -6.459 -9.304 1.00 38.72 418 ILE A C 1
ATOM 3329 O O . ILE A 1 418 ? -50.419 -5.760 -8.363 1.00 38.72 418 ILE A O 1
ATOM 3333 N N . MET A 1 419 ? -48.802 -6.526 -9.679 1.00 36.44 419 MET A N 1
ATOM 3334 C CA . MET A 1 419 ? -47.711 -5.803 -8.999 1.00 36.44 419 MET A CA 1
ATOM 3335 C C . MET A 1 419 ? -47.493 -4.365 -9.525 1.00 36.44 419 MET A C 1
ATOM 3337 O O . MET A 1 419 ? -46.445 -3.786 -9.264 1.00 36.44 419 MET A O 1
ATOM 3341 N N . SER A 1 420 ? -48.429 -3.793 -10.297 1.00 38.66 420 SER A N 1
ATOM 3342 C CA . SER A 1 420 ? -48.309 -2.423 -10.839 1.00 38.66 420 SER A CA 1
ATOM 3343 C C . SER A 1 420 ? -49.525 -1.526 -10.562 1.00 38.66 420 SER A C 1
ATOM 3345 O O . SER A 1 420 ? -49.827 -0.651 -11.376 1.00 38.66 420 SER A O 1
ATOM 3347 N N . ILE A 1 421 ? -50.235 -1.753 -9.456 1.00 37.16 421 ILE A N 1
ATOM 3348 C CA . ILE A 1 421 ? -51.215 -0.800 -8.911 1.00 37.16 421 ILE A CA 1
ATOM 3349 C C . ILE A 1 421 ? -50.749 -0.396 -7.522 1.00 37.16 421 ILE A C 1
ATOM 3351 O O . ILE A 1 421 ? -50.391 -1.321 -6.757 1.00 37.16 421 ILE A O 1
#

Radius of gyration: 31.15 Å; Cα contacts (8 Å, |Δi|>4): 541; chains: 1; bounding box: 104×64×63 Å